Protein AF-A0A1B0DKC7-F1 (afdb_monomer_lite)

Sequence (665 aa):
MATVCAEKTTKRFVGGQFVSFGDREVINTMRDRNITERPITKAEFEELTRKFRSSMVRLKQRNKKLDAVFLIDSSSSVGRRNFMSEVKFVKKLLSDFPVSLNYTRVSVVQFSSQGRIHRHIDQISMPKRDNDKCMLINHEILKLRFIGGGTFTYGALREAHGSSFESFLTLHEPQLRQSAVPPHFWPSLCNKLHNQIFDAGDSLSLLLLDYGEEGRQDDDPVWTVVVSKEGGIEENDGDAIFLVDHAWTFRMDSAKKQLEQMPRLLTRMCVIMGVDQENETQEECVKKVMRKVWRYNSMYSVNATGISIENQMPIWYIMDELGSGIQHSDSPNFRIVPFLHLPDQVTYSVLFPVADCEEDEIVTRDFVEQYSADDEKRRNALLLPWKSTSFLEEEYIQVEPAKDYFLGGRVREESLPDGEIEGPEIDANRPLKVYADYSFVQKYLTDEAFEIVDSPEEADVLWLSSHFKDYKEFSKQNPNKFINQFPYENVLTVKDLLSIVCRRMASQHSNEDTLETYPKWLPTTYNLNTELIQFVSYFQRRQAKSLDNHWICKPWNLARGLDMHITSDIGHIMRLPATGPKIAQKYIENPVLFHRTDLEGAHVKFDVRYVILLKSTNPLCAYIYLVVEIRIVFTCPLAIWHPVDFQQFWLDFIPIPAEDNISCI

pLDDT: mean 82.61, std 18.57, range [23.12, 98.56]

Secondary structure (DSSP, 8-state):
--EEEEE--SSS----EEE-SS-HHHHHHHTTS----PPPPHHHHHHHHHHHHHHHHHHHHH-SSEEEEEEEE--TTTHHHHHHHHHHHHHHHHTTS-BSTTSEEEEEEEESSTT-EEEEEETTTS--TT--HHHIIIIIGGG---------HHHHHHHHH---HHHHHHHHHHHHHHTT--GGGHHHHHHHHHHT---GGGTEEEEEPP-GGG---TTS-SEEEEE-STT-B-TT-TT--EEEEEEEEE-HHHHHHHHHH-HHHHHHHHHHHT---TT--HHHHHHHHHHHGGGT-EEE----TT--TTTTSPEEEEE-HHHHHPEE-SS-SEEEEEEEETTTTEEEEEEEESS-B-TTPBPEE-TTTTS-TT-HHHHHHHTTTTS----TTS-----PPPHHHHHT-SSTT--PPPTTSPPPPP-TTSPEEEEESSHHHHHH---TTEEE-S-TTT-SEEE-SSPP--HHHHHHH-TT-EES--TTTHHHHSHHHHHHHHHTT-SS-B-TTT--BSSTTSPPEEETTTSHHHHHHHHHHHHHTT----EEEEESS--TTTT-EEES-HHHHHHGGGGS-EEEEE--SS--EEEETTTTTEEEEEEEE--EEEEEETTEEEEE-SPPEEEE--S--TT---TT-GGGG--------TTS-----

Foldseek 3Di:
DKWKWKDAPDPDDDDTDTDDPDDPVNVVVVVPDDDDDDDDDPVNVVVSVVVVVVVLVVVQVPGQAMEIEIEQELAVVCPQVNSVVSLVVVLVSLVVFFWALRHYFYWYWYDYDPPGIDGQGGCPVDPDRPRGNCCVNVPSSVPDDRDYHHHDVPVNVVVRVDPDLVVVCVPFVVVCVVQVPDPLQSVLVSVCVSVVDACCVVFKDKDADDPPPVDDDLLHAGIFMFTAHAFFDAQNPNNQKGWWAFLDKDDLQCQLVCLVVPVVSLVQLCVLSVPDDPPDDSNVSSVSSVQLLLLFKDWDFDDDPPDDPLNRAIMITGIHSNSSNAAADPDFQKEWDWGAPVVVRGITIMMGGPHTTGGRHTHHYHPPVVDDPVPVLLSVLLCCSNDDDALLVPALDDDQDDPVVLVCDPPVQADAADPVFDAADDDQPAAFEEEAPDVCCVVPVPDRSHDYDPDPVPGQEYHYPDDDGPNHVCCVVPVNHHYQDHGSCLCCQWDQSVLSVQQVVDPFQADPVVRDGPPNVFFDKDKCVPNVSSVSNSLVVCVVVVHDQWKWKDAGNDDQCRLIAIDSDSSVVSSSCVSPIIMIGHDDPDADWDFDVPVVRATWDKDKDWDKRFPDVVVTDIDTDPDIDIQTLDDDGPPDDDNSNSSRPDRGDDDDPPDDDDDDD

InterPro domains:
  IPR002035 von Willebrand factor, type A [PF00092] (67-166)
  IPR002035 von Willebrand factor, type A [PS50234] (67-160)
  IPR004344 Tubulin-tyrosine ligase/Tubulin polyglutamylase [PF03133] (477-627)
  IPR004344 Tubulin-tyrosine ligase/Tubulin polyglutamylase [PS51221] (427-665)
  IPR027749 Tubulin--tyrosine ligase-like protein 12 [PTHR46088] (162-632)
  IPR036465 von Willebrand factor A-like domain superfamily [G3DSA:3.40.50.410] (54-180)
  IPR036465 von Willebrand factor A-like domain superfamily [SSF53300] (63-166)
  IPR057954 Tubulin--tyrosine ligase-like protein 12, SET-like domain [PF25556] (220-388)

Structure (mmCIF, N/CA/C/O backbone):
data_AF-A0A1B0DKC7-F1
#
_entry.id   AF-A0A1B0DKC7-F1
#
loop_
_atom_site.group_PDB
_atom_site.id
_atom_site.type_symbol
_atom_site.label_atom_id
_atom_site.label_alt_id
_atom_site.label_comp_id
_atom_site.label_asym_id
_atom_site.label_entity_id
_atom_site.label_seq_id
_atom_site.pdbx_PDB_ins_code
_atom_site.Cartn_x
_atom_site.Cartn_y
_atom_site.Cartn_z
_atom_site.occupancy
_atom_site.B_iso_or_equiv
_atom_site.auth_seq_id
_atom_site.auth_comp_id
_atom_site.auth_asym_id
_atom_site.auth_atom_id
_atom_site.pdbx_PDB_model_num
ATOM 1 N N . MET A 1 1 ? -30.277 38.323 3.029 1.00 27.53 1 MET A N 1
ATOM 2 C CA . MET A 1 1 ? -30.291 37.809 1.637 1.00 27.53 1 MET A CA 1
ATOM 3 C C . MET A 1 1 ? -31.043 36.486 1.703 1.00 27.53 1 MET A C 1
ATOM 5 O O . MET A 1 1 ? -30.557 35.597 2.382 1.00 27.53 1 MET A O 1
ATOM 9 N N . ALA A 1 2 ? -32.242 36.357 1.127 1.00 28.84 2 ALA A N 1
ATOM 10 C CA . ALA A 1 2 ? -32.996 35.099 1.196 1.00 28.84 2 ALA A CA 1
ATOM 11 C C . ALA A 1 2 ? -32.693 34.244 -0.044 1.00 28.84 2 ALA A C 1
ATOM 13 O O . ALA A 1 2 ? -32.991 34.663 -1.163 1.00 28.84 2 ALA A O 1
ATOM 14 N N . THR A 1 3 ? -32.106 33.064 0.157 1.00 35.16 3 THR A N 1
ATOM 15 C CA . THR A 1 3 ? -31.825 32.092 -0.911 1.00 35.16 3 THR A CA 1
ATOM 16 C C . THR A 1 3 ? -32.965 31.078 -0.977 1.00 35.16 3 THR A C 1
ATOM 18 O O . THR A 1 3 ? -33.353 30.525 0.052 1.00 35.16 3 THR A O 1
ATOM 21 N N . VAL A 1 4 ? -33.511 30.849 -2.176 1.00 35.84 4 VAL A N 1
ATOM 22 C CA . VAL A 1 4 ? -34.563 29.852 -2.435 1.00 35.84 4 VAL A CA 1
ATOM 23 C C . VAL A 1 4 ? -33.947 28.703 -3.225 1.00 35.84 4 VAL A C 1
ATOM 25 O O . VAL A 1 4 ? -33.508 28.914 -4.356 1.00 35.84 4 VAL A O 1
ATOM 28 N N . CYS A 1 5 ? -33.924 27.503 -2.646 1.00 37.97 5 CYS A N 1
ATOM 29 C CA . CYS A 1 5 ? -33.556 26.278 -3.361 1.00 37.97 5 CYS A CA 1
ATOM 30 C C . CYS A 1 5 ? -34.838 25.537 -3.770 1.00 37.97 5 CYS A C 1
ATOM 32 O O . CYS A 1 5 ? -35.716 25.341 -2.928 1.00 37.97 5 CYS A O 1
ATOM 34 N N . ALA A 1 6 ? -34.967 25.174 -5.051 1.00 35.56 6 ALA A N 1
ATOM 35 C CA . ALA A 1 6 ? -36.133 24.482 -5.602 1.00 35.56 6 ALA A CA 1
ATOM 36 C C . ALA A 1 6 ? -35.728 23.126 -6.199 1.00 35.56 6 ALA A C 1
ATOM 38 O O . ALA A 1 6 ? -34.910 23.090 -7.120 1.00 35.56 6 ALA A O 1
ATOM 39 N N . GLU A 1 7 ? -36.326 22.031 -5.720 1.00 35.97 7 GLU A N 1
ATOM 40 C CA . GLU A 1 7 ? -36.013 20.662 -6.162 1.00 35.97 7 GLU A CA 1
ATOM 41 C C . GLU A 1 7 ? -37.205 19.994 -6.875 1.00 35.97 7 GLU A C 1
ATOM 43 O O . GLU A 1 7 ? -38.373 20.289 -6.595 1.00 35.97 7 GLU A O 1
ATOM 48 N N . LYS A 1 8 ? -36.920 19.130 -7.863 1.00 33.53 8 LYS A N 1
ATOM 49 C CA . LYS A 1 8 ? -37.915 18.517 -8.758 1.00 33.53 8 LYS A CA 1
ATOM 50 C C . LYS A 1 8 ? -38.100 17.034 -8.430 1.00 33.53 8 LYS A C 1
ATOM 52 O O . LYS A 1 8 ? -37.195 16.234 -8.627 1.00 33.53 8 LYS A O 1
ATOM 57 N N . THR A 1 9 ? -39.310 16.635 -8.049 1.00 35.56 9 THR A N 1
ATOM 58 C CA . THR A 1 9 ? -39.676 15.226 -7.827 1.00 35.56 9 THR A CA 1
ATOM 59 C C . THR A 1 9 ? -40.099 14.540 -9.134 1.00 35.56 9 THR A C 1
ATOM 61 O O . THR A 1 9 ? -41.282 14.335 -9.383 1.00 35.56 9 THR A O 1
ATOM 64 N N . THR A 1 10 ? -39.137 14.164 -9.986 1.00 27.58 10 THR A N 1
ATOM 65 C CA . THR A 1 10 ? -39.322 13.111 -11.012 1.00 27.58 10 THR A CA 1
ATOM 66 C C . THR A 1 10 ? -37.989 12.439 -11.347 1.00 27.58 10 THR A C 1
ATOM 68 O O . THR A 1 10 ? -37.042 13.132 -11.703 1.00 27.58 10 THR A O 1
ATOM 71 N N . LYS A 1 11 ? -37.960 11.097 -11.267 1.00 32.03 11 LYS A N 1
ATOM 72 C CA . LYS A 1 11 ? -36.858 10.178 -11.618 1.00 32.03 11 LYS A CA 1
ATOM 73 C C . LYS A 1 11 ? -36.043 10.657 -12.840 1.00 32.03 11 LYS A C 1
ATOM 75 O O . LYS A 1 11 ? -36.632 10.914 -13.887 1.00 32.03 11 LYS A O 1
ATOM 80 N N . ARG A 1 12 ? -34.707 10.662 -12.699 1.00 24.12 12 ARG A N 1
ATOM 81 C CA . ARG A 1 12 ? -33.630 11.248 -13.544 1.00 24.12 12 ARG A CA 1
ATOM 82 C C . ARG A 1 12 ? -33.240 12.686 -13.176 1.00 24.12 12 ARG A C 1
ATOM 84 O O . ARG A 1 12 ? -33.912 13.651 -13.528 1.00 24.12 12 ARG A O 1
ATOM 91 N N . PHE A 1 13 ? -32.086 12.794 -12.517 1.00 29.06 13 PHE A N 1
ATOM 92 C CA . PHE A 1 13 ? -31.408 14.042 -12.182 1.00 29.06 13 PHE A CA 1
ATOM 93 C C . PHE A 1 13 ? -30.876 14.723 -13.454 1.00 29.06 13 PHE A C 1
ATOM 95 O O . PHE A 1 13 ? -30.003 14.189 -14.133 1.00 29.06 13 PHE A O 1
ATOM 102 N N . VAL A 1 14 ? -31.393 15.913 -13.769 1.00 23.12 14 VAL A N 1
ATOM 103 C CA . VAL A 1 14 ? -30.740 16.886 -14.657 1.00 23.12 14 VAL A CA 1
ATOM 104 C C . VAL A 1 14 ? -30.905 18.265 -14.015 1.00 23.12 14 VAL A C 1
ATOM 106 O O . VAL A 1 14 ? -31.961 18.877 -14.141 1.00 23.12 14 VAL A O 1
ATOM 109 N N . GLY A 1 15 ? -29.863 18.718 -13.310 1.00 26.62 15 GLY A N 1
ATOM 110 C CA . GLY A 1 15 ? -29.615 20.116 -12.928 1.00 26.62 15 GLY A CA 1
ATOM 111 C C . GLY A 1 15 ? -30.608 20.780 -11.962 1.00 26.62 15 GLY A C 1
ATOM 112 O O . GLY A 1 15 ? -31.659 21.267 -12.373 1.00 26.62 15 GLY A O 1
ATOM 113 N N . GLY A 1 16 ? -30.219 20.922 -10.689 1.00 29.52 16 GLY A N 1
ATOM 114 C CA . GLY A 1 16 ? -30.858 21.864 -9.762 1.00 29.52 16 GLY A CA 1
ATOM 115 C C . GLY A 1 16 ? -30.599 23.318 -10.182 1.00 29.52 16 GLY A C 1
ATOM 116 O O . GLY A 1 16 ? -29.475 23.685 -10.526 1.00 29.52 16 GLY A O 1
ATOM 117 N N . GLN A 1 17 ? -31.635 24.162 -10.183 1.00 33.16 17 GLN A N 1
ATOM 118 C CA . GLN A 1 17 ? -31.502 25.592 -10.479 1.00 33.16 17 GLN A CA 1
ATOM 119 C C . GLN A 1 17 ? -31.243 26.367 -9.180 1.00 33.16 17 GLN A C 1
ATOM 121 O O . GLN A 1 17 ? -32.169 26.654 -8.424 1.00 33.16 17 GLN A O 1
ATOM 126 N N . PHE A 1 18 ? -29.986 26.745 -8.939 1.00 30.02 18 PHE A N 1
ATOM 127 C CA . PHE A 1 18 ? -29.640 27.742 -7.925 1.00 30.02 18 PHE A CA 1
ATOM 128 C C . PHE A 1 18 ? -30.012 29.136 -8.436 1.00 30.02 18 PHE A C 1
ATOM 130 O O . PHE A 1 18 ? -29.430 29.625 -9.406 1.00 30.02 18 PHE A O 1
ATOM 137 N N . VAL A 1 19 ? -30.962 29.802 -7.780 1.00 31.91 19 VAL A N 1
ATOM 138 C CA . VAL A 1 19 ? -31.236 31.225 -8.019 1.00 31.91 19 VAL A CA 1
ATOM 139 C C . VAL A 1 19 ? -30.534 32.029 -6.926 1.00 31.91 19 VAL A C 1
ATOM 141 O O . VAL A 1 19 ? -31.104 32.315 -5.876 1.00 31.91 19 VAL A O 1
ATOM 144 N N . SER A 1 20 ? -29.264 32.362 -7.170 1.00 31.34 20 SER A N 1
ATOM 145 C CA . SER A 1 20 ? -28.525 33.369 -6.400 1.00 31.34 20 SER A CA 1
ATOM 146 C C . SER A 1 20 ? -28.774 34.746 -7.017 1.00 31.34 20 SER A C 1
ATOM 148 O O . SER A 1 20 ? -28.642 34.911 -8.231 1.00 31.34 20 SER A O 1
ATOM 150 N N . PHE A 1 21 ? -29.135 35.744 -6.207 1.00 32.91 21 PHE A N 1
ATOM 151 C CA . PHE A 1 21 ? -29.281 37.127 -6.671 1.00 32.91 21 PHE A CA 1
ATOM 152 C C . PHE A 1 21 ? -27.922 37.826 -6.726 1.00 32.91 21 PHE A C 1
ATOM 154 O O . PHE A 1 21 ? -27.576 38.636 -5.872 1.00 32.91 21 PHE A O 1
ATOM 161 N N . GLY A 1 22 ? -27.187 37.484 -7.781 1.00 27.88 22 GLY A N 1
ATOM 162 C CA . GLY A 1 22 ? -26.074 38.216 -8.372 1.00 27.88 22 GLY A CA 1
ATOM 163 C C . GLY A 1 22 ? -26.022 37.823 -9.850 1.00 27.88 22 GLY A C 1
ATOM 164 O O . GLY A 1 22 ? -25.616 36.709 -10.172 1.00 27.88 22 GLY A O 1
ATOM 165 N N . ASP A 1 23 ? -26.526 38.684 -10.742 1.00 29.16 23 ASP A N 1
ATOM 166 C CA . ASP A 1 23 ? -26.582 38.430 -12.191 1.00 29.16 23 ASP A CA 1
ATOM 167 C C . ASP A 1 23 ? -25.172 38.077 -12.725 1.00 29.16 23 ASP A C 1
ATOM 169 O O . ASP A 1 23 ? -24.207 38.802 -12.479 1.00 29.16 23 ASP A O 1
ATOM 173 N N . ARG A 1 24 ? -25.035 36.986 -13.498 1.00 32.72 24 ARG A N 1
ATOM 174 C CA . ARG A 1 24 ? -23.750 36.561 -14.105 1.00 32.72 24 ARG A CA 1
ATOM 175 C C . ARG A 1 24 ? -23.144 37.606 -15.058 1.00 32.72 24 ARG A C 1
ATOM 177 O O . ARG A 1 24 ? -21.931 37.617 -15.231 1.00 32.72 24 ARG A O 1
ATOM 184 N N . GLU A 1 25 ? -23.946 38.507 -15.626 1.00 31.64 25 GLU A N 1
ATOM 185 C CA . GLU A 1 25 ? -23.443 39.645 -16.420 1.00 31.64 25 GLU A CA 1
ATOM 186 C C . GLU A 1 25 ? -22.905 40.798 -15.556 1.00 31.64 25 GLU A C 1
ATOM 188 O O . GLU A 1 25 ? -22.006 41.522 -15.983 1.00 31.64 25 GLU A O 1
ATOM 193 N N . VAL A 1 26 ? -23.383 40.932 -14.316 1.00 32.31 26 VAL A N 1
ATOM 194 C CA . VAL A 1 26 ? -22.913 41.953 -13.366 1.00 32.31 26 VAL A CA 1
ATOM 195 C C . VAL A 1 26 ? -21.595 41.522 -12.704 1.00 32.31 26 VAL A C 1
ATOM 197 O O . VAL A 1 26 ? -20.720 42.347 -12.463 1.00 32.31 26 VAL A O 1
ATOM 200 N N . ILE A 1 27 ? -21.384 40.216 -12.494 1.00 33.03 27 ILE A N 1
ATOM 201 C CA . ILE A 1 27 ? -20.131 39.679 -11.925 1.00 33.03 27 ILE A CA 1
ATOM 202 C C . ILE A 1 27 ? -18.926 39.945 -12.844 1.00 33.03 27 ILE A C 1
ATOM 204 O O . ILE A 1 27 ? -17.847 40.281 -12.356 1.00 33.03 27 ILE A O 1
ATOM 208 N N . ASN A 1 28 ? -19.102 39.869 -14.167 1.00 32.62 28 ASN A N 1
ATOM 209 C CA . ASN A 1 28 ? -18.016 40.163 -15.109 1.00 32.62 28 ASN A CA 1
ATOM 210 C C . ASN A 1 28 ? -17.694 41.661 -15.213 1.00 32.62 28 ASN A C 1
ATOM 212 O O . ASN A 1 28 ? -16.560 42.006 -15.521 1.00 32.62 28 ASN A O 1
ATOM 216 N N . THR A 1 29 ? -18.635 42.555 -14.898 1.00 29.84 29 THR A N 1
ATOM 217 C CA . THR A 1 29 ? -18.371 44.006 -14.836 1.00 29.84 29 THR A CA 1
ATOM 218 C C . THR A 1 29 ? -17.825 44.466 -13.477 1.00 29.84 29 THR A C 1
ATOM 220 O O . THR A 1 29 ? -17.270 45.560 -13.384 1.00 29.84 29 THR A O 1
ATOM 223 N N . MET A 1 30 ? -17.920 43.635 -12.432 1.00 29.14 30 MET A N 1
ATOM 224 C CA . MET A 1 30 ? -17.424 43.924 -11.076 1.00 29.14 30 MET A CA 1
ATOM 225 C C . MET A 1 30 ? -16.009 43.399 -10.785 1.00 29.14 30 MET A C 1
ATOM 227 O O . MET A 1 30 ? -15.453 43.730 -9.741 1.00 29.14 30 MET A O 1
ATOM 231 N N . ARG A 1 31 ? -15.391 42.628 -11.692 1.00 35.44 31 ARG A N 1
ATOM 232 C CA . ARG A 1 31 ? -13.983 42.204 -11.552 1.00 35.44 31 ARG A CA 1
ATOM 233 C C . ARG A 1 31 ? -12.963 43.324 -11.786 1.00 35.44 31 ARG A C 1
ATOM 235 O O . ARG A 1 31 ? -11.826 43.166 -11.365 1.00 35.44 31 ARG A O 1
ATOM 242 N N . ASP A 1 32 ? -13.381 44.452 -12.360 1.00 34.06 32 ASP A N 1
ATOM 243 C CA . ASP A 1 32 ? -12.475 45.541 -12.758 1.00 34.06 32 ASP A CA 1
ATOM 244 C C . ASP A 1 32 ? -12.616 46.845 -11.958 1.00 34.06 32 ASP A C 1
ATOM 246 O O . ASP A 1 32 ? -12.031 47.865 -12.327 1.00 34.06 32 ASP A O 1
ATOM 250 N N . ARG A 1 33 ? -13.377 46.881 -10.855 1.00 36.09 33 ARG A N 1
ATOM 251 C CA . ARG A 1 33 ? -13.488 48.108 -10.043 1.00 36.09 33 ARG A CA 1
ATOM 252 C C . ARG A 1 33 ? -13.500 47.806 -8.551 1.00 36.09 33 ARG A C 1
ATOM 254 O O . ARG A 1 33 ? -14.425 47.177 -8.050 1.00 36.09 33 ARG A O 1
ATOM 261 N N . ASN A 1 34 ? -12.478 48.314 -7.858 1.00 32.22 34 ASN A N 1
ATOM 262 C CA . ASN A 1 34 ? -12.364 48.363 -6.400 1.00 32.22 34 ASN A CA 1
ATOM 263 C C . ASN A 1 34 ? -13.705 48.747 -5.756 1.00 32.22 34 ASN A C 1
ATOM 265 O O . ASN A 1 34 ? -14.228 49.838 -5.988 1.00 32.22 34 ASN A O 1
ATOM 269 N N . ILE A 1 35 ? -14.256 47.829 -4.963 1.00 37.28 35 ILE A N 1
ATOM 270 C CA . ILE A 1 35 ? -15.564 47.962 -4.325 1.00 37.28 35 ILE A CA 1
ATOM 271 C C . ILE A 1 35 ? -15.450 48.961 -3.170 1.00 37.28 35 ILE A C 1
ATOM 273 O O . ILE A 1 35 ? -14.978 48.635 -2.085 1.00 37.28 35 ILE A O 1
ATOM 277 N N . THR A 1 36 ? -15.921 50.180 -3.410 1.00 32.19 36 THR A N 1
ATOM 278 C CA . THR A 1 36 ? -16.531 51.023 -2.379 1.00 32.19 36 THR A CA 1
ATOM 279 C C . THR A 1 36 ? -18.051 50.883 -2.488 1.00 32.19 36 THR A C 1
ATOM 281 O O . THR A 1 36 ? -18.612 50.856 -3.585 1.00 32.19 36 THR A O 1
ATOM 284 N N . GLU A 1 37 ? -18.718 50.722 -1.344 1.00 41.66 37 GLU A N 1
ATOM 285 C CA . GLU A 1 37 ? -20.167 50.539 -1.208 1.00 41.66 37 GLU A CA 1
ATOM 286 C C . GLU A 1 37 ? -20.951 51.659 -1.918 1.00 41.66 37 GLU A C 1
ATOM 288 O O . GLU A 1 37 ? -21.063 52.775 -1.407 1.00 41.66 37 GLU A O 1
ATOM 293 N N . ARG A 1 38 ? -21.534 51.373 -3.092 1.00 44.25 38 ARG A N 1
ATOM 294 C CA . ARG A 1 38 ? -22.515 52.265 -3.724 1.00 44.25 38 ARG A CA 1
ATOM 295 C C . ARG A 1 38 ? -23.931 51.707 -3.533 1.00 44.25 38 ARG A C 1
ATOM 297 O O . ARG A 1 38 ? -24.165 50.544 -3.860 1.00 44.25 38 ARG A O 1
ATOM 304 N N . PRO A 1 39 ? -24.891 52.506 -3.035 1.00 48.41 39 PRO A N 1
ATOM 305 C CA . PRO A 1 39 ? -26.275 52.067 -2.884 1.00 48.41 39 PRO A CA 1
ATOM 306 C C . PRO A 1 39 ? -26.937 51.804 -4.246 1.00 48.41 39 PRO A C 1
ATOM 308 O O . PRO A 1 39 ? -26.788 52.592 -5.181 1.00 48.41 39 PRO A O 1
ATOM 311 N N . ILE A 1 40 ? -27.691 50.701 -4.324 1.00 56.06 40 ILE A N 1
ATOM 312 C CA . ILE A 1 40 ? -28.488 50.286 -5.491 1.00 56.06 40 ILE A CA 1
ATOM 313 C C . ILE A 1 40 ? -29.534 51.361 -5.809 1.00 56.06 40 ILE A C 1
ATOM 315 O O . ILE A 1 40 ? -30.226 51.859 -4.916 1.00 56.06 40 ILE A O 1
ATOM 319 N N . THR A 1 41 ? -29.678 51.715 -7.084 1.00 70.00 41 THR A N 1
ATOM 320 C CA . THR A 1 41 ? -30.671 52.701 -7.522 1.00 70.00 41 THR A CA 1
ATOM 321 C C . THR A 1 41 ? -32.085 52.109 -7.552 1.00 70.00 41 THR A C 1
ATOM 323 O O . THR A 1 41 ? -32.291 50.906 -7.717 1.00 70.00 41 THR A O 1
ATOM 326 N N . LYS A 1 42 ? -33.109 52.965 -7.429 1.00 59.84 42 LYS A N 1
ATOM 327 C CA . LYS A 1 42 ? -34.522 52.541 -7.451 1.00 59.84 42 LYS A CA 1
ATOM 328 C C . LYS A 1 42 ? -34.893 51.779 -8.735 1.00 59.84 42 LYS A C 1
ATOM 330 O O . LYS A 1 42 ? -35.632 50.803 -8.663 1.00 59.84 42 LYS A O 1
ATOM 335 N N . ALA A 1 43 ? -34.346 52.189 -9.881 1.00 63.84 43 ALA A N 1
ATOM 336 C CA . ALA A 1 43 ? -34.585 51.541 -11.169 1.00 63.84 43 ALA A CA 1
ATOM 337 C C . ALA A 1 43 ? -33.970 50.129 -11.236 1.00 63.84 43 ALA A C 1
ATOM 339 O O . ALA A 1 43 ? -34.624 49.196 -11.697 1.00 63.84 43 ALA A O 1
ATOM 340 N N . GLU A 1 44 ? -32.754 49.944 -10.711 1.00 60.69 44 GLU A N 1
ATOM 341 C CA . GLU A 1 44 ? -32.111 48.623 -10.617 1.00 60.69 44 GLU A CA 1
ATOM 342 C C . GLU A 1 44 ? -32.890 47.684 -9.685 1.00 60.69 44 GLU A C 1
ATOM 344 O O . GLU A 1 44 ? -33.082 46.509 -9.997 1.00 60.69 44 GLU A O 1
ATOM 349 N N . PHE A 1 45 ? -33.403 48.205 -8.565 1.00 62.09 45 PHE A N 1
ATOM 350 C CA . PHE A 1 45 ? -34.248 47.440 -7.646 1.00 62.09 45 PHE A CA 1
ATOM 351 C C . PHE A 1 45 ? -35.585 47.017 -8.281 1.00 62.09 45 PHE A C 1
ATOM 353 O O . PHE A 1 45 ? -36.034 45.880 -8.097 1.00 62.09 45 PHE A O 1
ATOM 360 N N . GLU A 1 46 ? -36.228 47.908 -9.040 1.00 63.25 46 GLU A N 1
ATOM 361 C CA . GLU A 1 46 ? -37.468 47.610 -9.766 1.00 63.25 46 GLU A CA 1
ATOM 362 C C . GLU A 1 46 ? -37.243 46.547 -10.852 1.00 63.25 46 GLU A C 1
ATOM 364 O O . GLU A 1 46 ? -38.037 45.608 -10.969 1.00 63.25 46 GLU A O 1
ATOM 369 N N . GLU A 1 47 ? -36.121 46.617 -11.570 1.00 67.56 47 GLU A N 1
ATOM 370 C CA . GLU A 1 47 ? -35.743 45.637 -12.590 1.00 67.56 47 GLU A CA 1
ATOM 371 C C . GLU A 1 47 ? -35.422 44.257 -11.988 1.00 67.56 47 GLU A C 1
ATOM 373 O O . GLU A 1 47 ? -35.945 43.238 -12.454 1.00 67.56 47 GLU A O 1
ATOM 378 N N . LEU A 1 48 ? -34.658 44.204 -10.891 1.00 62.69 48 LEU A N 1
ATOM 379 C CA . LEU A 1 48 ? -34.407 42.971 -10.131 1.00 62.69 48 LEU A CA 1
ATOM 380 C C . LEU A 1 48 ? -35.713 42.347 -9.625 1.00 62.69 48 LEU A C 1
ATOM 382 O O . LEU A 1 48 ? -35.930 41.140 -9.761 1.00 62.69 48 LEU A O 1
ATOM 386 N N . THR A 1 49 ? -36.627 43.170 -9.108 1.00 62.78 49 THR A N 1
ATOM 387 C CA . THR A 1 49 ? -37.945 42.720 -8.638 1.00 62.78 49 THR A CA 1
ATOM 388 C C . THR A 1 49 ? -38.794 42.164 -9.787 1.00 62.78 49 THR A C 1
ATOM 390 O O . THR A 1 49 ? -39.506 41.168 -9.617 1.00 62.78 49 THR A O 1
ATOM 393 N N . ARG A 1 50 ? -38.719 42.768 -10.978 1.00 71.12 50 ARG A N 1
ATOM 394 C CA . ARG A 1 50 ? -39.434 42.314 -12.179 1.00 71.12 50 ARG A CA 1
ATOM 395 C C . ARG A 1 50 ? -38.884 40.984 -12.703 1.00 71.12 50 ARG A C 1
ATOM 397 O O . ARG A 1 50 ? -39.672 40.074 -12.994 1.00 71.12 50 ARG A O 1
ATOM 404 N N . LYS A 1 51 ? -37.555 40.839 -12.779 1.00 69.12 51 LYS A N 1
ATOM 405 C CA . LYS A 1 51 ? -36.887 39.575 -13.141 1.00 69.12 51 LYS A CA 1
ATOM 406 C C . LYS A 1 51 ? -37.233 38.468 -12.143 1.00 69.12 51 LYS A C 1
ATOM 408 O O . LYS A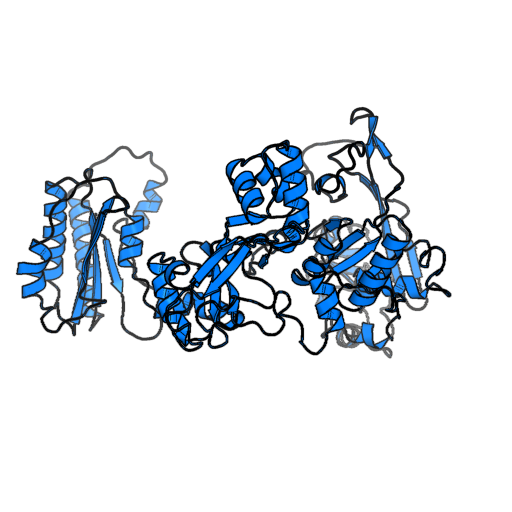 1 51 ? -37.657 37.392 -12.563 1.00 69.12 51 LYS A O 1
ATOM 413 N N . PHE A 1 52 ? -37.169 38.763 -10.841 1.00 68.75 52 PHE A N 1
ATOM 414 C CA . PHE A 1 52 ? -37.568 37.848 -9.767 1.00 68.75 52 PHE A CA 1
ATOM 415 C C . PHE A 1 52 ? -38.987 37.314 -9.982 1.00 68.75 52 PHE A C 1
ATOM 417 O O . PHE A 1 52 ? -39.188 36.106 -10.101 1.00 68.75 52 PHE A O 1
ATOM 424 N N . ARG A 1 53 ? -39.979 38.206 -10.115 1.00 69.00 53 ARG A N 1
ATOM 425 C CA . ARG A 1 53 ? -41.383 37.806 -10.311 1.00 69.00 53 ARG A CA 1
ATOM 426 C C . ARG A 1 53 ? -41.575 36.948 -11.560 1.00 69.00 53 ARG A C 1
ATOM 428 O O . ARG A 1 53 ? -42.318 35.972 -11.516 1.00 69.00 53 ARG A O 1
ATOM 435 N N . SER A 1 54 ? -40.879 37.270 -12.648 1.00 69.56 54 SER A N 1
ATOM 436 C CA . SER A 1 54 ? -40.958 36.508 -13.901 1.00 69.56 54 SER A CA 1
ATOM 437 C C . SER A 1 54 ? -40.429 35.077 -13.738 1.00 69.56 54 SER A C 1
ATOM 439 O O . SER A 1 54 ? -41.063 34.128 -14.203 1.00 69.56 54 SER A O 1
ATOM 441 N N . SER A 1 55 ? -39.310 34.899 -13.029 1.00 71.25 55 SER A N 1
ATOM 442 C CA . SER A 1 55 ? -38.754 33.576 -12.710 1.00 71.25 55 SER A CA 1
ATOM 443 C C . SER A 1 55 ? -39.679 32.768 -11.797 1.00 71.25 55 SER A C 1
ATOM 445 O O . SER A 1 55 ? -39.918 31.587 -12.050 1.00 71.25 55 SER A O 1
ATOM 447 N N . MET A 1 56 ? -40.278 33.415 -10.795 1.00 67.31 56 MET A N 1
ATOM 448 C CA . MET A 1 56 ? -41.228 32.781 -9.873 1.00 67.31 56 MET A CA 1
ATOM 449 C C . MET A 1 56 ? -42.500 32.293 -10.583 1.00 67.31 56 MET A C 1
ATOM 451 O O . MET A 1 56 ? -42.963 31.179 -10.337 1.00 67.31 56 MET A O 1
ATOM 455 N N . VAL A 1 57 ? -43.042 33.083 -11.517 1.00 71.38 57 VAL A N 1
ATOM 456 C CA . VAL A 1 57 ? -44.201 32.679 -12.333 1.00 71.38 57 VAL A CA 1
ATOM 457 C C . VAL A 1 57 ? -43.866 31.465 -13.206 1.00 71.38 57 VAL A C 1
ATOM 459 O O . VAL A 1 57 ? -44.658 30.525 -13.273 1.00 71.38 57 VAL A O 1
ATOM 462 N N . ARG A 1 58 ? -42.673 31.430 -13.817 1.00 73.25 58 ARG A N 1
ATOM 463 C CA . ARG A 1 58 ? -42.212 30.273 -14.607 1.00 73.25 58 ARG A CA 1
ATOM 464 C C . ARG A 1 58 ? -42.054 29.012 -13.753 1.00 73.25 58 ARG A C 1
ATOM 466 O O . ARG A 1 58 ? -42.475 27.941 -14.188 1.00 73.25 58 ARG A O 1
ATOM 473 N N . LEU A 1 59 ? -41.488 29.135 -12.549 1.00 67.25 59 LEU A N 1
ATOM 474 C CA . LEU A 1 59 ? -41.340 28.025 -11.597 1.00 67.25 59 LEU A CA 1
ATOM 475 C C . LEU A 1 59 ? -42.696 27.443 -11.181 1.00 67.25 59 LEU A C 1
ATOM 477 O O . LEU A 1 59 ? -42.844 26.223 -11.130 1.00 67.25 59 LEU A O 1
ATOM 481 N N . LYS A 1 60 ? -43.692 28.308 -10.951 1.00 67.12 60 LYS A N 1
ATOM 482 C CA . LYS A 1 60 ? -45.063 27.913 -10.601 1.00 67.12 60 LYS A CA 1
ATOM 483 C C . LYS A 1 60 ? -45.794 27.212 -11.749 1.00 67.12 60 LYS A C 1
ATOM 485 O O . LYS A 1 60 ? -46.524 26.260 -11.511 1.00 67.12 60 LYS A O 1
ATOM 490 N N . GLN A 1 61 ? -45.621 27.675 -12.987 1.00 70.12 61 GLN A N 1
ATOM 491 C CA . GLN A 1 61 ? -46.338 27.126 -14.147 1.00 70.12 61 GLN A CA 1
ATOM 492 C C . GLN A 1 61 ? -45.761 25.797 -14.650 1.00 70.12 61 GLN A C 1
ATOM 494 O O . GLN A 1 61 ? -46.496 24.987 -15.211 1.00 70.12 61 GLN A O 1
ATOM 499 N N . ARG A 1 62 ? -44.457 25.556 -14.467 1.00 67.06 62 ARG A N 1
ATOM 500 C CA . ARG A 1 62 ? -43.785 24.350 -14.980 1.00 67.06 62 ARG A CA 1
ATOM 501 C C . ARG A 1 62 ? -43.900 23.120 -14.079 1.00 67.06 62 ARG A C 1
ATOM 503 O O . ARG A 1 62 ? -43.677 22.016 -14.567 1.00 67.06 62 ARG A O 1
ATOM 510 N N . ASN A 1 63 ? -44.232 23.283 -12.798 1.00 61.09 63 ASN A N 1
ATOM 511 C CA . ASN A 1 63 ? -44.135 22.206 -11.813 1.00 61.09 63 ASN A CA 1
ATOM 512 C C . ASN A 1 63 ? -45.479 21.947 -11.119 1.00 61.09 63 ASN A C 1
ATOM 514 O O . ASN A 1 63 ? -46.023 22.830 -10.462 1.00 61.09 63 ASN A O 1
ATOM 518 N N . LYS A 1 64 ? -45.998 20.713 -11.230 1.00 67.56 64 LYS A N 1
ATOM 519 C CA . LYS A 1 64 ? -47.202 20.272 -10.494 1.00 67.56 64 LYS A CA 1
ATOM 520 C C . LYS A 1 64 ? -46.936 20.076 -8.992 1.00 67.56 64 LYS A C 1
ATOM 522 O O . LYS A 1 64 ? -47.849 20.263 -8.197 1.00 67.56 64 LYS A 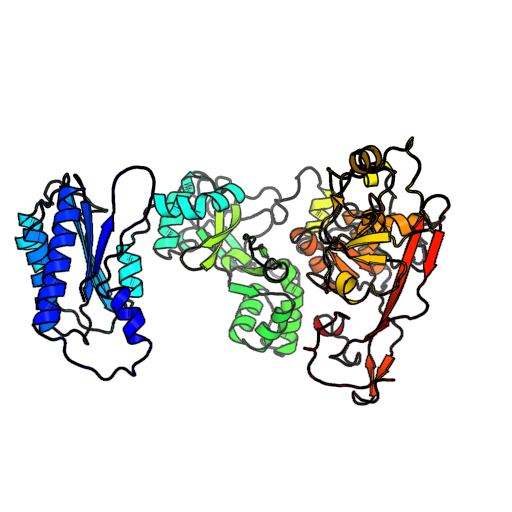O 1
ATOM 527 N N . LYS A 1 65 ? -45.699 19.717 -8.624 1.00 78.62 65 LYS A N 1
ATOM 528 C CA . LYS A 1 65 ? -45.186 19.591 -7.249 1.00 78.62 65 LYS A CA 1
ATOM 529 C C . LYS A 1 65 ? -43.854 20.325 -7.130 1.00 78.62 65 LYS A C 1
ATOM 531 O O . LYS A 1 65 ? -43.081 20.307 -8.087 1.00 78.62 65 LYS A O 1
ATOM 536 N N . LEU A 1 66 ? -43.611 20.980 -5.999 1.00 81.69 66 LEU A N 1
ATOM 537 C CA . LEU A 1 66 ? -42.423 21.807 -5.776 1.00 81.69 66 LEU A CA 1
ATOM 538 C C . LEU A 1 66 ? -41.969 21.703 -4.322 1.00 81.69 66 LEU A C 1
ATOM 540 O O . LEU A 1 66 ? -42.765 21.968 -3.428 1.00 81.69 66 LEU A O 1
ATOM 544 N N . ASP A 1 67 ? -40.689 21.437 -4.101 1.00 81.56 67 ASP A N 1
ATOM 545 C CA . ASP A 1 67 ? -40.083 21.562 -2.779 1.00 81.56 67 ASP A CA 1
ATOM 546 C C . ASP A 1 67 ? -39.279 22.858 -2.717 1.00 81.56 67 ASP A C 1
ATOM 548 O O . ASP A 1 67 ? -38.478 23.131 -3.612 1.00 81.56 67 ASP A O 1
ATOM 552 N N . ALA A 1 68 ? -39.540 23.684 -1.703 1.00 83.44 68 ALA A N 1
ATOM 553 C CA . ALA A 1 68 ? -38.891 24.978 -1.522 1.00 83.44 68 ALA A CA 1
ATOM 554 C C . ALA A 1 68 ? -38.234 25.062 -0.141 1.00 83.44 68 ALA A C 1
ATOM 556 O O . ALA A 1 68 ? -38.924 25.025 0.881 1.00 83.44 68 ALA A O 1
ATOM 557 N N . VAL A 1 69 ? -36.909 25.221 -0.116 1.00 84.81 69 VAL A N 1
ATOM 558 C CA . VAL A 1 69 ? -36.140 25.411 1.122 1.00 84.81 69 VAL A CA 1
ATOM 559 C C . VAL A 1 69 ? -35.723 26.874 1.257 1.00 84.81 69 VAL A C 1
ATOM 561 O O . VAL A 1 69 ? -35.149 27.447 0.327 1.00 84.81 69 VAL A O 1
ATOM 564 N N . PHE A 1 70 ? -36.007 27.474 2.415 1.00 87.50 70 PHE A N 1
ATOM 565 C CA . PHE A 1 70 ? -35.627 28.844 2.761 1.00 87.50 70 PHE A CA 1
ATOM 566 C C . PHE A 1 70 ? -34.571 28.851 3.859 1.00 87.50 70 PHE A C 1
ATOM 568 O O . PHE A 1 70 ? -34.809 28.346 4.955 1.00 87.50 70 PHE A O 1
ATOM 575 N N . LEU A 1 71 ? -33.441 29.495 3.580 1.00 87.19 71 LEU A N 1
ATOM 576 C CA . LEU A 1 71 ? -32.427 29.812 4.582 1.00 87.19 71 LEU A CA 1
ATOM 577 C C . LEU A 1 71 ? -32.684 31.218 5.130 1.00 87.19 71 LEU A C 1
ATOM 579 O O . LEU A 1 71 ? -32.683 32.178 4.358 1.00 87.19 71 LEU A O 1
ATOM 583 N N . ILE A 1 72 ? -32.913 31.340 6.438 1.00 88.88 72 ILE A N 1
ATOM 584 C CA . ILE A 1 72 ? -33.167 32.623 7.108 1.00 88.88 72 ILE A CA 1
ATOM 585 C C . ILE A 1 72 ? -32.012 32.939 8.056 1.00 88.88 72 ILE A C 1
ATOM 587 O O . ILE A 1 72 ? -31.780 32.220 9.032 1.00 88.88 72 ILE A O 1
ATOM 591 N N . ASP A 1 73 ? -31.316 34.040 7.777 1.00 84.19 73 ASP A N 1
ATOM 592 C CA . ASP A 1 73 ? -30.183 34.494 8.575 1.00 84.19 73 ASP A CA 1
ATOM 593 C C . ASP A 1 73 ? -30.684 35.293 9.787 1.00 84.19 73 ASP A C 1
ATOM 595 O O . ASP A 1 73 ? -31.348 36.325 9.672 1.00 84.19 73 ASP A O 1
ATOM 599 N N . SER A 1 74 ? -30.370 34.798 10.981 1.00 88.44 74 SER A N 1
ATOM 600 C CA . SER A 1 74 ? -30.706 35.427 12.258 1.00 88.44 74 SER A CA 1
ATOM 601 C C . SER A 1 74 ? -29.478 35.911 13.032 1.00 88.44 74 SER A C 1
ATOM 603 O O . SER A 1 74 ? -29.559 36.121 14.244 1.00 88.44 74 SER A O 1
ATOM 605 N N . SER A 1 75 ? -28.351 36.096 12.341 1.00 85.81 75 SER A N 1
ATOM 606 C CA . SER A 1 75 ? -27.100 36.635 12.878 1.00 85.81 75 SER A CA 1
ATOM 607 C C . SER A 1 75 ? -27.231 38.064 13.415 1.00 85.81 75 SER A C 1
ATOM 609 O O . SER A 1 75 ? -28.116 38.844 13.042 1.00 85.81 75 SER A O 1
ATOM 611 N N . SER A 1 76 ? -26.306 38.438 14.302 1.00 83.38 76 SER A N 1
ATOM 612 C CA . SER A 1 76 ? -26.251 39.789 14.870 1.00 83.38 76 SER A CA 1
ATOM 613 C C . SER A 1 76 ? -25.992 40.864 13.808 1.00 83.38 76 SER A C 1
ATOM 615 O O . SER A 1 76 ? -26.513 41.969 13.945 1.00 83.38 76 SER A O 1
ATOM 617 N N . SER A 1 77 ? -25.256 40.541 12.737 1.00 80.25 77 SER A N 1
ATOM 618 C CA . SER A 1 77 ? -24.982 41.443 11.607 1.00 80.25 77 SER A CA 1
ATOM 619 C C . SER A 1 77 ? -26.225 41.780 10.783 1.00 80.25 77 SER A C 1
ATOM 621 O O . SER A 1 77 ? -26.328 42.886 10.260 1.00 80.25 77 SER A O 1
ATOM 623 N N . VAL A 1 78 ? -27.200 40.869 10.693 1.00 83.62 78 VAL A N 1
ATOM 624 C CA . VAL A 1 78 ? -28.493 41.151 10.048 1.00 83.62 78 VAL A CA 1
ATOM 625 C C . VAL A 1 78 ? -29.332 42.072 10.933 1.00 83.62 78 VAL A C 1
ATOM 627 O O . VAL A 1 78 ? -29.892 43.066 10.463 1.00 83.62 78 VAL A O 1
ATOM 630 N N . GLY A 1 79 ? -29.400 41.766 12.230 1.00 74.19 79 GLY A N 1
ATOM 631 C CA . GLY A 1 79 ? -30.167 42.525 13.213 1.00 74.19 79 GLY A CA 1
ATOM 632 C C . GLY A 1 79 ? -31.684 42.291 13.141 1.00 74.19 79 GLY A C 1
ATOM 633 O O . GLY A 1 79 ? -32.265 41.941 12.111 1.00 74.19 79 GLY A O 1
ATOM 634 N N . ARG A 1 80 ? -32.374 42.529 14.266 1.00 83.44 80 ARG A N 1
ATOM 635 C CA . ARG A 1 80 ? -33.792 42.157 14.459 1.00 83.44 80 ARG A CA 1
ATOM 636 C C . ARG A 1 80 ? -34.747 42.744 13.413 1.00 83.44 80 ARG A C 1
ATOM 638 O O . ARG A 1 80 ? -35.710 42.083 13.035 1.00 83.44 80 ARG A O 1
ATOM 645 N N . ARG A 1 81 ? -34.514 43.978 12.949 1.00 78.75 81 ARG A N 1
ATOM 646 C CA . ARG A 1 81 ? -35.391 44.621 11.950 1.00 78.75 81 ARG A CA 1
ATOM 647 C C . ARG A 1 81 ? -35.305 43.927 10.592 1.00 78.75 81 ARG A C 1
ATOM 649 O O . ARG A 1 81 ? -36.347 43.653 10.005 1.00 78.75 81 ARG A O 1
ATOM 656 N N . ASN A 1 82 ? -34.096 43.620 10.122 1.00 77.38 82 ASN A N 1
ATOM 657 C CA . ASN A 1 82 ? -33.903 42.973 8.825 1.00 77.38 82 ASN A CA 1
ATOM 658 C C . ASN A 1 82 ? -34.346 41.512 8.866 1.00 77.38 82 ASN A C 1
ATOM 660 O O . ASN A 1 82 ? -35.033 41.086 7.948 1.00 77.38 82 ASN A O 1
ATOM 664 N N . PHE A 1 83 ? -34.104 40.798 9.969 1.00 84.75 83 PHE A N 1
ATOM 665 C CA . PHE A 1 83 ? -34.663 39.459 10.181 1.00 84.75 83 PHE A CA 1
ATOM 666 C C . PHE A 1 83 ? -36.195 39.448 10.039 1.00 84.75 83 PHE A C 1
ATOM 668 O O . PHE A 1 83 ? -36.760 38.642 9.304 1.00 84.75 83 PHE A O 1
ATOM 675 N N . MET A 1 84 ? -36.891 40.403 10.670 1.00 83.81 84 MET A N 1
ATOM 676 C CA . MET A 1 84 ? -38.347 40.522 10.519 1.00 83.81 84 MET A CA 1
ATOM 677 C C . MET A 1 84 ? -38.766 40.858 9.081 1.00 83.81 84 MET A C 1
ATOM 679 O O . MET A 1 84 ? -39.852 40.459 8.656 1.00 83.81 84 MET A O 1
ATOM 683 N N . SER A 1 85 ? -37.940 41.586 8.326 1.00 80.69 85 SER A N 1
ATOM 684 C CA . SER A 1 85 ? -38.166 41.834 6.899 1.00 80.69 85 SER A CA 1
ATOM 685 C C . SER A 1 85 ? -37.976 40.568 6.058 1.00 80.69 85 SER A C 1
ATOM 687 O O . SER A 1 85 ? -38.789 40.328 5.168 1.00 80.69 85 SER A O 1
ATOM 689 N N . GLU A 1 86 ? -36.985 39.727 6.365 1.00 82.31 86 GLU A N 1
ATOM 690 C CA . GLU A 1 86 ? -36.772 38.432 5.701 1.00 82.31 86 GLU A CA 1
ATOM 691 C C . GLU A 1 86 ? -37.936 37.469 5.957 1.00 82.31 86 GLU A C 1
ATOM 693 O O . GLU A 1 86 ? -38.506 36.924 5.013 1.00 82.31 86 GLU A O 1
ATOM 698 N N . VAL A 1 87 ? -38.391 37.349 7.207 1.00 84.06 87 VAL A N 1
ATOM 699 C CA . VAL A 1 87 ? -39.569 36.535 7.557 1.00 84.06 87 VAL A CA 1
ATOM 700 C C . VAL A 1 87 ? -40.827 37.041 6.839 1.00 84.06 87 VAL A C 1
ATOM 702 O O . VAL A 1 87 ? -41.601 36.252 6.292 1.00 84.06 87 VAL A O 1
ATOM 705 N N . LYS A 1 88 ? -41.032 38.366 6.773 1.00 84.12 88 LYS A N 1
ATOM 706 C CA . LYS A 1 88 ? -42.143 38.966 6.011 1.00 84.12 88 LYS A CA 1
ATOM 707 C C . LYS A 1 88 ? -42.033 38.689 4.513 1.00 84.12 88 LYS A C 1
ATOM 709 O O . LYS A 1 88 ? -43.058 38.452 3.876 1.00 84.12 88 LYS A O 1
ATOM 714 N N . PHE A 1 89 ? -40.824 38.722 3.956 1.00 83.38 89 PHE A N 1
ATOM 715 C CA . PHE A 1 89 ? -40.578 38.401 2.555 1.00 83.38 89 PHE A CA 1
ATOM 716 C C . PHE A 1 89 ? -40.941 36.946 2.252 1.00 83.38 89 PHE A C 1
ATOM 718 O O . PHE A 1 89 ? -41.738 36.712 1.347 1.00 83.38 89 PHE A O 1
ATOM 725 N N . VAL A 1 90 ? -40.453 35.989 3.049 1.00 84.94 90 VAL A N 1
ATOM 726 C CA . VAL A 1 90 ? -40.781 34.560 2.899 1.00 84.94 90 VAL A CA 1
ATOM 727 C C . VAL A 1 90 ? -42.291 34.339 3.005 1.00 84.94 90 VAL A C 1
ATOM 729 O O . VAL A 1 90 ? -42.887 33.706 2.135 1.00 84.94 90 VAL A O 1
ATOM 732 N N . LYS A 1 91 ? -42.949 34.955 3.998 1.00 85.12 91 LYS A N 1
ATOM 733 C CA . LYS A 1 91 ? -44.409 34.889 4.167 1.00 85.12 91 LYS A CA 1
ATOM 734 C C . LYS A 1 91 ? -45.168 35.415 2.942 1.00 85.12 91 LYS A C 1
ATOM 736 O O . LYS A 1 91 ? -46.123 34.783 2.495 1.00 85.12 91 LYS A O 1
ATOM 741 N N . LYS A 1 92 ? -44.744 36.559 2.395 1.00 83.06 92 LYS A N 1
ATOM 742 C CA . LYS A 1 92 ? -45.345 37.173 1.199 1.00 83.06 92 LYS A CA 1
ATOM 743 C C . LYS A 1 92 ? -45.067 36.369 -0.070 1.00 83.06 92 LYS A C 1
ATOM 745 O O . LYS A 1 92 ? -45.889 36.350 -0.972 1.00 83.06 92 LYS A O 1
ATOM 750 N N . LEU A 1 93 ? -43.924 35.700 -0.154 1.00 83.69 93 LEU A N 1
ATOM 751 C CA . LEU A 1 93 ? -43.624 34.843 -1.291 1.00 83.69 93 LEU A CA 1
ATOM 752 C C . LEU A 1 93 ? -44.506 33.592 -1.270 1.00 83.69 93 LEU A C 1
ATOM 754 O O . LEU A 1 93 ? -45.139 33.248 -2.264 1.00 83.69 93 LEU A O 1
ATOM 758 N N . LEU A 1 94 ? -44.600 32.945 -0.109 1.00 85.06 94 LEU A N 1
ATOM 759 C CA . LEU A 1 94 ? -45.397 31.738 0.093 1.00 85.06 94 LEU A CA 1
ATOM 760 C C . LEU A 1 94 ? -46.906 31.989 -0.018 1.00 85.06 94 LEU A C 1
ATOM 762 O O . LEU A 1 94 ? -47.650 31.074 -0.379 1.00 85.06 94 LEU A O 1
ATOM 766 N N . SER A 1 95 ? -47.378 33.225 0.195 1.00 83.62 95 SER A N 1
ATOM 767 C CA . SER A 1 95 ? -48.776 33.579 -0.080 1.00 83.62 95 SER A CA 1
ATOM 768 C C . SER A 1 95 ? -49.158 33.445 -1.554 1.00 83.62 95 SER A C 1
ATOM 770 O O . SER A 1 95 ? -50.344 33.308 -1.845 1.00 83.62 95 SER A O 1
ATOM 772 N N . ASP A 1 96 ? -48.194 33.369 -2.471 1.00 82.19 96 ASP A N 1
ATOM 773 C CA . ASP A 1 96 ? -48.458 33.199 -3.903 1.00 82.19 96 ASP A CA 1
ATOM 774 C C . ASP A 1 96 ? -48.390 31.724 -4.358 1.00 82.19 96 ASP A C 1
ATOM 776 O O . ASP A 1 96 ? -48.769 31.404 -5.494 1.00 82.19 96 ASP A O 1
ATOM 780 N N . PHE A 1 97 ? -47.988 30.802 -3.469 1.00 83.25 97 PHE A N 1
ATOM 781 C CA . PHE A 1 97 ? -47.885 29.361 -3.737 1.00 83.25 97 PHE A CA 1
ATOM 782 C C . PHE A 1 97 ? -49.083 28.552 -3.212 1.00 83.25 97 PHE A C 1
ATOM 784 O O . PHE A 1 97 ? -49.646 28.887 -2.164 1.00 83.25 97 PHE A O 1
ATOM 791 N N . PRO A 1 98 ? -49.495 27.476 -3.909 1.00 84.31 98 PRO A N 1
ATOM 792 C CA . PRO A 1 98 ? -50.416 26.479 -3.371 1.00 84.31 98 PRO A CA 1
ATOM 793 C C . PRO A 1 98 ? -49.653 25.519 -2.442 1.00 84.31 98 PRO A C 1
ATOM 795 O O . PRO A 1 98 ? -49.174 24.471 -2.869 1.00 84.31 98 PRO A O 1
ATOM 798 N N . VAL A 1 99 ? -49.501 25.892 -1.171 1.00 86.38 99 VAL A N 1
ATOM 799 C CA . VAL A 1 99 ? -48.801 25.061 -0.178 1.00 86.38 99 VAL A CA 1
ATOM 800 C C . VAL A 1 99 ? -49.713 23.936 0.303 1.00 86.38 99 VAL A C 1
ATOM 802 O O . VAL A 1 99 ? -50.785 24.199 0.849 1.00 86.38 99 VAL A O 1
ATOM 805 N N . SER A 1 100 ? -49.290 22.696 0.068 1.00 82.94 100 SER A N 1
ATOM 806 C CA . SER A 1 100 ? -49.903 21.483 0.614 1.00 82.94 100 SER A CA 1
ATOM 807 C C . SER A 1 100 ? -49.006 20.274 0.342 1.00 82.94 100 SER A C 1
ATOM 809 O O . SER A 1 100 ? -48.182 20.307 -0.576 1.00 82.94 100 SER A O 1
ATOM 811 N N . LEU A 1 101 ? -49.294 19.160 1.014 1.00 80.00 101 LEU A N 1
ATOM 812 C CA . LEU A 1 101 ? -48.694 17.842 0.774 1.00 80.00 101 LEU A CA 1
ATOM 813 C C . LEU A 1 101 ? -48.566 17.451 -0.716 1.00 80.00 101 LEU A C 1
ATOM 815 O O . LEU A 1 101 ? -47.589 16.826 -1.122 1.00 80.00 101 LEU A O 1
ATOM 819 N N . ASN A 1 102 ? -49.567 17.797 -1.534 1.00 81.00 102 ASN A N 1
ATOM 820 C CA . ASN A 1 102 ? -49.670 17.365 -2.931 1.00 81.00 102 ASN A CA 1
ATOM 821 C C . ASN A 1 102 ? -49.231 18.422 -3.953 1.00 81.00 102 ASN A C 1
ATOM 823 O O . ASN A 1 102 ? -49.281 18.136 -5.149 1.00 81.00 102 ASN A O 1
ATOM 827 N N . TYR A 1 103 ? -48.803 19.603 -3.503 1.00 84.50 103 TYR A N 1
ATOM 828 C CA . TYR A 1 103 ? -48.398 20.716 -4.360 1.00 84.50 103 TYR A CA 1
ATOM 829 C C . TYR A 1 103 ? -47.023 21.236 -3.927 1.00 84.50 103 TYR A C 1
ATOM 831 O O . TYR A 1 103 ? -46.015 20.587 -4.205 1.00 84.50 103 TYR A O 1
ATOM 839 N N . THR A 1 104 ? -46.960 22.398 -3.272 1.00 86.19 104 THR A N 1
ATOM 840 C CA . THR A 1 104 ? -45.708 22.959 -2.764 1.00 86.19 104 THR A CA 1
ATOM 841 C C . THR A 1 104 ? -45.476 22.542 -1.314 1.00 86.19 104 THR A C 1
ATOM 843 O O . THR A 1 104 ? -46.314 22.852 -0.466 1.00 86.19 104 THR A O 1
ATOM 846 N N . ARG A 1 105 ? -44.342 21.894 -1.026 1.00 87.25 105 ARG A N 1
ATOM 847 C CA . ARG A 1 105 ? -43.873 21.597 0.336 1.00 87.25 105 ARG A CA 1
ATOM 848 C C . ARG A 1 105 ? -42.730 22.540 0.690 1.00 87.25 105 ARG A C 1
ATOM 850 O O . ARG A 1 105 ? -41.909 22.876 -0.164 1.00 87.25 105 ARG A O 1
ATOM 857 N N . VAL A 1 106 ? -42.696 23.002 1.934 1.00 88.00 106 VAL A N 1
ATOM 858 C CA . VAL A 1 106 ? -41.765 24.047 2.369 1.00 88.00 106 VAL A CA 1
ATOM 859 C C . VAL A 1 106 ? -40.905 23.563 3.529 1.00 88.00 106 VAL A C 1
ATOM 861 O O . VAL A 1 106 ? -41.414 22.972 4.480 1.00 88.00 106 VAL A O 1
ATOM 864 N N . SER A 1 107 ? -39.609 23.863 3.470 1.00 87.31 107 SER A N 1
ATOM 865 C CA . SER A 1 107 ? -38.699 23.763 4.611 1.00 87.31 107 SER A CA 1
ATOM 866 C C . SER A 1 107 ? -38.091 25.130 4.916 1.00 87.31 107 SER A C 1
ATOM 868 O O . SER A 1 107 ? -37.797 25.909 4.006 1.00 87.31 107 SER A O 1
ATOM 870 N N . VAL A 1 108 ? -37.940 25.457 6.198 1.00 89.75 108 VAL A N 1
ATOM 871 C CA . VAL A 1 108 ? -37.331 26.712 6.653 1.00 89.75 108 VAL A CA 1
ATOM 872 C C . VAL A 1 108 ? -36.234 26.397 7.657 1.00 89.75 108 VAL A C 1
ATOM 874 O O . VAL A 1 108 ? -36.507 25.917 8.758 1.00 89.75 108 VAL A O 1
ATOM 877 N N . VAL A 1 109 ? -34.998 26.713 7.280 1.00 88.94 109 VAL A N 1
ATOM 878 C CA . VAL A 1 109 ? -33.799 26.564 8.106 1.00 88.94 109 VAL A CA 1
ATOM 879 C C . VAL A 1 109 ? -33.378 27.947 8.587 1.00 88.94 109 VAL A C 1
ATOM 881 O O . VAL A 1 109 ? -32.987 28.808 7.798 1.00 88.94 109 VAL A O 1
ATOM 884 N N . GLN A 1 110 ? -33.473 28.177 9.892 1.00 90.31 110 GLN A N 1
ATOM 885 C CA . GLN A 1 110 ? -32.963 29.386 10.527 1.00 90.31 110 GLN A CA 1
ATOM 886 C C . GLN A 1 110 ? -31.542 29.132 11.024 1.00 90.31 110 GLN A C 1
ATOM 888 O O . GLN A 1 110 ? -31.284 28.101 11.643 1.00 90.31 110 GLN A O 1
ATOM 893 N N . PHE A 1 111 ? -30.630 30.077 10.801 1.00 88.75 111 PHE A N 1
ATOM 894 C CA . PHE A 1 111 ? -29.246 29.948 11.254 1.00 88.75 111 PHE A CA 1
ATOM 895 C C . PHE A 1 111 ? -28.709 31.226 11.907 1.00 88.75 111 PHE A C 1
ATOM 897 O O . PHE A 1 111 ? -29.188 32.330 11.639 1.00 88.75 111 PHE A O 1
ATOM 904 N N . SER A 1 112 ? -27.717 31.081 12.786 1.00 87.69 112 SER A N 1
ATOM 905 C CA . SER A 1 112 ? -26.828 32.175 13.195 1.00 87.69 112 SER A CA 1
ATOM 906 C C . SER A 1 112 ? -25.383 31.688 13.328 1.00 87.69 112 SER A C 1
ATOM 908 O O . SER A 1 112 ? -24.585 31.935 12.437 1.00 87.69 112 SER A O 1
ATOM 910 N N . SER A 1 113 ? -25.038 30.917 14.359 1.00 85.06 113 SER A N 1
ATOM 911 C CA . SER A 1 113 ? -23.674 30.393 14.592 1.00 85.06 113 SER A CA 1
ATOM 912 C C . SER A 1 113 ? -23.546 28.883 14.317 1.00 85.06 113 SER A C 1
ATOM 914 O O . SER A 1 113 ? -24.549 28.204 14.117 1.00 85.06 113 SER A O 1
ATOM 916 N N . GLN A 1 114 ? -22.322 28.336 14.394 1.00 73.69 114 GLN A N 1
ATOM 917 C CA . GLN A 1 114 ? -21.997 26.915 14.157 1.00 73.69 114 GLN A CA 1
ATOM 918 C C . GLN A 1 114 ? -22.838 25.904 14.961 1.00 73.69 114 GLN A C 1
ATOM 920 O O . GLN A 1 114 ? -23.118 24.826 14.456 1.00 73.69 114 GLN A O 1
ATOM 925 N N . GLY A 1 115 ? -23.312 26.273 16.157 1.00 74.75 115 GLY A N 1
ATOM 926 C CA . GLY A 1 115 ? -24.220 25.457 16.980 1.00 74.75 115 GLY A CA 1
ATOM 927 C C . GLY A 1 115 ? -25.676 25.941 17.024 1.00 74.75 115 GLY A C 1
ATOM 928 O O . GLY A 1 115 ? -26.410 25.569 17.931 1.00 74.75 115 GLY A O 1
ATOM 929 N N . ARG A 1 116 ? -26.090 26.844 16.126 1.00 81.50 116 ARG A N 1
ATOM 930 C CA . ARG A 1 116 ? -27.446 27.427 16.096 1.00 81.50 116 ARG A CA 1
ATOM 931 C C . ARG A 1 116 ? -27.998 27.418 14.675 1.00 81.50 116 ARG A C 1
ATOM 933 O O . ARG A 1 116 ? -28.212 28.473 14.076 1.00 81.50 116 ARG A O 1
ATOM 940 N N . ILE A 1 117 ? -28.185 26.215 14.145 1.00 83.75 117 ILE A N 1
ATOM 941 C CA . ILE A 1 117 ? -28.868 25.953 12.879 1.00 83.75 117 ILE A CA 1
ATOM 942 C C . ILE A 1 117 ? -30.057 25.060 13.202 1.00 83.75 117 ILE A C 1
ATOM 944 O O . ILE A 1 117 ? -29.888 23.996 13.789 1.00 83.75 117 ILE A O 1
ATOM 948 N N . HIS A 1 118 ? -31.257 25.506 12.849 1.00 82.44 118 HIS A N 1
ATOM 949 C CA . HIS A 1 118 ? -32.484 24.788 13.163 1.00 82.44 118 HIS A CA 1
ATOM 950 C C . HIS A 1 118 ? -33.433 24.794 11.974 1.00 82.44 118 HIS A C 1
ATOM 952 O O . HIS A 1 118 ? -33.847 25.849 11.483 1.00 82.44 118 HIS A O 1
ATOM 958 N N . ARG A 1 119 ? -33.839 23.599 11.551 1.00 84.31 119 ARG A N 1
ATOM 959 C CA . ARG A 1 119 ? -34.923 23.402 10.595 1.00 84.31 119 ARG A CA 1
ATOM 960 C C . ARG A 1 119 ? -36.272 23.550 11.307 1.00 84.31 119 ARG A C 1
ATOM 962 O O . ARG A 1 119 ? -36.847 22.593 11.809 1.00 84.31 119 ARG A O 1
ATOM 969 N N . HIS A 1 120 ? -36.759 24.786 11.398 1.00 83.25 120 HIS A N 1
ATOM 970 C CA . HIS A 1 120 ? -37.981 25.131 12.136 1.00 83.25 120 HIS A CA 1
ATOM 971 C C . HIS A 1 120 ? -39.264 24.606 11.497 1.00 83.25 120 HIS A C 1
ATOM 973 O O . HIS A 1 120 ? -40.273 24.451 12.182 1.00 83.25 120 HIS A O 1
ATOM 979 N N . ILE A 1 121 ? -39.242 24.412 10.182 1.00 86.06 121 ILE A N 1
ATOM 980 C CA . ILE A 1 121 ? -40.370 23.923 9.398 1.00 86.06 121 ILE A CA 1
ATOM 981 C C . ILE A 1 121 ? -39.790 22.873 8.464 1.00 86.06 121 ILE A C 1
ATOM 983 O O . ILE A 1 121 ? -38.863 23.194 7.726 1.00 86.06 121 ILE A O 1
ATOM 987 N N . ASP A 1 122 ? -40.316 21.649 8.491 1.00 85.25 122 ASP A N 1
ATOM 988 C CA . ASP A 1 122 ? -39.904 20.587 7.572 1.00 85.25 122 ASP A CA 1
ATOM 989 C C . ASP A 1 122 ? -41.102 19.823 7.007 1.00 85.25 122 ASP A C 1
ATOM 991 O O . ASP A 1 122 ? -41.467 18.742 7.464 1.00 85.25 122 ASP A O 1
ATOM 995 N N . GLN A 1 123 ? -41.722 20.389 5.976 1.00 83.94 123 GLN A N 1
ATOM 996 C CA . GLN A 1 123 ? -42.797 19.709 5.256 1.00 83.94 123 GLN A CA 1
ATOM 997 C C . GLN A 1 123 ? -42.260 18.777 4.154 1.00 83.94 123 GLN A C 1
ATOM 999 O O . GLN A 1 123 ? -43.062 18.117 3.489 1.00 83.94 123 GLN A O 1
ATOM 1004 N N . ILE A 1 124 ? -40.938 18.745 3.928 1.00 76.44 124 ILE A N 1
ATOM 1005 C CA . ILE A 1 124 ? -40.289 17.985 2.851 1.00 76.44 124 ILE A CA 1
ATOM 1006 C C . ILE A 1 124 ? -39.929 16.588 3.359 1.00 76.44 124 ILE A C 1
ATOM 1008 O O . ILE A 1 124 ? -40.427 15.607 2.803 1.00 76.44 124 ILE A O 1
ATOM 1012 N N . SER A 1 125 ? -39.134 16.506 4.430 1.00 70.88 125 SER A N 1
ATOM 1013 C CA . SER A 1 125 ? -38.693 15.242 5.038 1.00 70.88 125 SER A CA 1
ATOM 1014 C C . SER A 1 125 ? -39.763 14.642 5.956 1.00 70.88 125 SER A C 1
ATOM 1016 O O . SER A 1 125 ? -39.861 13.424 6.063 1.00 70.88 125 SER A O 1
ATOM 1018 N N . MET A 1 126 ? -40.611 15.476 6.578 1.00 73.38 126 MET A N 1
ATOM 1019 C CA . MET A 1 126 ? -41.692 15.045 7.485 1.00 73.38 126 MET A CA 1
ATOM 1020 C C . MET A 1 126 ? -43.081 15.535 7.023 1.00 73.38 126 MET A C 1
ATOM 1022 O O . MET A 1 126 ? -43.711 16.388 7.657 1.00 73.38 126 MET A O 1
ATOM 1026 N N . PRO A 1 127 ? -43.601 15.019 5.899 1.00 76.50 127 PRO A N 1
ATOM 1027 C CA . PRO A 1 127 ? -44.857 15.486 5.323 1.00 76.50 127 PRO A CA 1
ATOM 1028 C C . PRO A 1 127 ? -46.086 15.038 6.149 1.00 76.50 127 PRO A C 1
ATOM 1030 O O . PRO A 1 127 ? -46.319 13.845 6.329 1.00 76.50 127 PRO A O 1
ATOM 1033 N N . LYS A 1 128 ? -46.919 15.983 6.615 1.00 76.12 128 LYS A N 1
ATOM 1034 C CA . LYS A 1 128 ? -48.167 15.722 7.363 1.00 76.12 128 LYS A CA 1
ATOM 1035 C C . LYS A 1 128 ? -49.406 16.229 6.620 1.00 76.12 128 LYS A C 1
ATOM 1037 O O . LYS A 1 128 ? -49.324 17.149 5.807 1.00 76.12 128 LYS A O 1
ATOM 1042 N N . ARG A 1 129 ? -50.576 15.628 6.882 1.00 74.50 129 ARG A N 1
ATOM 1043 C CA . ARG A 1 129 ? -51.842 15.964 6.187 1.00 74.50 129 ARG A CA 1
ATOM 1044 C C . ARG A 1 129 ? -52.363 17.370 6.509 1.00 74.50 129 ARG A C 1
ATOM 1046 O O . ARG A 1 129 ? -53.061 17.945 5.684 1.00 74.50 129 ARG A O 1
ATOM 1053 N N . ASP A 1 130 ? -52.004 17.901 7.669 1.00 79.75 130 ASP A N 1
ATOM 1054 C CA . ASP A 1 130 ? -52.308 19.240 8.181 1.00 79.75 130 ASP A CA 1
ATOM 1055 C C . ASP A 1 130 ? -51.268 20.304 7.777 1.00 79.75 130 ASP A C 1
ATOM 1057 O O . ASP A 1 130 ? -51.416 21.471 8.137 1.00 79.75 130 ASP A O 1
ATOM 1061 N N . ASN A 1 131 ? -50.247 19.944 6.981 1.00 78.44 131 ASN A N 1
ATOM 1062 C CA . ASN A 1 131 ? -49.287 20.889 6.395 1.00 78.44 131 ASN A CA 1
ATOM 1063 C C . ASN A 1 131 ? -49.941 21.694 5.258 1.00 78.44 131 ASN A C 1
ATOM 1065 O O . ASN A 1 131 ? -49.602 21.545 4.080 1.00 78.44 131 ASN A O 1
ATOM 1069 N N . ASP A 1 132 ? -50.920 22.523 5.605 1.00 83.94 132 ASP A N 1
ATOM 1070 C CA . ASP A 1 132 ? -51.587 23.435 4.690 1.00 83.94 132 ASP A CA 1
ATOM 1071 C C . ASP A 1 132 ? -51.041 24.865 4.797 1.00 83.94 132 ASP A C 1
ATOM 1073 O O . ASP A 1 132 ? -50.308 25.261 5.711 1.00 83.94 132 ASP A O 1
ATOM 1077 N N . LYS A 1 133 ? -51.403 25.675 3.805 1.00 87.12 133 LYS A N 1
ATOM 1078 C CA . LYS A 1 133 ? -50.967 27.064 3.699 1.00 87.12 133 LYS A CA 1
ATOM 1079 C C . LYS A 1 133 ? -51.373 27.928 4.895 1.00 87.12 133 LYS A C 1
ATOM 1081 O O . LYS A 1 133 ? -50.625 28.838 5.256 1.00 87.12 133 LYS A O 1
ATOM 1086 N N . CYS A 1 134 ? -52.547 27.693 5.477 1.00 85.44 134 CYS A N 1
ATOM 1087 C CA . CYS A 1 134 ? -53.031 28.455 6.622 1.00 85.44 134 CYS A CA 1
ATOM 1088 C C . CYS A 1 134 ? -52.172 28.158 7.853 1.00 85.44 134 CYS A C 1
ATOM 1090 O O . CYS A 1 134 ? -51.735 29.107 8.507 1.00 85.44 134 CYS A O 1
ATOM 1092 N N . MET A 1 135 ? -51.853 26.887 8.105 1.00 85.31 135 MET A N 1
ATOM 1093 C CA . MET A 1 135 ? -50.944 26.476 9.178 1.00 85.31 135 MET A CA 1
ATOM 1094 C C . MET A 1 135 ? -49.547 27.081 9.003 1.00 85.31 135 MET A C 1
ATOM 1096 O O . MET A 1 135 ? -49.032 27.725 9.923 1.00 85.31 135 MET A O 1
ATOM 1100 N N . LEU A 1 136 ? -48.984 26.998 7.795 1.00 86.06 136 LEU A N 1
ATOM 1101 C CA . LEU A 1 136 ? -47.655 27.537 7.506 1.00 86.06 136 LEU A CA 1
ATOM 1102 C C . LEU A 1 136 ? -47.571 29.060 7.734 1.00 86.06 136 LEU A C 1
ATOM 1104 O O . LEU A 1 136 ? -46.688 29.558 8.434 1.00 86.06 136 LEU A O 1
ATOM 1108 N N . ILE A 1 137 ? -48.504 29.821 7.150 1.00 86.69 137 ILE A N 1
ATOM 1109 C CA . ILE A 1 137 ? -48.456 31.294 7.099 1.00 86.69 137 ILE A CA 1
ATOM 1110 C C . ILE A 1 137 ? -48.935 31.945 8.404 1.00 86.69 137 ILE A C 1
ATOM 1112 O O . ILE A 1 137 ? -48.399 32.990 8.804 1.00 86.69 137 ILE A O 1
ATOM 1116 N N . ASN A 1 138 ? -49.953 31.373 9.051 1.00 84.06 138 ASN A N 1
ATOM 1117 C CA . ASN A 1 138 ? -50.586 31.970 10.229 1.00 84.06 138 ASN A CA 1
ATOM 1118 C C . ASN A 1 138 ? -50.104 31.372 11.551 1.00 84.06 138 ASN A C 1
ATOM 1120 O O . ASN A 1 138 ? -50.400 31.955 12.591 1.00 84.06 138 ASN A O 1
ATOM 1124 N N . HIS A 1 139 ? -49.349 30.270 11.534 1.00 83.62 139 HIS A N 1
ATOM 1125 C CA . HIS A 1 139 ? -48.859 29.653 12.761 1.00 83.62 139 HIS A CA 1
ATOM 1126 C C . HIS A 1 139 ? -47.356 29.358 12.736 1.00 83.62 139 HIS A C 1
ATOM 1128 O O . HIS A 1 139 ? -46.625 29.922 13.548 1.00 83.62 139 HIS A O 1
ATOM 1134 N N . GLU A 1 140 ? -46.870 28.528 11.811 1.00 86.19 140 GLU A N 1
ATOM 1135 C CA . GLU A 1 140 ? -45.489 28.018 11.847 1.00 86.19 140 GLU A CA 1
ATOM 1136 C C . GLU A 1 140 ? -44.441 29.117 11.627 1.00 86.19 140 GLU A C 1
ATOM 1138 O O . GLU A 1 140 ? -43.552 29.299 12.458 1.00 86.19 140 GLU A O 1
ATOM 1143 N N . ILE A 1 141 ? -44.591 29.932 10.576 1.00 86.31 141 ILE A N 1
ATOM 1144 C CA . ILE A 1 141 ? -43.651 31.026 10.267 1.00 86.31 141 ILE A CA 1
ATOM 1145 C C . ILE A 1 141 ? -43.610 32.079 11.387 1.00 86.31 141 ILE A C 1
ATOM 1147 O O . ILE A 1 141 ? -42.578 32.709 11.612 1.00 86.31 141 ILE A O 1
ATOM 1151 N N . LEU A 1 142 ? -44.710 32.270 12.123 1.00 84.19 142 LEU A N 1
ATOM 1152 C CA . LEU A 1 142 ? -44.768 33.241 13.222 1.00 84.19 142 LEU A CA 1
ATOM 1153 C C . LEU A 1 142 ? -43.988 32.793 14.468 1.00 84.19 142 LEU A C 1
ATOM 1155 O O . LEU A 1 142 ? -43.731 33.621 15.343 1.00 84.19 142 LEU A O 1
ATOM 1159 N N . LYS A 1 143 ? -43.596 31.514 14.558 1.00 86.25 143 LYS A N 1
ATOM 1160 C CA . LYS A 1 143 ? -42.772 30.997 15.662 1.00 86.25 143 LYS A CA 1
ATOM 1161 C C . LYS A 1 143 ? -41.294 31.367 15.525 1.00 86.25 143 LYS A C 1
ATOM 1163 O O . LYS A 1 143 ? -40.574 31.293 16.519 1.00 86.25 143 LYS A O 1
ATOM 1168 N N . LEU A 1 144 ? -40.849 31.792 14.340 1.00 87.25 144 LEU A N 1
ATOM 1169 C CA . LEU A 1 144 ? -39.469 32.214 14.099 1.00 87.25 144 LEU A CA 1
ATOM 1170 C C . LEU A 1 144 ? -39.142 33.463 14.931 1.00 87.25 144 LEU A C 1
ATOM 1172 O O . LEU A 1 144 ? -39.799 34.501 14.821 1.00 87.25 144 LEU A O 1
ATOM 1176 N N . ARG A 1 145 ? -38.111 33.371 15.775 1.00 87.69 145 ARG A N 1
ATOM 1177 C CA . ARG A 1 145 ? -37.647 34.467 16.642 1.00 87.69 145 ARG A CA 1
ATOM 1178 C C . ARG A 1 145 ? -36.232 34.860 16.260 1.00 87.69 145 ARG A C 1
ATOM 1180 O O . ARG A 1 145 ? -35.439 34.011 15.887 1.00 87.69 145 ARG A O 1
ATOM 1187 N N . PHE A 1 146 ? -35.898 36.139 16.394 1.00 87.50 146 PHE A N 1
ATOM 1188 C CA . PHE A 1 146 ? -34.521 36.593 16.209 1.00 87.50 146 PHE A CA 1
ATOM 1189 C C . PHE A 1 146 ? -33.638 36.052 17.344 1.00 87.50 146 PHE A C 1
ATOM 1191 O O . PHE A 1 146 ? -33.953 36.295 18.509 1.00 87.50 146 PHE A O 1
ATOM 1198 N N . ILE A 1 147 ? -32.561 35.337 17.003 1.00 85.19 147 ILE A N 1
ATOM 1199 C CA . ILE A 1 147 ? -31.680 34.663 17.976 1.00 85.19 147 ILE A CA 1
ATOM 1200 C C . ILE A 1 147 ? -30.357 35.424 18.165 1.00 85.19 147 ILE A C 1
ATOM 1202 O O . ILE A 1 147 ? -29.828 35.462 19.274 1.00 85.19 147 ILE A O 1
ATOM 1206 N N . GLY A 1 148 ? -29.824 36.064 17.119 1.00 75.25 148 GLY A N 1
ATOM 1207 C CA . GLY A 1 148 ? -28.501 36.690 17.155 1.00 75.25 148 GLY A CA 1
ATOM 1208 C C . GLY A 1 148 ? -27.355 35.669 17.188 1.00 75.25 148 GLY A C 1
ATOM 1209 O O . GLY A 1 148 ? -27.555 34.454 17.323 1.00 75.25 148 GLY A O 1
ATOM 1210 N N . GLY A 1 149 ? -26.124 36.163 17.062 1.00 84.75 149 GLY A N 1
ATOM 1211 C CA . GLY A 1 149 ? -24.902 35.352 17.010 1.00 84.75 149 GLY A CA 1
ATOM 1212 C C . GLY A 1 149 ? -23.981 35.745 15.855 1.00 84.75 149 GLY A C 1
ATOM 1213 O O . GLY A 1 149 ? -24.118 36.833 15.295 1.00 84.75 149 GLY A O 1
ATOM 1214 N N . GLY A 1 150 ? -23.051 34.853 15.514 1.00 81.38 150 GLY A N 1
ATOM 1215 C CA . GLY A 1 150 ? -22.250 34.948 14.292 1.00 81.38 150 GLY A CA 1
ATOM 1216 C C . GLY A 1 150 ? -23.081 34.602 13.054 1.00 81.38 150 GLY A C 1
ATOM 1217 O O . GLY A 1 150 ? -24.310 34.627 13.121 1.00 81.38 150 GLY A O 1
ATOM 1218 N N . THR A 1 151 ? -22.411 34.256 11.953 1.00 80.00 151 THR A N 1
ATOM 1219 C CA . THR A 1 151 ? -23.039 33.838 10.687 1.00 80.00 151 THR A CA 1
ATOM 1220 C C . THR A 1 151 ? -22.391 32.542 10.201 1.00 80.00 151 THR A C 1
ATOM 1222 O O . THR A 1 151 ? -21.183 32.510 9.978 1.00 80.00 151 THR A O 1
ATOM 1225 N N . PHE A 1 152 ? -23.173 31.474 10.021 1.00 79.19 152 PHE A N 1
ATOM 1226 C CA . PHE A 1 152 ? -22.677 30.168 9.573 1.00 79.19 152 PHE A CA 1
ATOM 1227 C C . PHE A 1 152 ? -23.482 29.607 8.393 1.00 79.19 152 PHE A C 1
ATOM 1229 O O . PHE A 1 152 ? -24.168 28.588 8.481 1.00 79.19 152 PHE A O 1
ATOM 1236 N N . THR A 1 153 ? -23.377 30.295 7.255 1.00 76.06 153 THR A N 1
ATOM 1237 C CA . THR A 1 153 ? -24.088 29.968 6.009 1.00 76.06 153 THR A CA 1
ATOM 1238 C C . THR A 1 153 ? -23.753 28.573 5.475 1.00 76.06 153 THR A C 1
ATOM 1240 O O . THR A 1 153 ? -24.624 27.916 4.915 1.00 76.06 153 THR A O 1
ATOM 1243 N N . TYR A 1 154 ? -22.517 28.097 5.674 1.00 69.81 154 TYR A N 1
ATOM 1244 C CA . TYR A 1 154 ? -22.097 26.756 5.251 1.00 69.81 154 TYR A CA 1
ATOM 1245 C C . TYR A 1 154 ? -22.940 25.659 5.911 1.00 69.81 154 TYR A C 1
ATOM 1247 O O . TYR A 1 154 ? -23.540 24.840 5.219 1.00 69.81 154 TYR A O 1
ATOM 1255 N N . GLY A 1 155 ? -23.062 25.681 7.243 1.00 65.19 155 GLY A N 1
ATOM 1256 C CA . GLY A 1 155 ? -23.878 24.695 7.947 1.00 65.19 155 GLY A CA 1
ATOM 1257 C C . GLY A 1 155 ? -25.367 24.817 7.616 1.00 65.19 155 GLY A C 1
ATOM 1258 O O . GLY A 1 155 ? -26.046 23.801 7.541 1.00 65.19 155 GLY A O 1
ATOM 1259 N N . ALA A 1 156 ? -25.866 26.027 7.337 1.00 75.69 156 ALA A N 1
ATOM 1260 C CA . ALA A 1 156 ? -27.241 26.224 6.879 1.00 75.69 156 ALA A CA 1
ATOM 1261 C C . ALA A 1 156 ? -27.491 25.588 5.502 1.00 75.69 156 ALA A C 1
ATOM 1263 O O . ALA A 1 156 ? -28.527 24.963 5.297 1.00 75.69 156 ALA A O 1
ATOM 1264 N N . LEU A 1 157 ? -26.537 25.708 4.570 1.00 70.62 157 LEU A N 1
ATOM 1265 C CA . LEU A 1 157 ? -26.598 25.048 3.263 1.00 70.62 157 LEU A CA 1
ATOM 1266 C C . LEU A 1 157 ? -26.531 23.525 3.393 1.00 70.62 157 LEU A C 1
ATOM 1268 O O . LEU A 1 157 ? -27.304 22.844 2.728 1.00 70.62 157 LEU A O 1
ATOM 1272 N N . ARG A 1 158 ? -25.666 22.999 4.268 1.00 66.81 158 ARG A N 1
ATOM 1273 C CA . ARG A 1 158 ? -25.579 21.559 4.556 1.00 66.81 158 ARG A CA 1
ATOM 1274 C C . ARG A 1 158 ? -26.884 21.024 5.147 1.00 66.81 158 ARG A C 1
ATOM 1276 O O . ARG A 1 158 ? -27.406 20.024 4.669 1.00 66.81 158 ARG A O 1
ATOM 1283 N N . GLU A 1 159 ? -27.440 21.737 6.124 1.00 73.12 159 GLU A N 1
ATOM 1284 C CA . GLU A 1 159 ? -28.734 21.415 6.722 1.00 73.12 159 GLU A CA 1
ATOM 1285 C C . GLU A 1 159 ? -29.843 21.447 5.669 1.00 73.12 159 GLU A C 1
ATOM 1287 O O . GLU A 1 159 ? -30.612 20.502 5.577 1.00 73.12 159 GLU A O 1
ATOM 1292 N N . ALA A 1 160 ? -29.915 22.485 4.828 1.00 69.06 160 ALA A N 1
ATOM 1293 C CA . ALA A 1 160 ? -30.914 22.583 3.762 1.00 69.06 160 ALA A CA 1
ATOM 1294 C C . ALA A 1 160 ? -30.767 21.517 2.678 1.00 69.06 160 ALA A C 1
ATOM 1296 O O . ALA A 1 160 ? -31.781 21.112 2.113 1.00 69.06 160 ALA A O 1
ATOM 1297 N N . HIS A 1 161 ? -29.538 21.083 2.393 1.00 62.69 161 HIS A N 1
ATOM 1298 C CA . HIS A 1 161 ? -29.280 20.048 1.404 1.00 62.69 161 HIS A CA 1
ATOM 1299 C C . HIS A 1 161 ? -29.955 18.734 1.801 1.00 62.69 161 HIS A C 1
ATOM 1301 O O . HIS A 1 161 ? -30.480 18.072 0.919 1.00 62.69 161 HIS A O 1
ATOM 1307 N N . GLY A 1 162 ? -29.995 18.397 3.100 1.00 57.59 162 GLY A N 1
ATOM 1308 C CA . GLY A 1 162 ? -30.567 17.149 3.611 1.00 57.59 162 GLY A CA 1
ATOM 1309 C C . GLY A 1 162 ? -29.869 15.921 3.018 1.00 57.59 162 GLY A C 1
ATOM 1310 O O . GLY A 1 162 ? -29.993 15.625 1.833 1.00 57.59 162 GLY A O 1
ATOM 1311 N N . SER A 1 163 ? -29.124 15.160 3.814 1.00 56.31 163 SER A N 1
ATOM 1312 C CA . SER A 1 163 ? -28.559 13.895 3.331 1.00 56.31 163 SER A CA 1
ATOM 1313 C C . SER A 1 163 ? -29.679 12.861 3.239 1.00 56.31 163 SER A C 1
ATOM 1315 O O . SER A 1 163 ? -29.883 12.078 4.160 1.00 56.31 163 SER A O 1
ATOM 1317 N N . SER A 1 164 ? -30.467 12.875 2.163 1.00 67.31 164 SER A N 1
ATOM 1318 C CA . SER A 1 164 ? -31.388 11.767 1.923 1.00 67.31 164 SER A CA 1
ATOM 1319 C C . SER A 1 164 ? -30.571 10.478 1.791 1.00 67.31 164 SER A C 1
ATOM 1321 O O . SER A 1 164 ? -29.469 10.490 1.231 1.00 67.31 164 SER A O 1
ATOM 1323 N N . PHE A 1 165 ? -31.106 9.361 2.280 1.00 77.38 165 PHE A N 1
ATOM 1324 C CA . PHE A 1 165 ? -30.467 8.053 2.118 1.00 77.38 165 PHE A CA 1
ATOM 1325 C C . PHE A 1 165 ? -30.171 7.744 0.634 1.00 77.38 165 PHE A C 1
ATOM 1327 O O . PHE A 1 165 ? -29.143 7.162 0.310 1.00 77.38 165 PHE A O 1
ATOM 1334 N N . GLU A 1 166 ? -31.000 8.237 -0.294 1.00 77.75 166 GLU A N 1
ATOM 1335 C CA . GLU A 1 166 ? -30.764 8.129 -1.742 1.00 77.75 166 GLU A CA 1
ATOM 1336 C C . GLU A 1 166 ? -29.497 8.878 -2.202 1.00 77.75 166 GLU A C 1
ATOM 1338 O O . GLU A 1 166 ? -28.739 8.377 -3.037 1.00 77.75 166 GLU A O 1
ATOM 1343 N N . SER A 1 167 ? -29.234 10.068 -1.649 1.00 79.19 167 SER A N 1
ATOM 1344 C CA . SER A 1 167 ? -28.010 10.831 -1.924 1.00 79.19 167 SER A CA 1
ATOM 1345 C C . SER A 1 167 ? -26.775 10.126 -1.368 1.00 79.19 167 SER A C 1
ATOM 1347 O O . SER A 1 167 ? -25.750 10.074 -2.046 1.00 79.19 167 SER A O 1
ATOM 1349 N N . PHE A 1 168 ? -26.886 9.547 -0.167 1.00 86.38 168 PHE A N 1
ATOM 1350 C CA . PHE A 1 168 ? -25.829 8.728 0.423 1.00 86.38 168 PHE A CA 1
ATOM 1351 C C . PHE A 1 168 ? -25.491 7.536 -0.478 1.00 86.38 168 PHE A C 1
ATOM 1353 O O . PHE A 1 168 ? -24.333 7.364 -0.847 1.00 86.38 168 PHE A O 1
ATOM 1360 N N . LEU A 1 169 ? -26.491 6.768 -0.921 1.00 88.81 169 LEU A N 1
ATOM 1361 C CA . LEU A 1 169 ? -26.262 5.629 -1.814 1.00 88.81 169 LEU A CA 1
ATOM 1362 C C . LEU A 1 169 ? -25.636 6.054 -3.144 1.00 88.81 169 LEU A C 1
ATOM 1364 O O . LEU A 1 169 ? -24.665 5.448 -3.581 1.00 88.81 169 LEU A O 1
ATOM 1368 N N . THR A 1 170 ? -26.105 7.152 -3.743 1.00 86.81 170 THR A N 1
ATOM 1369 C CA . THR A 1 170 ? -25.533 7.668 -5.001 1.00 86.81 170 THR A CA 1
ATOM 1370 C C . THR A 1 170 ? -24.024 7.927 -4.896 1.00 86.81 170 THR A C 1
ATOM 1372 O O . THR A 1 170 ? -23.295 7.724 -5.865 1.00 86.81 170 THR A O 1
ATOM 1375 N N . LEU A 1 171 ? -23.552 8.376 -3.730 1.00 88.69 171 LEU A N 1
ATOM 1376 C CA . LEU A 1 171 ? -22.147 8.700 -3.485 1.00 88.69 171 LEU A CA 1
ATOM 1377 C C . LEU A 1 171 ? -21.330 7.497 -2.987 1.00 88.69 171 LEU A C 1
ATOM 1379 O O . LEU A 1 171 ? -20.172 7.341 -3.370 1.00 88.69 171 LEU A O 1
ATOM 1383 N N . HIS A 1 172 ? -21.909 6.658 -2.127 1.00 92.31 172 HIS A N 1
ATOM 1384 C CA . HIS A 1 172 ? -21.165 5.674 -1.336 1.00 92.31 172 HIS A CA 1
ATOM 1385 C C . HIS A 1 172 ? -21.435 4.216 -1.716 1.00 92.31 172 HIS A C 1
ATOM 1387 O O . HIS A 1 172 ? -20.656 3.346 -1.331 1.00 92.31 172 HIS A O 1
ATOM 1393 N N . GLU A 1 173 ? -22.467 3.916 -2.506 1.00 93.44 173 GLU A N 1
ATOM 1394 C CA . GLU A 1 173 ? -22.759 2.541 -2.931 1.00 93.44 173 GLU A CA 1
ATOM 1395 C C . GLU A 1 173 ? -21.560 1.845 -3.610 1.00 93.44 173 GLU A C 1
ATOM 1397 O O . GLU A 1 173 ? -21.300 0.691 -3.263 1.00 93.44 173 GLU A O 1
ATOM 1402 N N . PRO A 1 174 ? -20.768 2.492 -4.497 1.00 93.31 174 PRO A N 1
ATOM 1403 C CA . PRO A 1 174 ? -19.615 1.836 -5.114 1.00 93.31 174 PRO A CA 1
ATOM 1404 C C . PRO A 1 174 ? -18.582 1.330 -4.099 1.00 93.31 174 PRO A C 1
ATOM 1406 O O . PRO A 1 174 ? -18.160 0.180 -4.191 1.00 93.31 174 PRO A O 1
ATOM 1409 N N . GLN A 1 175 ? -18.216 2.152 -3.106 1.00 93.56 175 GLN A N 1
ATOM 1410 C CA . GLN A 1 175 ? -17.245 1.759 -2.076 1.00 93.56 175 GLN A CA 1
ATOM 1411 C C . GLN A 1 175 ? -17.828 0.736 -1.093 1.00 93.56 175 GLN A C 1
ATOM 1413 O O . GLN A 1 175 ? -17.135 -0.204 -0.723 1.00 93.56 175 GLN A O 1
ATOM 1418 N N . LEU A 1 176 ? -19.111 0.850 -0.726 1.00 95.88 176 LEU A N 1
ATOM 1419 C CA . LEU A 1 176 ? -19.777 -0.120 0.154 1.00 95.88 176 LEU A CA 1
ATOM 1420 C C . LEU A 1 176 ? -19.812 -1.510 -0.480 1.00 95.88 176 LEU A C 1
ATOM 1422 O O . LEU A 1 176 ? -19.514 -2.502 0.180 1.00 95.88 176 LEU A O 1
ATOM 1426 N N . ARG A 1 177 ? -20.126 -1.582 -1.778 1.00 96.06 177 ARG A N 1
ATOM 1427 C CA . ARG A 1 177 ? -20.115 -2.841 -2.531 1.00 96.06 177 ARG A CA 1
ATOM 1428 C C . ARG A 1 177 ? -18.707 -3.379 -2.735 1.00 96.06 177 ARG A C 1
ATOM 1430 O O . ARG A 1 177 ? -18.507 -4.576 -2.572 1.00 96.06 177 ARG A O 1
ATOM 1437 N N . GLN A 1 178 ? -17.746 -2.520 -3.075 1.00 92.50 178 GLN A N 1
ATOM 1438 C CA . GLN A 1 178 ? -16.351 -2.924 -3.258 1.00 92.50 178 GLN A CA 1
ATOM 1439 C C . GLN A 1 178 ? -15.760 -3.509 -1.972 1.00 92.50 178 GLN A C 1
ATOM 1441 O O . GLN A 1 178 ? -15.084 -4.531 -2.021 1.00 92.50 178 GLN A O 1
ATOM 1446 N N . SER A 1 179 ? -16.060 -2.893 -0.831 1.00 93.94 179 SER A N 1
ATOM 1447 C CA . SER A 1 179 ? -15.657 -3.381 0.486 1.00 93.94 179 SER A CA 1
ATOM 1448 C C . SER A 1 179 ? -16.585 -4.469 1.031 1.00 93.94 179 SER A C 1
ATOM 1450 O O . SER A 1 179 ? -16.380 -4.909 2.154 1.00 93.94 179 SER A O 1
ATOM 1452 N N . ALA A 1 180 ? -17.591 -4.917 0.271 1.00 95.69 180 ALA A N 1
ATOM 1453 C CA . ALA A 1 180 ? -18.581 -5.920 0.667 1.00 95.69 180 ALA A CA 1
ATOM 1454 C C . ALA A 1 180 ? -19.225 -5.662 2.047 1.00 95.69 180 ALA A C 1
ATOM 1456 O O . ALA A 1 180 ? -19.395 -6.584 2.839 1.00 95.69 180 ALA A O 1
ATOM 1457 N N . VAL A 1 181 ? -19.583 -4.405 2.334 1.00 97.56 181 VAL A N 1
ATOM 1458 C CA . VAL A 1 181 ? -20.380 -4.038 3.516 1.00 97.56 181 VAL A CA 1
ATOM 1459 C C . VAL A 1 181 ? -21.838 -4.448 3.268 1.00 97.56 181 VAL A C 1
ATOM 1461 O O . VAL A 1 181 ? -22.430 -3.957 2.296 1.00 97.56 181 VAL A O 1
ATOM 1464 N N . PRO A 1 182 ? -22.446 -5.304 4.109 1.00 97.31 182 PRO A N 1
ATOM 1465 C CA . PRO A 1 182 ? -23.815 -5.773 3.903 1.00 97.31 182 PRO A CA 1
ATOM 1466 C C . PRO A 1 182 ? -24.868 -4.644 3.844 1.00 97.31 182 PRO A C 1
ATOM 1468 O O . PRO A 1 182 ? -24.788 -3.687 4.620 1.00 97.31 182 PRO A O 1
ATOM 1471 N N . PRO A 1 183 ? -25.880 -4.729 2.951 1.00 96.50 183 PRO A N 1
ATOM 1472 C CA . PRO A 1 183 ? -26.864 -3.660 2.765 1.00 96.50 183 PRO A CA 1
ATOM 1473 C C . PRO A 1 183 ? -27.723 -3.304 3.980 1.00 96.50 183 PRO A C 1
ATOM 1475 O O . PRO A 1 183 ? -28.203 -2.171 4.052 1.00 96.50 183 PRO A O 1
ATOM 1478 N N . HIS A 1 184 ? -27.937 -4.233 4.920 1.00 95.50 184 HIS A N 1
ATOM 1479 C CA . HIS A 1 184 ? -28.750 -3.972 6.113 1.00 95.50 184 HIS A CA 1
ATOM 1480 C C . HIS A 1 184 ? -28.110 -2.948 7.053 1.00 95.50 184 HIS A C 1
ATOM 1482 O O . HIS A 1 184 ? -28.839 -2.228 7.726 1.00 95.50 184 HIS A O 1
ATOM 1488 N N . PHE A 1 185 ? -26.784 -2.793 7.013 1.00 98.00 185 PHE A N 1
ATOM 1489 C CA . PHE A 1 185 ? -26.071 -1.790 7.804 1.00 98.00 185 PHE A CA 1
ATOM 1490 C C . PHE A 1 185 ? -26.085 -0.376 7.197 1.00 98.00 185 PHE A C 1
ATOM 1492 O O . PHE A 1 185 ? -25.818 0.613 7.884 1.00 98.00 185 PHE A O 1
ATOM 1499 N N . TRP A 1 186 ? -26.366 -0.230 5.896 1.00 95.94 186 TRP A N 1
ATOM 1500 C CA . TRP A 1 186 ? -26.212 1.053 5.193 1.00 95.94 186 TRP A CA 1
ATOM 1501 C C . TRP A 1 186 ? -27.080 2.193 5.755 1.00 95.94 186 TRP A C 1
ATOM 1503 O O . TRP A 1 186 ? -26.577 3.320 5.819 1.00 95.94 186 TRP A O 1
ATOM 1513 N N . PRO A 1 187 ? -28.350 1.973 6.161 1.00 91.44 187 PRO A N 1
ATOM 1514 C CA . PRO A 1 187 ? -29.164 3.029 6.762 1.00 91.44 187 PRO A CA 1
ATOM 1515 C C . PRO A 1 187 ? -28.571 3.554 8.072 1.00 91.44 187 PRO A C 1
ATOM 1517 O O . PRO A 1 187 ? -28.506 4.772 8.258 1.00 91.44 187 PRO A O 1
ATOM 1520 N N . SER A 1 188 ? -28.093 2.657 8.943 1.00 94.44 188 SER A N 1
ATOM 1521 C CA . SER A 1 188 ? -27.488 3.041 10.220 1.00 94.44 188 SER A CA 1
ATOM 1522 C C . SER A 1 188 ? -26.167 3.769 9.993 1.00 94.44 188 SER A C 1
ATOM 1524 O O . SER A 1 188 ? -25.978 4.871 10.500 1.00 94.44 188 SER A O 1
ATOM 1526 N N . LEU A 1 189 ? -25.311 3.263 9.098 1.00 95.62 189 LEU A N 1
ATOM 1527 C CA . LEU A 1 189 ? -24.074 3.946 8.708 1.00 95.62 189 LEU A CA 1
ATOM 1528 C C . LEU A 1 189 ? -24.329 5.361 8.162 1.00 95.62 189 LEU A C 1
ATOM 1530 O O . LEU A 1 189 ? -23.644 6.305 8.550 1.00 95.62 189 LEU A O 1
ATOM 1534 N N . CYS A 1 190 ? -25.334 5.533 7.297 1.00 92.44 190 CYS A N 1
ATOM 1535 C CA . CYS A 1 190 ? -25.735 6.846 6.788 1.00 92.44 190 CYS A CA 1
ATOM 1536 C C . CYS A 1 190 ? -26.140 7.792 7.929 1.00 92.44 190 CYS A C 1
ATOM 1538 O O . CYS A 1 190 ? -25.738 8.957 7.939 1.00 92.44 190 CYS A O 1
ATOM 1540 N N . ASN A 1 191 ? -26.927 7.298 8.890 1.00 87.25 191 ASN A N 1
ATOM 1541 C CA . ASN A 1 191 ? -27.344 8.063 10.061 1.00 87.25 191 ASN A CA 1
ATOM 1542 C C . ASN A 1 191 ? -26.147 8.450 10.944 1.00 87.25 191 ASN A C 1
ATOM 1544 O O . ASN A 1 191 ? -26.026 9.614 11.332 1.00 87.25 191 ASN A O 1
ATOM 1548 N N . LYS A 1 192 ? -25.242 7.502 11.217 1.00 92.12 192 LYS A N 1
ATOM 1549 C CA . LYS A 1 192 ? -24.055 7.714 12.053 1.00 92.12 192 LYS A CA 1
ATOM 1550 C C . LYS A 1 192 ? -23.084 8.705 11.418 1.00 92.12 192 LYS A C 1
ATOM 1552 O O . LYS A 1 192 ? -22.646 9.627 12.095 1.00 92.12 192 LYS A O 1
ATOM 1557 N N . LEU A 1 193 ? -22.836 8.618 10.111 1.00 89.12 193 LEU A N 1
ATOM 1558 C CA . LEU A 1 193 ? -22.001 9.586 9.385 1.00 89.12 193 LEU A CA 1
ATOM 1559 C C . LEU A 1 193 ? -22.626 10.987 9.348 1.00 89.12 193 LEU A C 1
ATOM 1561 O O . LEU A 1 193 ? -21.941 11.977 9.611 1.00 89.12 193 LEU A O 1
ATOM 1565 N N . HIS A 1 194 ? -23.928 11.082 9.054 1.00 82.19 194 HIS A N 1
ATOM 1566 C CA . HIS A 1 194 ? -24.633 12.365 8.986 1.00 82.19 194 HIS A CA 1
ATOM 1567 C C . HIS A 1 194 ? -24.624 13.100 10.333 1.00 82.19 194 HIS A C 1
ATOM 1569 O O . HIS A 1 194 ? -24.415 14.314 10.377 1.00 82.19 194 HIS A O 1
ATOM 1575 N N . ASN A 1 195 ? -24.825 12.356 11.422 1.00 81.62 195 ASN A N 1
ATOM 1576 C CA . ASN A 1 195 ? -24.924 12.899 12.774 1.00 81.62 195 ASN A CA 1
ATOM 1577 C C . ASN A 1 195 ? -23.613 12.827 13.572 1.00 81.62 195 ASN A C 1
ATOM 1579 O O . ASN A 1 195 ? -23.596 13.281 14.713 1.00 81.62 195 ASN A O 1
ATOM 1583 N N . GLN A 1 196 ? -22.533 12.298 12.983 1.00 83.31 196 GLN A N 1
ATOM 1584 C CA . GLN A 1 196 ? -21.238 12.078 13.641 1.00 83.31 196 GLN A CA 1
ATOM 1585 C C . GLN A 1 196 ? -21.383 11.278 14.950 1.00 83.31 196 GLN A C 1
ATOM 1587 O O . GLN A 1 196 ? -20.893 11.681 16.004 1.00 83.31 196 GLN A O 1
ATOM 1592 N N . ILE A 1 197 ? -22.121 10.167 14.887 1.00 88.50 197 ILE A N 1
ATOM 1593 C CA . ILE A 1 197 ? -22.383 9.284 16.029 1.00 88.50 197 ILE A CA 1
ATOM 1594 C C . ILE A 1 197 ? -21.261 8.249 16.122 1.00 88.50 197 ILE A C 1
ATOM 1596 O O . ILE A 1 197 ? -21.062 7.467 15.193 1.00 88.50 197 ILE A O 1
ATOM 1600 N N . PHE A 1 198 ? -20.572 8.238 17.262 1.00 91.88 198 PHE A N 1
ATOM 1601 C CA . PHE A 1 198 ? -19.550 7.257 17.628 1.00 91.88 198 PHE A CA 1
ATOM 1602 C C . PHE A 1 198 ? -20.054 6.456 18.827 1.00 91.88 198 PHE A C 1
ATOM 1604 O O . PHE A 1 198 ? -19.864 6.855 19.973 1.00 91.88 198 PHE A O 1
ATOM 1611 N N . ASP A 1 199 ? -20.746 5.357 18.545 1.00 94.25 199 ASP A N 1
ATOM 1612 C CA . ASP A 1 199 ? -21.465 4.529 19.52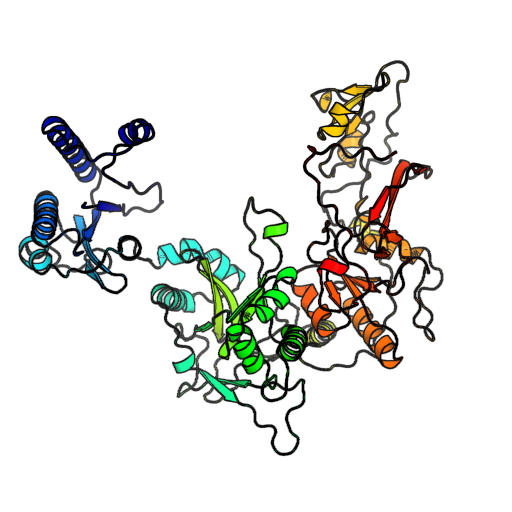1 1.00 94.25 199 ASP A CA 1
ATOM 1613 C C . ASP A 1 199 ? -20.815 3.155 19.740 1.00 94.25 199 ASP A C 1
ATOM 1615 O O . ASP A 1 199 ? -21.398 2.278 20.368 1.00 94.25 199 ASP A O 1
ATOM 1619 N N . ALA A 1 200 ? -19.579 2.959 19.266 1.00 94.44 200 ALA A N 1
ATOM 1620 C CA . ALA A 1 200 ? -18.836 1.721 19.501 1.00 94.44 200 ALA A CA 1
ATOM 1621 C C . ALA A 1 200 ? -18.741 1.387 20.999 1.00 94.44 200 ALA A C 1
ATOM 1623 O O . ALA A 1 200 ? -18.912 0.235 21.375 1.00 94.44 200 ALA A O 1
ATOM 1624 N N . GLY A 1 201 ? -18.549 2.401 21.851 1.00 91.56 201 GLY A N 1
ATOM 1625 C CA . GLY A 1 201 ? -18.466 2.242 23.307 1.00 91.56 201 GLY A CA 1
ATOM 1626 C C . GLY A 1 201 ? -19.762 1.794 23.992 1.00 91.56 201 GLY A C 1
ATOM 1627 O O . GLY A 1 201 ? -19.710 1.383 25.146 1.00 91.56 201 GLY A O 1
ATOM 1628 N N . ASP A 1 202 ? -20.906 1.848 23.300 1.00 93.62 202 ASP A N 1
ATOM 1629 C CA . ASP A 1 202 ? -22.182 1.352 23.829 1.00 93.62 202 ASP A CA 1
ATOM 1630 C C . ASP A 1 202 ? -22.304 -0.173 23.685 1.00 93.62 202 ASP A C 1
ATOM 1632 O O . ASP A 1 202 ? -23.185 -0.783 24.287 1.00 93.62 202 ASP A O 1
ATOM 1636 N N . SER A 1 203 ? -21.469 -0.792 22.843 1.00 96.25 203 SER A N 1
ATOM 1637 C CA . SER A 1 203 ? -21.527 -2.231 22.545 1.00 96.25 203 SER A CA 1
ATOM 1638 C C . SER A 1 203 ? -20.194 -2.959 22.683 1.00 96.25 203 SER A C 1
ATOM 1640 O O . SER A 1 203 ? -20.188 -4.183 22.789 1.00 96.25 203 SER A O 1
ATOM 1642 N N . LEU A 1 204 ? -19.079 -2.232 22.649 1.00 97.75 204 LEU A N 1
ATOM 1643 C CA . LEU A 1 204 ? -17.722 -2.757 22.675 1.00 97.75 204 LEU A CA 1
ATOM 1644 C C . LEU A 1 204 ? -16.910 -2.060 23.769 1.00 97.75 204 LEU A C 1
ATOM 1646 O O . LEU A 1 204 ? -17.001 -0.845 23.951 1.00 97.75 204 LEU A O 1
ATOM 1650 N N . SER A 1 205 ? -16.049 -2.816 24.443 1.00 96.12 205 SER A N 1
ATOM 1651 C CA . SER A 1 205 ? -15.158 -2.306 25.487 1.00 96.12 205 SER A CA 1
ATOM 1652 C C . SER A 1 205 ? -13.701 -2.617 25.171 1.00 96.12 205 SER A C 1
ATOM 1654 O O . SER A 1 205 ? -13.358 -3.734 24.790 1.00 96.12 205 SER A O 1
ATOM 1656 N N . LEU A 1 206 ? -12.831 -1.626 25.371 1.00 94.44 206 LEU A N 1
ATOM 1657 C CA . LEU A 1 206 ? -11.381 -1.791 25.300 1.00 94.44 206 LEU A CA 1
ATOM 1658 C C . LEU A 1 206 ? -10.856 -2.266 26.662 1.00 94.44 206 LEU A C 1
ATOM 1660 O O . LEU A 1 206 ? -11.075 -1.599 27.674 1.00 94.44 206 LEU A O 1
ATOM 1664 N N . LEU A 1 207 ? -10.142 -3.389 26.684 1.00 92.19 207 LEU A N 1
ATOM 1665 C CA . LEU A 1 207 ? -9.548 -3.970 27.886 1.00 92.19 207 LEU A CA 1
ATOM 1666 C C . LEU A 1 207 ? -8.024 -3.946 27.803 1.00 92.19 207 LEU A C 1
ATOM 1668 O O . LEU A 1 207 ? -7.444 -4.295 26.774 1.00 92.19 207 LEU A O 1
ATOM 1672 N N . LEU A 1 208 ? -7.378 -3.551 28.901 1.00 88.69 208 LEU A N 1
ATOM 1673 C CA . LEU A 1 208 ? -5.932 -3.686 29.069 1.00 88.69 208 LEU A CA 1
ATOM 1674 C C . LEU A 1 208 ? -5.612 -5.150 29.381 1.00 88.69 208 LEU A C 1
ATOM 1676 O O . LEU A 1 208 ? -6.198 -5.716 30.303 1.00 88.69 208 LEU A O 1
ATOM 1680 N N . LEU A 1 209 ? -4.690 -5.751 28.632 1.00 87.00 209 LEU A N 1
ATOM 1681 C CA . LEU A 1 209 ? -4.265 -7.126 28.878 1.00 87.00 209 LEU A CA 1
ATOM 1682 C C . LEU A 1 209 ? -3.278 -7.183 30.049 1.00 87.00 209 LEU A C 1
ATOM 1684 O O . LEU A 1 209 ? -2.265 -6.480 30.055 1.00 87.00 209 LEU A O 1
ATOM 1688 N N . ASP A 1 210 ? -3.580 -8.035 31.030 1.00 85.94 210 ASP A N 1
ATOM 1689 C CA . ASP A 1 210 ? -2.706 -8.334 32.165 1.00 85.94 210 ASP A CA 1
ATOM 1690 C C . ASP A 1 210 ? -1.979 -9.663 31.920 1.00 85.94 210 ASP A C 1
ATOM 1692 O O . ASP A 1 210 ? -2.605 -10.714 31.781 1.00 85.94 210 ASP A O 1
ATOM 1696 N N . TYR A 1 211 ? -0.649 -9.598 31.861 1.00 85.44 211 TYR A N 1
ATOM 1697 C CA . TYR A 1 211 ? 0.236 -10.744 31.628 1.00 85.44 211 TYR A CA 1
ATOM 1698 C C . TYR A 1 211 ? 0.740 -11.378 32.935 1.00 85.44 211 TYR A C 1
ATOM 1700 O O . TYR A 1 211 ? 1.546 -12.308 32.909 1.00 85.44 211 TYR A O 1
ATOM 1708 N N . GLY A 1 212 ? 0.283 -10.889 34.093 1.00 85.31 212 GLY A N 1
ATOM 1709 C CA . GLY A 1 212 ? 0.657 -11.422 35.396 1.00 85.31 212 GLY A CA 1
ATOM 1710 C C . GLY A 1 212 ? 2.166 -11.372 35.657 1.00 85.31 212 GLY A C 1
ATOM 1711 O O . GLY A 1 212 ? 2.862 -10.439 35.254 1.00 85.31 212 GLY A O 1
ATOM 1712 N N . GLU A 1 213 ? 2.680 -12.389 36.356 1.00 81.62 213 GLU A N 1
ATOM 1713 C CA . GLU A 1 213 ? 4.088 -12.457 36.776 1.00 81.62 213 GLU A CA 1
ATOM 1714 C C . GLU A 1 213 ? 5.078 -12.661 35.617 1.00 81.62 213 GLU A C 1
ATOM 1716 O O . GLU A 1 213 ? 6.249 -12.310 35.759 1.00 81.62 213 GLU A O 1
ATOM 1721 N N . GLU A 1 214 ? 4.632 -13.199 34.475 1.00 80.31 214 GLU A N 1
ATOM 1722 C CA . GLU A 1 214 ? 5.495 -13.415 33.301 1.00 80.31 214 GLU A CA 1
ATOM 1723 C C . GLU A 1 214 ? 5.875 -12.093 32.615 1.00 80.31 214 GLU A C 1
ATOM 1725 O O . GLU A 1 214 ? 6.936 -11.996 31.994 1.00 80.31 214 GLU A O 1
ATOM 1730 N N . GLY A 1 215 ? 5.055 -11.052 32.807 1.00 78.81 215 GLY A N 1
ATOM 1731 C CA . GLY A 1 215 ? 5.233 -9.741 32.198 1.00 78.81 215 GLY A CA 1
ATOM 1732 C C . GLY A 1 215 ? 4.917 -9.731 30.700 1.00 78.81 215 GLY A C 1
ATOM 1733 O O . GLY A 1 215 ? 4.958 -10.744 30.010 1.00 78.81 215 GLY A O 1
ATOM 1734 N N . ARG A 1 216 ? 4.592 -8.545 30.179 1.00 83.75 216 ARG A N 1
ATOM 1735 C CA . ARG A 1 216 ? 4.317 -8.335 28.753 1.00 83.75 216 ARG A CA 1
ATOM 1736 C C . ARG A 1 216 ? 5.620 -8.401 27.944 1.00 83.75 216 ARG A C 1
ATOM 1738 O O . ARG A 1 216 ? 6.552 -7.644 28.228 1.00 83.75 216 ARG A O 1
ATOM 1745 N N . GLN A 1 217 ? 5.673 -9.224 26.901 1.00 82.44 217 GLN A N 1
ATOM 1746 C CA . GLN A 1 217 ? 6.751 -9.201 25.908 1.00 82.44 217 GLN A CA 1
ATOM 1747 C C . GLN A 1 217 ? 6.581 -8.034 24.923 1.00 82.44 217 GLN A C 1
ATOM 1749 O O . GLN A 1 217 ? 5.501 -7.473 24.758 1.00 82.44 217 GLN A O 1
ATOM 1754 N N . ASP A 1 218 ? 7.647 -7.650 24.217 1.00 77.12 218 ASP A N 1
ATOM 1755 C CA . ASP A 1 218 ? 7.593 -6.488 23.312 1.00 77.12 218 ASP A CA 1
ATOM 1756 C C . ASP A 1 218 ? 6.555 -6.650 22.179 1.00 77.12 218 ASP A C 1
ATOM 1758 O O . ASP A 1 218 ? 5.957 -5.668 21.720 1.00 77.12 218 ASP A O 1
ATOM 1762 N N . ASP A 1 219 ? 6.318 -7.899 21.777 1.00 78.25 219 ASP A N 1
ATOM 1763 C CA . ASP A 1 219 ? 5.388 -8.305 20.725 1.00 78.25 219 ASP A CA 1
ATOM 1764 C C . ASP A 1 219 ? 3.983 -8.647 21.232 1.00 78.25 219 ASP A C 1
ATOM 1766 O O . ASP A 1 219 ? 3.098 -8.952 20.431 1.00 78.25 219 ASP A O 1
ATOM 1770 N N . ASP A 1 220 ? 3.746 -8.563 22.535 1.00 84.31 220 ASP A N 1
ATOM 1771 C CA . ASP A 1 220 ? 2.441 -8.855 23.103 1.00 84.31 220 ASP A CA 1
ATOM 1772 C C . ASP A 1 220 ? 1.482 -7.664 22.922 1.00 84.31 220 ASP A C 1
ATOM 1774 O O . ASP A 1 220 ? 1.887 -6.494 23.076 1.00 84.31 220 ASP A O 1
ATOM 1778 N N . PRO A 1 221 ? 0.200 -7.913 22.592 1.00 86.56 221 PRO A N 1
ATOM 1779 C CA . PRO A 1 221 ? -0.794 -6.855 22.472 1.00 86.56 221 PRO A CA 1
ATOM 1780 C C . PRO A 1 221 ? -0.986 -6.114 23.801 1.00 86.56 221 PRO A C 1
ATOM 1782 O O . PRO A 1 221 ? -0.961 -6.695 24.882 1.00 86.56 221 PRO A O 1
ATOM 1785 N N . VAL A 1 222 ? -1.176 -4.798 23.731 1.00 87.50 222 VAL A N 1
ATOM 1786 C CA . VAL A 1 222 ? -1.450 -3.978 24.926 1.00 87.50 222 VAL A CA 1
ATOM 1787 C C . VAL A 1 222 ? -2.926 -4.070 25.299 1.00 87.50 222 VAL A C 1
ATOM 1789 O O . VAL A 1 222 ? -3.281 -4.216 26.464 1.00 87.50 222 VAL A O 1
ATOM 1792 N N . TRP A 1 223 ? -3.778 -3.993 24.281 1.00 90.62 223 TRP A N 1
ATOM 1793 C CA . TRP A 1 223 ? -5.219 -3.891 24.419 1.00 90.62 223 TRP A CA 1
ATOM 1794 C C . TRP A 1 223 ? -5.902 -5.007 23.638 1.00 90.62 223 TRP A C 1
ATOM 1796 O O . TRP A 1 223 ? -5.411 -5.421 22.586 1.00 90.62 223 TRP A O 1
ATOM 1806 N N . THR A 1 224 ? -7.058 -5.436 24.127 1.00 94.50 224 THR A N 1
ATOM 1807 C CA . THR A 1 224 ? -8.020 -6.244 23.376 1.00 94.50 224 THR A CA 1
ATOM 1808 C C . THR A 1 224 ? -9.385 -5.564 23.392 1.00 94.50 224 THR A C 1
ATOM 1810 O O . THR A 1 224 ? -9.639 -4.698 24.231 1.00 94.50 224 THR A O 1
ATOM 1813 N N . VAL A 1 225 ? -10.265 -5.936 22.469 1.00 97.56 225 VAL A N 1
ATOM 1814 C CA . VAL A 1 225 ? -11.643 -5.437 22.416 1.00 97.56 225 VAL A CA 1
ATOM 1815 C C . VAL A 1 225 ? -12.586 -6.601 22.681 1.00 97.56 225 VAL A C 1
ATOM 1817 O O . VAL A 1 225 ? -12.395 -7.677 22.122 1.00 97.56 225 VAL A O 1
ATOM 1820 N N . VAL A 1 226 ? -13.592 -6.385 23.522 1.00 97.62 226 VAL A N 1
ATOM 1821 C CA . VAL A 1 226 ? -14.643 -7.369 23.819 1.00 97.62 226 VAL A CA 1
ATOM 1822 C C . VAL A 1 226 ? -16.023 -6.786 23.557 1.00 97.62 226 VAL A C 1
ATOM 1824 O O . VAL A 1 226 ? -16.203 -5.565 23.596 1.00 97.62 226 VAL A O 1
ATOM 1827 N N . VAL A 1 227 ? -16.999 -7.652 23.312 1.00 97.88 227 VAL A N 1
ATOM 1828 C CA . VAL A 1 227 ? -18.414 -7.281 23.260 1.00 97.88 227 VAL A CA 1
ATOM 1829 C C . VAL A 1 227 ? -18.912 -7.024 24.680 1.00 97.88 227 VAL A C 1
ATOM 1831 O O . VAL A 1 227 ? -18.882 -7.910 25.521 1.00 97.88 227 VAL A O 1
ATOM 1834 N N . SER A 1 228 ? -19.373 -5.808 24.958 1.00 96.56 228 SER A N 1
ATOM 1835 C CA . SER A 1 228 ? -19.910 -5.398 26.266 1.00 96.56 228 SER A CA 1
ATOM 1836 C C . SER A 1 228 ? -21.423 -5.161 26.261 1.00 96.56 228 SER A C 1
ATOM 1838 O O . SER A 1 228 ? -21.995 -4.778 27.281 1.00 96.56 228 SER A O 1
ATOM 1840 N N . LYS A 1 229 ? -22.083 -5.369 25.113 1.00 95.25 229 LYS A N 1
ATOM 1841 C CA . LYS A 1 229 ? -23.542 -5.290 24.977 1.00 95.25 229 LYS A CA 1
ATOM 1842 C C . LYS A 1 229 ? -24.199 -6.485 25.671 1.00 95.25 229 LYS A C 1
ATOM 1844 O O . LYS A 1 229 ? -23.938 -7.627 25.297 1.00 95.25 229 LYS A O 1
ATOM 1849 N N . GLU A 1 230 ? -25.097 -6.208 26.617 1.00 94.25 230 GLU A N 1
ATOM 1850 C CA . GLU A 1 230 ? -25.902 -7.240 27.283 1.00 94.25 230 GLU A CA 1
ATOM 1851 C C . GLU A 1 230 ? -26.683 -8.056 26.242 1.00 94.25 230 GLU A C 1
ATOM 1853 O O . GLU A 1 230 ? -27.411 -7.499 25.412 1.00 94.25 230 GLU A O 1
ATOM 1858 N N . GLY A 1 231 ? -26.525 -9.380 26.284 1.00 93.44 231 GLY A N 1
ATOM 1859 C CA . GLY A 1 231 ? -27.149 -10.296 25.323 1.00 93.44 231 GLY A CA 1
ATOM 1860 C C . GLY A 1 231 ? -26.427 -10.429 23.976 1.00 93.44 231 GLY A C 1
ATOM 1861 O O . GLY A 1 231 ? -26.939 -11.128 23.104 1.00 93.44 231 GLY A O 1
ATOM 1862 N N . GLY A 1 232 ? -25.252 -9.814 23.811 1.00 96.44 232 GLY A N 1
ATOM 1863 C CA . GLY A 1 232 ? -24.404 -9.978 22.630 1.00 96.44 232 GLY A CA 1
ATOM 1864 C C . GLY A 1 232 ? -24.782 -9.098 21.432 1.00 96.44 232 GLY A C 1
ATOM 1865 O O . GLY A 1 232 ? -25.529 -8.119 21.537 1.00 96.44 232 GLY A O 1
ATOM 1866 N N . ILE A 1 233 ? -24.218 -9.425 20.267 1.00 97.81 233 ILE A N 1
ATOM 1867 C CA . ILE A 1 233 ? -24.435 -8.728 18.991 1.00 97.81 233 ILE A CA 1
ATOM 1868 C C . ILE A 1 233 ? -24.795 -9.761 17.923 1.00 97.81 233 ILE A C 1
ATOM 1870 O O . ILE A 1 233 ? -23.991 -10.630 17.609 1.00 97.81 233 ILE A O 1
ATOM 1874 N N . GLU A 1 234 ? -25.976 -9.636 17.324 1.00 97.44 234 GLU A N 1
ATOM 1875 C CA . GLU A 1 234 ? -26.379 -10.470 16.187 1.00 97.44 234 GLU A CA 1
ATOM 1876 C C . GLU A 1 234 ? -25.763 -9.942 14.879 1.00 97.44 234 GLU A C 1
ATOM 1878 O O . GLU A 1 234 ? -25.759 -8.734 14.630 1.00 97.44 234 GLU A O 1
ATOM 1883 N N . GLU A 1 235 ? -25.324 -10.832 13.984 1.00 96.62 235 GLU A N 1
ATOM 1884 C CA . GLU A 1 235 ? -24.770 -10.482 12.660 1.00 96.62 235 GLU A CA 1
ATOM 1885 C C . GLU A 1 235 ? -25.757 -9.633 11.829 1.00 96.62 235 GLU A C 1
ATOM 1887 O O . GLU A 1 235 ? -25.387 -8.749 11.047 1.00 96.62 235 GLU A O 1
ATOM 1892 N N . ASN A 1 236 ? -27.052 -9.897 12.014 1.00 95.12 236 ASN A N 1
ATOM 1893 C CA . ASN A 1 236 ? -28.139 -9.259 11.277 1.00 95.12 236 ASN A CA 1
ATOM 1894 C C . ASN A 1 236 ? -28.685 -7.986 11.950 1.00 95.12 236 ASN A C 1
ATOM 1896 O O . ASN A 1 236 ? -29.605 -7.368 11.402 1.00 95.12 236 ASN A O 1
ATOM 1900 N N . ASP A 1 237 ? -28.135 -7.566 13.096 1.00 96.00 237 ASP A N 1
ATOM 1901 C CA . ASP A 1 237 ? -28.495 -6.300 13.743 1.00 96.00 237 ASP A CA 1
ATOM 1902 C C . ASP A 1 237 ? -28.033 -5.121 12.869 1.00 96.00 237 ASP A C 1
ATOM 1904 O O . ASP A 1 237 ? -26.859 -4.764 12.833 1.00 96.00 237 ASP A O 1
ATOM 1908 N N . GLY A 1 238 ? -28.965 -4.490 12.148 1.00 93.00 238 GLY A N 1
ATOM 1909 C CA . GLY A 1 238 ? -28.665 -3.390 11.222 1.00 93.00 238 GLY A CA 1
ATOM 1910 C C . GLY A 1 238 ? -28.034 -2.151 11.868 1.00 93.00 238 GLY A C 1
ATOM 1911 O O . GLY A 1 238 ? -27.477 -1.323 11.141 1.00 93.00 238 GLY A O 1
ATOM 1912 N N . ASP A 1 239 ? -28.089 -2.025 13.198 1.00 94.62 239 ASP A N 1
ATOM 1913 C CA . ASP A 1 239 ? -27.456 -0.939 13.947 1.00 94.62 239 ASP A CA 1
ATOM 1914 C C . ASP A 1 239 ? -26.045 -1.283 14.459 1.00 94.62 239 ASP A C 1
ATOM 1916 O O . ASP A 1 239 ? -25.299 -0.372 14.842 1.00 94.62 239 ASP A O 1
ATOM 1920 N N . ALA A 1 240 ? -25.625 -2.552 14.378 1.00 96.75 240 ALA A N 1
ATOM 1921 C CA . ALA A 1 240 ? -24.307 -3.045 14.787 1.00 96.75 240 ALA A CA 1
ATOM 1922 C C . ALA A 1 240 ? -23.190 -2.727 13.769 1.00 96.75 240 ALA A C 1
ATOM 1924 O O . ALA A 1 240 ? -22.387 -3.575 13.397 1.00 96.75 240 ALA A O 1
ATOM 1925 N N . ILE A 1 241 ? -23.124 -1.481 13.300 1.00 98.31 241 ILE A N 1
ATOM 1926 C CA . ILE A 1 241 ? -22.057 -0.971 12.430 1.00 98.31 241 ILE A CA 1
ATOM 1927 C C . ILE A 1 241 ? -21.417 0.264 13.051 1.00 98.31 241 ILE A C 1
ATOM 1929 O O . ILE A 1 241 ? -22.094 1.248 13.329 1.00 98.31 241 ILE A O 1
ATOM 1933 N N . PHE A 1 242 ? -20.108 0.248 13.257 1.00 98.25 242 PHE A N 1
ATOM 1934 C CA . PHE A 1 242 ? -19.412 1.240 14.070 1.00 98.25 242 PHE A CA 1
ATOM 1935 C C . PHE A 1 242 ? -18.401 2.039 13.246 1.00 98.25 242 PHE A C 1
ATOM 1937 O O . PHE A 1 242 ? -17.708 1.497 12.380 1.00 98.25 242 PHE A O 1
ATOM 1944 N N . LEU A 1 243 ? -18.319 3.342 13.526 1.00 97.38 243 LEU A N 1
ATOM 1945 C CA . LEU A 1 243 ? -17.284 4.218 12.983 1.00 97.38 243 LEU A CA 1
ATOM 1946 C C . LEU A 1 243 ? -16.039 4.138 13.868 1.00 97.38 243 LEU A C 1
ATOM 1948 O O . LEU A 1 243 ? -16.124 4.335 15.077 1.00 97.38 243 LEU A O 1
ATOM 1952 N N . VAL A 1 244 ? -14.898 3.870 13.244 1.00 97.44 244 VAL A N 1
ATOM 1953 C CA . VAL A 1 244 ? -13.576 3.820 13.870 1.00 97.44 244 VAL A CA 1
ATOM 1954 C C . VAL A 1 244 ? -12.717 4.915 13.248 1.00 97.44 244 VAL A C 1
ATOM 1956 O O . VAL A 1 244 ? -12.541 4.960 12.025 1.00 97.44 244 VAL A O 1
ATOM 1959 N N . ASP A 1 245 ? -12.181 5.801 14.080 1.00 95.00 245 ASP A N 1
ATOM 1960 C CA . ASP A 1 245 ? -11.422 6.958 13.615 1.00 95.00 245 ASP A CA 1
ATOM 1961 C C . ASP A 1 245 ? -10.001 6.580 13.187 1.00 95.00 245 ASP A C 1
ATOM 1963 O O . ASP A 1 245 ? -9.406 5.600 13.639 1.00 95.00 245 ASP A O 1
ATOM 1967 N N . HIS A 1 246 ? -9.416 7.396 12.308 1.00 95.06 246 HIS A N 1
ATOM 1968 C CA . HIS A 1 246 ? -8.004 7.299 11.932 1.00 95.06 246 HIS A CA 1
ATOM 1969 C C . HIS A 1 246 ? -7.186 8.251 12.809 1.00 95.06 246 HIS A C 1
ATOM 1971 O O . HIS A 1 246 ? -7.041 9.433 12.501 1.00 95.06 246 HIS A O 1
ATOM 1977 N N . ALA A 1 247 ? -6.641 7.741 13.917 1.00 95.38 247 ALA A N 1
ATOM 1978 C CA . ALA A 1 247 ? -5.840 8.520 14.864 1.00 95.38 247 ALA A CA 1
ATOM 1979 C C . ALA A 1 247 ? -4.586 9.146 14.242 1.00 95.38 247 ALA A C 1
ATOM 1981 O O . ALA A 1 247 ? -4.139 10.208 14.685 1.00 95.38 247 ALA A O 1
ATOM 1982 N N . TRP A 1 248 ? -4.016 8.492 13.230 1.00 97.12 248 TRP A N 1
ATOM 1983 C CA . TRP A 1 248 ? -2.861 8.990 12.498 1.00 97.12 248 TRP A CA 1
ATOM 1984 C C . TRP A 1 248 ? -2.939 8.565 11.037 1.00 97.12 248 TRP A C 1
ATOM 1986 O O . TRP A 1 248 ? -3.130 7.391 10.758 1.00 97.12 248 TRP A O 1
ATOM 1996 N N . THR A 1 249 ? -2.770 9.499 10.103 1.00 94.25 249 THR A N 1
ATOM 1997 C CA . THR A 1 249 ? -2.705 9.228 8.659 1.00 94.25 249 THR A CA 1
ATOM 1998 C C . THR A 1 249 ? -1.431 9.847 8.101 1.00 94.25 249 THR A C 1
ATOM 2000 O O . THR A 1 249 ? -1.145 11.014 8.372 1.00 94.25 249 THR A O 1
ATOM 2003 N N . PHE A 1 250 ? -0.655 9.089 7.329 1.00 92.62 250 PHE A N 1
ATOM 2004 C CA . PHE A 1 250 ? 0.662 9.524 6.880 1.00 92.62 250 PHE A CA 1
ATOM 2005 C C . PHE A 1 250 ? 1.119 8.874 5.571 1.00 92.62 250 PHE A C 1
ATOM 2007 O O . PHE A 1 250 ? 0.666 7.810 5.146 1.00 92.62 250 PHE A O 1
ATOM 2014 N N . ARG A 1 251 ? 2.093 9.537 4.945 1.00 88.69 251 ARG A N 1
ATOM 2015 C CA . ARG A 1 251 ? 2.977 8.957 3.930 1.00 88.69 251 ARG A CA 1
ATOM 2016 C C . ARG A 1 251 ? 4.346 8.705 4.552 1.00 88.69 251 ARG A C 1
ATOM 2018 O O . ARG A 1 251 ? 4.746 9.431 5.465 1.00 88.69 251 ARG A O 1
ATOM 2025 N N . MET A 1 252 ? 5.063 7.694 4.065 1.00 84.56 252 MET A N 1
ATOM 2026 C CA . MET A 1 252 ? 6.324 7.243 4.674 1.00 84.56 252 MET A CA 1
ATOM 2027 C C . MET A 1 252 ? 7.399 8.331 4.757 1.00 84.56 252 MET A C 1
ATOM 2029 O O . MET A 1 252 ? 8.100 8.424 5.758 1.00 84.56 252 MET A O 1
ATOM 2033 N N . ASP A 1 253 ? 7.484 9.186 3.742 1.00 80.69 253 ASP A N 1
ATOM 2034 C CA . ASP A 1 253 ? 8.408 10.323 3.666 1.00 80.69 253 ASP A CA 1
ATOM 2035 C C . ASP A 1 253 ? 8.135 11.419 4.712 1.00 80.69 253 ASP A C 1
ATOM 2037 O O . ASP A 1 253 ? 9.015 12.222 5.021 1.00 80.69 253 ASP A O 1
ATOM 2041 N N . SER A 1 254 ? 6.928 11.446 5.279 1.00 86.25 254 SER A N 1
ATOM 2042 C CA . SER A 1 254 ? 6.488 12.443 6.259 1.00 86.25 254 SER A CA 1
ATOM 2043 C C . SER A 1 254 ? 6.316 11.891 7.678 1.00 86.25 254 SER A C 1
ATOM 2045 O O . SER A 1 254 ? 6.282 12.677 8.623 1.00 86.25 254 SER A O 1
ATOM 2047 N N . ALA A 1 255 ? 6.242 10.567 7.848 1.00 90.69 255 ALA A N 1
ATOM 2048 C CA . ALA A 1 255 ? 5.836 9.918 9.097 1.00 90.69 255 ALA A CA 1
ATOM 2049 C C . ALA A 1 255 ? 6.711 10.313 10.300 1.00 90.69 255 ALA A C 1
ATOM 2051 O O . ALA A 1 255 ? 6.212 10.838 11.295 1.00 90.69 255 ALA A O 1
ATOM 2052 N N . LYS A 1 256 ? 8.033 10.133 10.177 1.00 90.88 256 LYS A N 1
ATOM 2053 C CA . LYS A 1 256 ? 9.007 10.471 11.228 1.00 90.88 256 LYS A CA 1
ATOM 2054 C C . LYS A 1 256 ? 8.914 11.950 11.616 1.00 90.88 256 LYS A C 1
ATOM 2056 O O . LYS A 1 256 ? 8.761 12.280 12.788 1.00 90.88 256 LYS A O 1
ATOM 2061 N N . LYS A 1 257 ? 8.902 12.830 10.610 1.00 92.25 257 LYS A N 1
ATOM 2062 C CA . LYS A 1 257 ? 8.805 14.282 10.796 1.00 92.25 257 LYS A CA 1
ATOM 2063 C C . LYS A 1 257 ? 7.511 14.687 11.507 1.00 92.25 257 LYS A C 1
ATOM 2065 O O . LYS A 1 257 ? 7.538 15.583 12.343 1.00 92.25 257 LYS A O 1
ATOM 2070 N N . GLN A 1 258 ? 6.384 14.039 11.209 1.00 94.88 258 GLN A N 1
ATOM 2071 C CA . GLN A 1 258 ? 5.123 14.299 11.910 1.00 94.88 258 GLN A CA 1
ATOM 2072 C C . GLN A 1 258 ? 5.226 13.953 13.401 1.00 94.88 258 GLN A C 1
ATOM 2074 O O . GLN A 1 258 ? 4.832 14.770 14.230 1.00 94.88 258 GLN A O 1
ATOM 2079 N N . LEU A 1 259 ? 5.803 12.800 13.756 1.00 95.38 259 LEU A N 1
ATOM 2080 C CA . LEU A 1 259 ? 5.998 12.408 15.158 1.00 95.38 259 LEU A CA 1
ATOM 2081 C C . LEU A 1 259 ? 6.954 13.352 15.907 1.00 95.38 259 LEU A C 1
ATOM 2083 O O . LEU A 1 259 ? 6.711 13.693 17.064 1.00 95.38 259 LEU A O 1
ATOM 2087 N N . GLU A 1 260 ? 8.014 13.817 15.245 1.00 93.81 260 GLU A N 1
ATOM 2088 C CA . GLU A 1 260 ? 8.963 14.789 15.806 1.00 93.81 260 GLU A CA 1
ATOM 2089 C C . GLU A 1 260 ? 8.323 16.168 16.035 1.00 93.81 260 GLU A C 1
ATOM 2091 O O . GLU A 1 260 ? 8.601 16.834 17.034 1.00 93.81 260 GLU A O 1
ATOM 2096 N N . GLN A 1 261 ? 7.450 16.604 15.123 1.00 95.56 261 GLN A N 1
ATOM 2097 C CA . GLN A 1 261 ? 6.842 17.939 15.152 1.00 95.56 261 GLN A CA 1
ATOM 2098 C C . GLN A 1 261 ? 5.537 18.011 15.954 1.00 95.56 261 GLN A C 1
ATOM 2100 O O . GLN A 1 261 ? 5.103 19.107 16.314 1.00 95.56 261 GLN A O 1
ATOM 2105 N N . MET A 1 262 ? 4.898 16.873 16.241 1.00 95.88 262 MET A N 1
ATOM 2106 C CA . MET A 1 262 ? 3.591 16.810 16.899 1.00 95.88 262 MET A CA 1
ATOM 2107 C C . MET A 1 262 ? 3.656 15.967 18.186 1.00 95.88 262 MET A C 1
ATOM 2109 O O . MET A 1 262 ? 3.245 14.807 18.181 1.00 95.88 262 MET A O 1
ATOM 2113 N N . PRO A 1 263 ? 4.072 16.541 19.334 1.00 94.06 263 PRO A N 1
ATOM 2114 C CA . PRO A 1 263 ? 4.232 15.789 20.584 1.00 94.06 263 PRO A CA 1
ATOM 2115 C C . PRO A 1 263 ? 2.968 15.051 21.042 1.00 94.06 263 PRO A C 1
ATOM 2117 O O . PRO A 1 263 ? 3.044 13.922 21.506 1.00 94.06 263 PRO A O 1
ATOM 2120 N N . ARG A 1 264 ? 1.781 15.649 20.851 1.00 95.38 264 ARG A N 1
ATOM 2121 C CA . ARG A 1 264 ? 0.502 15.005 21.208 1.00 95.38 264 ARG A CA 1
ATOM 2122 C C . ARG A 1 264 ? 0.226 13.742 20.395 1.00 95.38 264 ARG A C 1
ATOM 2124 O O . ARG A 1 264 ? -0.350 12.798 20.925 1.00 95.38 264 ARG A O 1
ATOM 2131 N N . LEU A 1 265 ? 0.621 13.741 19.122 1.00 96.50 265 LEU A N 1
ATOM 2132 C CA . LEU A 1 265 ? 0.505 12.569 18.265 1.00 96.50 265 LEU A CA 1
ATOM 2133 C C . LEU A 1 265 ? 1.454 11.474 18.755 1.00 96.50 265 LEU A C 1
ATOM 2135 O O . LEU A 1 265 ? 1.012 10.346 18.941 1.00 96.50 265 LEU A O 1
ATOM 2139 N N . LEU A 1 266 ? 2.719 11.819 19.024 1.00 96.75 266 LEU A N 1
ATOM 2140 C CA . LEU A 1 266 ? 3.700 10.873 19.555 1.00 96.75 266 LEU A CA 1
ATOM 2141 C C . LEU A 1 266 ? 3.223 10.243 20.869 1.00 96.75 266 LEU A C 1
ATOM 2143 O O . LEU A 1 266 ? 3.203 9.023 20.971 1.00 96.75 266 LEU A O 1
ATOM 2147 N N . THR A 1 267 ? 2.754 11.048 21.829 1.00 95.75 267 THR A N 1
ATOM 2148 C CA . THR A 1 267 ? 2.208 10.545 23.099 1.00 95.75 267 THR A CA 1
ATOM 2149 C C . THR A 1 267 ? 1.052 9.570 22.877 1.00 95.75 267 THR A C 1
ATOM 2151 O O . THR A 1 267 ? 1.029 8.514 23.504 1.00 95.75 267 THR A O 1
ATOM 2154 N N . ARG A 1 268 ? 0.115 9.876 21.963 1.00 96.00 268 ARG A N 1
ATOM 2155 C CA . ARG A 1 268 ? -1.000 8.969 21.638 1.00 96.00 268 ARG A CA 1
ATOM 2156 C C . ARG A 1 268 ? -0.507 7.664 21.005 1.00 96.00 268 ARG A C 1
ATOM 2158 O O . ARG A 1 268 ? -0.959 6.595 21.399 1.00 96.00 268 ARG A O 1
ATOM 2165 N N . MET A 1 269 ? 0.444 7.731 20.071 1.00 96.88 269 MET A N 1
ATOM 2166 C CA . MET A 1 269 ? 1.019 6.534 19.441 1.00 96.88 269 MET A CA 1
ATOM 2167 C C . MET A 1 269 ? 1.785 5.671 20.445 1.00 96.88 269 MET A C 1
ATOM 2169 O O . MET A 1 269 ? 1.658 4.451 20.410 1.00 96.88 269 MET A O 1
ATOM 2173 N N . CYS A 1 270 ? 2.513 6.278 21.383 1.00 95.00 270 CYS A N 1
ATOM 2174 C CA . CYS A 1 270 ? 3.166 5.540 22.458 1.00 95.00 270 CYS A CA 1
ATOM 2175 C C . CYS A 1 270 ? 2.152 4.788 23.337 1.00 95.00 270 CYS A C 1
ATOM 2177 O O . CYS A 1 270 ? 2.402 3.638 23.677 1.00 95.00 270 CYS A O 1
ATOM 2179 N N . VAL A 1 271 ? 0.991 5.378 23.650 1.00 92.75 271 VAL A N 1
ATOM 2180 C CA . VAL A 1 271 ? -0.077 4.694 24.411 1.00 92.75 271 VAL A CA 1
ATOM 2181 C C . VAL A 1 271 ? -0.669 3.519 23.628 1.00 92.75 271 VAL A C 1
ATOM 2183 O O . VAL A 1 271 ? -0.772 2.418 24.165 1.00 92.75 271 VAL A O 1
ATOM 2186 N N . ILE A 1 272 ? -1.019 3.725 22.354 1.00 93.44 272 ILE A N 1
ATOM 2187 C CA . ILE A 1 272 ? -1.590 2.665 21.502 1.00 93.44 272 ILE A CA 1
ATOM 2188 C C . ILE A 1 272 ? -0.609 1.492 21.347 1.00 93.44 272 ILE A C 1
ATOM 2190 O O . ILE A 1 272 ? -1.011 0.330 21.380 1.00 93.44 272 ILE A O 1
ATOM 2194 N N . MET A 1 273 ? 0.683 1.794 21.199 1.00 92.94 273 MET A N 1
ATOM 2195 C CA . MET A 1 273 ? 1.728 0.804 20.917 1.00 92.94 273 MET A CA 1
ATOM 2196 C C . MET A 1 273 ? 2.444 0.278 22.174 1.00 92.94 273 MET A C 1
ATOM 2198 O O . MET A 1 273 ? 3.338 -0.567 22.065 1.00 92.94 273 MET A O 1
ATOM 2202 N N . GLY A 1 274 ? 2.076 0.774 23.360 1.00 90.38 274 GLY A N 1
ATOM 2203 C CA . GLY A 1 274 ? 2.674 0.390 24.641 1.00 90.38 274 GLY A CA 1
ATOM 2204 C C . GLY A 1 274 ? 4.169 0.697 24.724 1.00 90.38 274 GLY A C 1
ATOM 2205 O O . GLY A 1 274 ? 4.943 -0.175 25.114 1.00 90.38 274 GLY A O 1
ATOM 2206 N N . VAL A 1 275 ? 4.568 1.897 24.294 1.00 91.12 275 VAL A N 1
ATOM 2207 C CA . VAL A 1 275 ? 5.931 2.434 24.417 1.00 91.12 275 VAL A CA 1
ATOM 2208 C C . VAL A 1 275 ? 6.011 3.276 25.691 1.00 91.12 275 VAL A C 1
ATOM 2210 O O . VAL A 1 275 ? 5.239 4.227 25.847 1.00 91.12 275 VAL A O 1
ATOM 2213 N N . ASP A 1 276 ? 6.940 2.930 26.584 1.00 85.94 276 ASP A N 1
ATOM 2214 C CA . ASP A 1 276 ? 7.194 3.681 27.816 1.00 85.94 276 ASP A CA 1
ATOM 2215 C C . ASP A 1 276 ? 7.772 5.069 27.489 1.00 85.94 276 ASP A C 1
ATOM 2217 O O . ASP A 1 276 ? 8.688 5.211 26.685 1.00 85.94 276 ASP A O 1
ATOM 2221 N N . GLN A 1 277 ? 7.202 6.105 28.100 1.00 88.94 277 GLN A N 1
ATOM 2222 C CA . GLN A 1 277 ? 7.620 7.496 27.919 1.00 88.94 277 GLN A CA 1
ATOM 2223 C C . GLN A 1 277 ? 8.381 8.042 29.130 1.00 88.94 277 GLN A C 1
ATOM 2225 O O . GLN A 1 277 ? 9.005 9.094 29.013 1.00 88.94 277 GLN A O 1
ATOM 2230 N N . GLU A 1 278 ? 8.328 7.387 30.294 1.00 84.81 278 GLU A N 1
ATOM 2231 C CA . GLU A 1 278 ? 8.834 7.970 31.542 1.00 84.81 278 GLU A CA 1
ATOM 2232 C C . GLU A 1 278 ? 10.363 8.084 31.552 1.00 84.81 278 GLU A C 1
ATOM 2234 O O . GLU A 1 278 ? 10.911 9.048 32.088 1.00 84.81 278 GLU A O 1
ATOM 2239 N N . ASN A 1 279 ? 11.050 7.134 30.910 1.00 84.44 279 ASN A N 1
ATOM 2240 C CA . ASN A 1 279 ? 12.512 7.035 30.912 1.00 84.44 279 ASN A CA 1
ATOM 2241 C C . ASN A 1 279 ? 13.146 7.222 29.523 1.00 84.44 279 ASN A C 1
ATOM 2243 O O . ASN A 1 279 ? 14.336 6.958 29.342 1.00 84.44 279 ASN A O 1
ATOM 2247 N N . GLU A 1 280 ? 12.369 7.670 28.535 1.00 88.75 280 GLU A N 1
ATOM 2248 C CA . GLU A 1 280 ? 12.788 7.713 27.135 1.00 88.75 280 GLU A CA 1
ATOM 2249 C C . GLU A 1 280 ? 12.844 9.136 26.584 1.00 88.75 280 GLU A C 1
ATOM 2251 O O . GLU A 1 280 ? 12.012 9.994 26.879 1.00 88.75 280 GLU A O 1
ATOM 2256 N N . THR A 1 281 ? 13.845 9.404 25.744 1.00 93.06 281 THR A N 1
ATOM 2257 C CA . THR A 1 281 ? 13.899 10.668 25.005 1.00 93.06 281 THR A CA 1
ATOM 2258 C C . THR A 1 281 ? 12.841 10.667 23.903 1.00 93.06 281 THR A C 1
ATOM 2260 O O . THR A 1 281 ? 12.443 9.615 23.402 1.00 93.06 281 THR A O 1
ATOM 2263 N N . GLN A 1 282 ? 12.419 11.853 23.454 1.00 92.44 282 GLN A N 1
ATOM 2264 C CA . GLN A 1 282 ? 11.494 11.969 22.321 1.00 92.44 282 GLN A CA 1
ATOM 2265 C C . GLN A 1 282 ? 12.006 11.211 21.084 1.00 92.44 282 GLN A C 1
ATOM 2267 O O . GLN A 1 282 ? 11.232 10.539 20.410 1.00 92.44 282 GLN A O 1
ATOM 2272 N N . GLU A 1 283 ? 13.305 11.304 20.797 1.00 91.69 283 GLU A N 1
ATOM 2273 C CA . GLU A 1 283 ? 13.928 10.620 19.664 1.00 91.69 283 GLU A CA 1
ATOM 2274 C C . GLU A 1 283 ? 13.808 9.092 19.779 1.00 91.69 283 GLU A C 1
ATOM 2276 O O . GLU A 1 283 ? 13.504 8.421 18.791 1.00 91.69 283 GLU A O 1
ATOM 2281 N N . GLU A 1 284 ? 13.998 8.542 20.979 1.00 92.75 284 GLU A N 1
ATOM 2282 C CA . GLU A 1 284 ? 13.888 7.102 21.211 1.00 92.75 284 GLU A CA 1
ATOM 2283 C C . GLU A 1 284 ? 12.433 6.624 21.103 1.00 92.75 284 GLU A C 1
ATOM 2285 O O . GLU A 1 284 ? 12.161 5.645 20.403 1.00 92.75 284 GLU A O 1
ATOM 2290 N N . CYS A 1 285 ? 11.482 7.389 21.648 1.00 94.44 285 CYS A N 1
ATOM 2291 C CA . CYS A 1 285 ? 10.051 7.153 21.457 1.00 94.44 285 CYS A CA 1
ATOM 2292 C C . CYS A 1 285 ? 9.673 7.126 19.967 1.00 94.44 285 CYS A C 1
ATOM 2294 O O . CYS A 1 285 ? 9.004 6.196 19.515 1.00 94.44 285 CYS A O 1
ATOM 2296 N N . VAL A 1 286 ? 10.133 8.106 19.175 1.00 94.00 286 VAL A N 1
ATOM 2297 C CA . VAL A 1 286 ? 9.899 8.144 17.719 1.00 94.00 286 VAL A CA 1
ATOM 2298 C C . VAL A 1 286 ? 10.457 6.885 17.054 1.00 94.00 286 VAL A C 1
ATOM 2300 O O . VAL A 1 286 ? 9.759 6.255 16.259 1.00 94.00 286 VAL A O 1
ATOM 2303 N N . LYS A 1 287 ? 11.686 6.474 17.392 1.00 91.06 287 LYS A N 1
ATOM 2304 C CA . LYS A 1 287 ? 12.304 5.255 16.840 1.00 91.06 287 LYS A CA 1
ATOM 2305 C C . LYS A 1 287 ? 11.499 4.002 17.179 1.00 91.06 287 LYS A C 1
ATOM 2307 O O . LYS A 1 287 ? 11.314 3.157 16.302 1.00 91.06 287 LYS A O 1
ATOM 2312 N N . LYS A 1 288 ? 11.015 3.863 18.415 1.00 91.81 288 LYS A N 1
ATOM 2313 C CA . LYS A 1 288 ? 10.214 2.704 18.841 1.00 91.81 288 LYS A CA 1
ATOM 2314 C C . LYS A 1 288 ? 8.837 2.678 18.190 1.00 91.81 288 LYS A C 1
ATOM 2316 O O . LYS A 1 288 ? 8.451 1.635 17.667 1.00 91.81 288 LYS A O 1
ATOM 2321 N N . VAL A 1 289 ? 8.148 3.818 18.123 1.00 94.19 289 VAL A N 1
ATOM 2322 C CA . VAL A 1 289 ? 6.867 3.952 17.409 1.00 94.19 289 VAL A CA 1
ATOM 2323 C C . VAL A 1 289 ? 7.030 3.592 15.931 1.00 94.19 289 VAL A C 1
ATOM 2325 O O . VAL A 1 289 ? 6.274 2.772 15.414 1.00 94.19 289 VAL A O 1
ATOM 2328 N N . MET A 1 290 ? 8.056 4.119 15.255 1.00 92.44 290 MET A N 1
ATOM 2329 C CA . MET A 1 290 ? 8.320 3.806 13.843 1.00 92.44 290 MET A CA 1
ATOM 2330 C C . MET A 1 290 ? 8.648 2.327 13.601 1.00 92.44 290 MET A C 1
ATOM 2332 O O . MET A 1 290 ? 8.386 1.827 12.510 1.00 92.44 290 MET A O 1
ATOM 2336 N N . ARG A 1 291 ? 9.194 1.620 14.597 1.00 89.75 291 ARG A N 1
ATOM 2337 C CA . ARG A 1 291 ? 9.433 0.171 14.529 1.00 89.75 291 ARG A CA 1
ATOM 2338 C C . ARG A 1 291 ? 8.131 -0.617 14.689 1.00 89.75 291 ARG A C 1
ATOM 2340 O O . ARG A 1 291 ? 7.866 -1.534 13.924 1.00 89.75 291 ARG A O 1
ATOM 2347 N N . LYS A 1 292 ? 7.288 -0.226 15.649 1.00 92.12 292 LYS A N 1
ATOM 2348 C CA . LYS A 1 292 ? 6.023 -0.915 15.953 1.00 92.12 292 LYS A CA 1
ATOM 2349 C C . LYS A 1 292 ? 4.899 -0.617 14.960 1.00 92.12 292 LYS A C 1
ATOM 2351 O O . LYS A 1 292 ? 3.962 -1.405 14.872 1.00 92.12 292 LYS A O 1
ATOM 2356 N N . VAL A 1 293 ? 4.986 0.466 14.181 1.00 93.56 293 VAL A N 1
ATOM 2357 C CA . VAL A 1 293 ? 3.920 0.925 13.268 1.00 93.56 293 VAL A CA 1
ATOM 2358 C C . VAL A 1 293 ? 3.389 -0.169 12.331 1.00 93.56 293 VAL A C 1
ATOM 2360 O O . VAL A 1 293 ? 2.199 -0.183 12.027 1.00 93.56 293 VAL A O 1
ATOM 2363 N N . TRP A 1 294 ? 4.228 -1.123 11.915 1.00 92.94 294 TRP A N 1
ATOM 2364 C CA . TRP A 1 294 ? 3.867 -2.205 10.986 1.00 92.94 294 TRP A CA 1
ATOM 2365 C C . TRP A 1 294 ? 2.896 -3.236 11.565 1.00 92.94 294 TRP A C 1
ATOM 2367 O O . TRP A 1 294 ? 2.255 -3.958 10.804 1.00 92.94 294 TRP A O 1
ATOM 2377 N N . ARG A 1 295 ? 2.738 -3.254 12.892 1.00 93.25 295 ARG A N 1
ATOM 2378 C CA . ARG A 1 295 ? 1.742 -4.064 13.605 1.00 93.25 295 ARG A CA 1
ATOM 2379 C C . ARG A 1 295 ? 0.368 -3.399 13.670 1.00 93.25 295 ARG A C 1
ATOM 2381 O O . ARG A 1 295 ? -0.625 -4.059 13.941 1.00 93.25 295 ARG A O 1
ATOM 2388 N N . TYR A 1 296 ? 0.295 -2.093 13.443 1.00 94.88 296 TYR A N 1
ATOM 2389 C CA . TYR A 1 296 ? -0.926 -1.314 13.674 1.00 94.88 296 TYR A CA 1
ATOM 2390 C C . TYR A 1 296 ? -1.451 -0.655 12.405 1.00 94.88 296 TYR A C 1
ATOM 2392 O O . TYR A 1 296 ? -2.640 -0.352 12.300 1.00 94.88 296 TYR A O 1
ATOM 2400 N N . ASN A 1 297 ? -0.571 -0.402 11.436 1.00 94.19 297 ASN A N 1
ATOM 2401 C CA . ASN A 1 297 ? -0.957 0.326 10.246 1.00 94.19 297 ASN A CA 1
ATOM 2402 C C . ASN A 1 297 ? -1.930 -0.468 9.385 1.00 94.19 297 ASN A C 1
ATOM 2404 O O . ASN A 1 297 ? -1.885 -1.688 9.298 1.00 94.19 297 ASN A O 1
ATOM 2408 N N . SER A 1 298 ? -2.813 0.248 8.717 1.00 94.56 298 SER A N 1
ATOM 2409 C CA . SER A 1 298 ? -3.586 -0.200 7.567 1.00 94.56 298 SER A CA 1
ATOM 2410 C C . SER A 1 298 ? -3.349 0.794 6.433 1.00 94.56 298 SER A C 1
ATOM 2412 O O . SER A 1 298 ? -2.618 1.775 6.605 1.00 94.56 298 SER A O 1
ATOM 2414 N N . MET A 1 299 ? -3.897 0.529 5.249 1.00 93.25 299 MET A N 1
ATOM 2415 C CA . MET A 1 299 ? -3.681 1.404 4.104 1.00 93.25 299 MET A CA 1
ATOM 2416 C C . MET A 1 299 ? -4.922 1.537 3.231 1.00 93.25 299 MET A C 1
ATOM 2418 O O . MET A 1 299 ? -5.799 0.674 3.231 1.00 93.25 299 MET A O 1
ATOM 2422 N N . TYR A 1 300 ? -4.977 2.631 2.480 1.00 90.81 300 TYR A N 1
ATOM 2423 C CA . TYR A 1 300 ? -5.872 2.796 1.341 1.00 90.81 300 TYR A CA 1
ATOM 2424 C C . TYR A 1 300 ? -5.172 3.592 0.232 1.00 90.81 300 TYR A C 1
ATOM 2426 O O . TYR A 1 300 ? -4.194 4.306 0.464 1.00 90.81 300 TYR A O 1
ATOM 2434 N N . SER A 1 301 ? -5.687 3.474 -0.989 1.00 87.12 301 SER A N 1
ATOM 2435 C CA . SER A 1 301 ? -5.270 4.282 -2.136 1.00 87.12 301 SER A CA 1
ATOM 2436 C C . SER A 1 301 ? -6.496 4.948 -2.739 1.00 87.12 301 SER A C 1
ATOM 2438 O O . SER A 1 301 ? -7.535 4.313 -2.917 1.00 87.12 301 SER A O 1
ATOM 2440 N N . VAL A 1 302 ? -6.380 6.234 -3.063 1.00 79.44 302 VAL A N 1
ATOM 2441 C CA . VAL A 1 302 ? -7.462 6.991 -3.697 1.00 79.44 302 VAL A CA 1
ATOM 2442 C C . VAL A 1 302 ? -7.212 7.025 -5.199 1.00 79.44 302 VAL A C 1
ATOM 2444 O O . VAL A 1 302 ? -6.395 7.798 -5.696 1.00 79.44 302 VAL A O 1
ATOM 2447 N N . ASN A 1 303 ? -7.934 6.174 -5.926 1.00 70.81 303 ASN A N 1
ATOM 2448 C CA . ASN A 1 303 ? -7.862 6.109 -7.380 1.00 70.81 303 ASN A CA 1
ATOM 2449 C C . ASN A 1 303 ? -9.017 6.917 -7.979 1.00 70.81 303 ASN A C 1
ATOM 2451 O O . ASN A 1 303 ? -10.169 6.493 -7.916 1.00 70.81 303 ASN A O 1
ATOM 2455 N N . ALA A 1 304 ? -8.715 8.068 -8.581 1.00 65.25 304 ALA A N 1
ATOM 2456 C CA . ALA A 1 304 ? -9.678 8.808 -9.393 1.00 65.25 304 ALA A CA 1
ATOM 2457 C C . ALA A 1 304 ? -9.067 9.212 -10.738 1.00 65.25 304 ALA A C 1
ATOM 2459 O O . ALA A 1 304 ? -7.860 9.442 -10.864 1.00 65.25 304 ALA A O 1
ATOM 2460 N N . THR A 1 305 ? -9.917 9.299 -11.760 1.00 62.44 305 THR A N 1
ATOM 2461 C CA . THR A 1 305 ? -9.525 9.711 -13.111 1.00 62.44 305 THR A CA 1
ATOM 2462 C C . THR A 1 305 ? -8.884 11.097 -13.090 1.00 62.44 305 THR A C 1
ATOM 2464 O O . THR A 1 305 ? -9.482 12.043 -12.582 1.00 62.44 305 THR A O 1
ATOM 2467 N N . GLY A 1 306 ? -7.686 11.222 -13.665 1.00 60.81 306 GLY A N 1
ATOM 2468 C CA . GLY A 1 306 ? -6.948 12.489 -13.747 1.00 60.81 306 GLY A CA 1
ATOM 2469 C C . GLY A 1 306 ? -6.035 12.794 -12.553 1.00 60.81 306 GLY A C 1
ATOM 2470 O O . GLY A 1 306 ? -5.358 13.819 -12.569 1.00 60.81 306 GLY A O 1
ATOM 2471 N N . ILE A 1 307 ? -5.970 11.923 -11.540 1.00 67.31 307 ILE A N 1
ATOM 2472 C CA . ILE A 1 307 ? -4.999 12.043 -10.444 1.00 67.31 307 ILE A CA 1
ATOM 2473 C C . ILE A 1 307 ? -3.634 11.503 -10.901 1.00 67.31 307 ILE A C 1
ATOM 2475 O O . ILE A 1 307 ? -3.561 10.413 -11.469 1.00 67.31 307 ILE A O 1
ATOM 2479 N N . SER A 1 308 ? -2.552 12.245 -10.637 1.00 72.19 308 SER A N 1
ATOM 2480 C CA . SER A 1 308 ? -1.177 11.806 -10.921 1.00 72.19 308 SER A CA 1
ATOM 2481 C C . SER A 1 308 ? -0.801 10.546 -10.129 1.00 72.19 308 SER A C 1
ATOM 2483 O O . SER A 1 308 ? -1.286 10.326 -9.021 1.00 72.19 308 SER A O 1
ATOM 2485 N N . ILE A 1 309 ? 0.121 9.735 -10.657 1.00 71.94 309 ILE A N 1
ATOM 2486 C CA . ILE A 1 309 ? 0.585 8.493 -10.002 1.00 71.94 309 ILE A CA 1
ATOM 2487 C C . ILE A 1 309 ? 1.125 8.765 -8.584 1.00 71.94 309 ILE A C 1
ATOM 2489 O O . ILE A 1 309 ? 0.885 7.990 -7.665 1.00 71.94 309 ILE A O 1
ATOM 2493 N N . GLU A 1 310 ? 1.794 9.900 -8.376 1.00 72.00 310 GLU A N 1
ATOM 2494 C CA . GLU A 1 310 ? 2.286 10.341 -7.059 1.00 72.00 310 GLU A CA 1
ATOM 2495 C C . GLU A 1 310 ? 1.161 10.545 -6.035 1.00 72.00 310 GLU A C 1
ATOM 2497 O O . GLU A 1 310 ? 1.315 10.262 -4.845 1.00 72.00 310 GLU A O 1
ATOM 2502 N N . ASN A 1 311 ? 0.003 11.016 -6.491 1.00 72.12 311 ASN A N 1
ATOM 2503 C CA . ASN A 1 311 ? -1.158 11.247 -5.641 1.00 72.12 311 ASN A CA 1
ATOM 2504 C C . ASN A 1 311 ? -1.981 9.968 -5.407 1.00 72.12 311 ASN A C 1
ATOM 2506 O O . ASN A 1 311 ? -2.726 9.916 -4.435 1.00 72.12 311 ASN A O 1
ATOM 2510 N N . GLN A 1 312 ? -1.779 8.923 -6.217 1.00 79.50 312 GLN A N 1
ATOM 2511 C CA . GLN A 1 312 ? -2.355 7.582 -6.023 1.00 79.50 312 GLN A CA 1
ATOM 2512 C C . GLN A 1 312 ? -1.536 6.701 -5.061 1.00 79.50 312 GLN A C 1
ATOM 2514 O O . GLN A 1 312 ? -1.934 5.573 -4.759 1.00 79.50 312 GLN A O 1
ATOM 2519 N N . MET A 1 313 ? -0.385 7.195 -4.588 1.00 83.94 313 MET A N 1
ATOM 2520 C CA . MET A 1 313 ? 0.475 6.451 -3.669 1.00 83.94 313 MET A CA 1
ATOM 2521 C C . MET A 1 313 ? -0.278 6.016 -2.404 1.00 83.94 313 MET A C 1
ATOM 2523 O O . MET A 1 313 ? -1.124 6.774 -1.917 1.00 83.94 313 MET A O 1
ATOM 2527 N N . PRO A 1 314 ? 0.042 4.825 -1.864 1.00 88.62 314 PRO A N 1
ATOM 2528 C CA . PRO A 1 314 ? -0.573 4.312 -0.648 1.00 88.62 314 PRO A CA 1
ATOM 2529 C C . PRO A 1 314 ? -0.501 5.321 0.494 1.00 88.62 314 PRO A C 1
ATOM 2531 O O . PRO A 1 314 ? 0.565 5.871 0.791 1.00 88.62 314 PRO A O 1
ATOM 2534 N N . ILE A 1 315 ? -1.637 5.537 1.146 1.00 91.06 315 ILE A N 1
ATOM 2535 C CA . ILE A 1 315 ? -1.723 6.290 2.389 1.00 91.06 315 ILE A CA 1
ATOM 2536 C C . ILE A 1 315 ? -1.839 5.273 3.516 1.00 91.06 315 ILE A C 1
ATOM 2538 O O . ILE A 1 315 ? -2.710 4.403 3.485 1.00 91.06 315 ILE A O 1
ATOM 2542 N N . TRP A 1 316 ? -0.941 5.379 4.492 1.00 95.19 316 TRP A N 1
ATOM 2543 C CA . TRP A 1 316 ? -0.948 4.542 5.682 1.00 95.19 316 TRP A CA 1
ATOM 2544 C C . TRP A 1 316 ? -1.700 5.249 6.795 1.00 95.19 316 TRP A C 1
ATOM 2546 O O . TRP A 1 316 ? -1.642 6.475 6.914 1.00 95.19 316 TRP A O 1
ATOM 2556 N N . TYR A 1 317 ? -2.391 4.480 7.624 1.00 96.88 317 TYR A N 1
ATOM 2557 C CA . TYR A 1 317 ? -3.091 5.022 8.774 1.00 96.88 317 TYR A CA 1
ATOM 2558 C C . TYR A 1 317 ? -3.060 4.067 9.964 1.00 96.88 317 TYR A C 1
ATOM 2560 O O . TYR A 1 317 ? -2.976 2.853 9.795 1.00 96.88 317 TYR A O 1
ATOM 2568 N N . ILE A 1 318 ? -3.137 4.633 11.164 1.00 97.44 318 ILE A N 1
ATOM 2569 C CA . ILE A 1 318 ? -3.356 3.945 12.435 1.00 97.44 318 ILE A CA 1
ATOM 2570 C C . ILE A 1 318 ? -4.752 4.332 12.901 1.00 97.44 318 ILE A C 1
ATOM 2572 O O . ILE A 1 318 ? -5.116 5.512 12.868 1.00 97.44 318 ILE A O 1
ATOM 2576 N N . MET A 1 319 ? -5.538 3.336 13.290 1.00 97.25 319 MET A N 1
ATOM 2577 C CA . MET A 1 319 ? -6.868 3.565 13.845 1.00 97.25 319 MET A CA 1
ATOM 2578 C C . MET A 1 319 ? -6.763 4.142 15.260 1.00 97.25 319 MET A C 1
ATOM 2580 O O . MET A 1 319 ? -5.683 4.202 15.845 1.00 97.25 319 MET A O 1
ATOM 2584 N N . ASP A 1 320 ? -7.876 4.593 15.815 1.00 95.19 320 ASP A N 1
ATOM 2585 C CA . ASP A 1 320 ? -7.967 4.901 17.239 1.00 95.19 320 ASP A CA 1
ATOM 2586 C C . ASP A 1 320 ? -7.662 3.685 18.137 1.00 95.19 320 ASP A C 1
ATOM 2588 O O . ASP A 1 320 ? -7.310 2.592 17.681 1.00 95.19 320 ASP A O 1
ATOM 2592 N N . GLU A 1 321 ? -7.730 3.911 19.445 1.00 94.25 321 GLU A N 1
ATOM 2593 C CA . GLU A 1 321 ? -7.445 2.928 20.482 1.00 94.25 321 GLU A CA 1
ATOM 2594 C C . GLU A 1 321 ? -8.324 1.675 20.333 1.00 94.25 321 GLU A C 1
ATOM 2596 O O . GLU A 1 321 ? -7.820 0.561 20.479 1.00 94.25 321 GLU A O 1
ATOM 2601 N N . LEU A 1 322 ? -9.605 1.848 19.977 1.00 94.69 322 LEU A N 1
ATOM 2602 C CA . LEU A 1 322 ? -10.542 0.744 19.776 1.00 94.69 322 LEU A CA 1
ATOM 2603 C C . LEU A 1 322 ? -10.160 -0.067 18.540 1.00 94.69 322 LEU A C 1
ATOM 2605 O O . LEU A 1 322 ? -9.928 -1.267 18.646 1.00 94.69 322 LEU A O 1
ATOM 2609 N N . GLY A 1 323 ? -10.017 0.576 17.379 1.00 96.19 323 GLY A N 1
ATOM 2610 C CA . GLY A 1 323 ? -9.665 -0.122 16.141 1.00 96.19 323 GLY A CA 1
ATOM 2611 C C . GLY A 1 323 ? -8.302 -0.811 16.203 1.00 96.19 323 GLY A C 1
ATOM 2612 O O . GLY A 1 323 ? -8.131 -1.896 15.647 1.00 96.19 323 GLY A O 1
ATOM 2613 N N . SER A 1 324 ? -7.339 -0.195 16.890 1.00 95.94 324 SER A N 1
ATOM 2614 C CA . SER A 1 324 ? -5.988 -0.735 17.087 1.00 95.94 324 SER A CA 1
ATOM 2615 C C . SER A 1 324 ? -5.930 -1.879 18.106 1.00 95.94 324 SER A C 1
ATOM 2617 O O . SER A 1 324 ? -4.962 -2.638 18.101 1.00 95.94 324 SER A O 1
ATOM 2619 N N . GLY A 1 325 ? -6.937 -2.001 18.978 1.00 95.19 325 GLY A N 1
ATOM 2620 C CA . GLY A 1 325 ? -7.055 -3.081 19.958 1.00 95.19 325 GLY A CA 1
ATOM 2621 C C . GLY A 1 325 ? -7.639 -4.381 19.396 1.00 95.19 325 GLY A C 1
ATOM 2622 O O . GLY A 1 325 ? -7.526 -5.419 20.045 1.00 95.19 325 GLY A O 1
ATOM 2623 N N . ILE A 1 326 ? -8.244 -4.357 18.203 1.00 96.94 326 ILE A N 1
ATOM 2624 C CA . ILE A 1 326 ? -8.851 -5.543 17.579 1.00 96.94 326 ILE A CA 1
ATOM 2625 C C . ILE A 1 326 ? -7.756 -6.499 17.091 1.00 96.94 326 ILE A C 1
ATOM 2627 O O . ILE A 1 326 ? -6.911 -6.126 16.272 1.00 96.94 326 ILE A O 1
ATOM 2631 N N . GLN A 1 327 ? -7.804 -7.747 17.556 1.00 94.62 327 GLN A N 1
ATOM 2632 C CA . GLN A 1 327 ? -6.777 -8.758 17.290 1.00 94.62 327 GLN A CA 1
ATOM 2633 C C . GLN A 1 327 ? -7.091 -9.636 16.069 1.00 94.62 327 GLN A C 1
ATOM 2635 O O . GLN A 1 327 ? -8.197 -9.619 15.523 1.00 94.62 327 GLN A O 1
ATOM 2640 N N . HIS A 1 328 ? -6.094 -10.411 15.637 1.00 95.62 328 HIS A N 1
ATOM 2641 C CA . HIS A 1 328 ? -6.238 -11.360 14.537 1.00 95.62 328 HIS A CA 1
ATOM 2642 C C . HIS A 1 328 ? -6.981 -12.639 14.949 1.00 95.62 328 HIS A C 1
ATOM 2644 O O . HIS A 1 328 ? -6.700 -13.199 16.005 1.00 95.62 328 HIS A O 1
ATOM 2650 N N . SER A 1 329 ? -7.834 -13.154 14.065 1.00 95.56 329 SER A N 1
ATOM 2651 C CA . SER A 1 329 ? -8.308 -14.541 14.064 1.00 95.56 329 SER A CA 1
ATOM 2652 C C . SER A 1 329 ? -8.434 -15.051 12.623 1.00 95.56 329 SER A C 1
ATOM 2654 O O . SER A 1 329 ? -8.830 -14.293 11.734 1.00 95.56 329 SER A O 1
ATOM 2656 N N . ASP A 1 330 ? -8.135 -16.335 12.397 1.00 93.25 330 ASP A N 1
ATOM 2657 C CA . ASP A 1 330 ? -8.452 -17.049 11.146 1.00 93.25 330 ASP A CA 1
ATOM 2658 C C . ASP A 1 330 ? -9.954 -17.389 11.036 1.00 93.25 330 ASP A C 1
ATOM 2660 O O . ASP A 1 330 ? -10.443 -17.787 9.981 1.00 93.25 330 ASP A O 1
ATOM 2664 N N . SER A 1 331 ? -10.705 -17.233 12.128 1.00 94.94 331 SER A N 1
ATOM 2665 C CA . SER A 1 331 ? -12.167 -17.329 12.190 1.00 94.94 331 SER A CA 1
ATOM 2666 C C . SER A 1 331 ? -12.704 -16.075 12.886 1.00 94.94 331 SER A C 1
ATOM 2668 O O . SER A 1 331 ? -13.027 -16.126 14.073 1.00 94.94 331 SER A O 1
ATOM 2670 N N . PRO A 1 332 ? -12.671 -14.915 12.209 1.00 97.31 332 PRO A N 1
ATOM 2671 C CA . PRO A 1 332 ? -13.038 -13.646 12.820 1.00 97.31 332 PRO A CA 1
ATOM 2672 C C . PRO A 1 332 ? -14.551 -13.515 13.005 1.00 97.31 332 PRO A C 1
ATOM 2674 O O . PRO A 1 332 ? -15.322 -13.988 12.173 1.00 97.31 332 PRO A O 1
ATOM 2677 N N . ASN A 1 333 ? -14.964 -12.806 14.054 1.00 98.25 333 ASN A N 1
ATOM 2678 C CA . ASN A 1 333 ? -16.366 -12.454 14.307 1.00 98.25 333 ASN A CA 1
ATOM 2679 C C . ASN A 1 333 ? -16.717 -11.029 13.844 1.00 98.25 333 ASN A C 1
ATOM 2681 O O . ASN A 1 333 ? -17.890 -10.702 13.678 1.00 98.25 333 ASN A O 1
ATOM 2685 N N . PHE A 1 334 ? -15.716 -10.200 13.533 1.00 98.50 334 PHE A N 1
ATOM 2686 C CA . PHE A 1 334 ? -15.889 -8.873 12.953 1.00 98.50 334 PHE A CA 1
ATOM 2687 C C . PHE A 1 334 ? -15.051 -8.672 11.692 1.00 98.50 334 PHE A C 1
ATOM 2689 O O . PHE A 1 334 ? -14.004 -9.284 11.469 1.00 98.50 334 PHE A O 1
ATOM 2696 N N . ARG A 1 335 ? -15.492 -7.717 10.876 1.00 97.81 335 ARG A N 1
ATOM 2697 C CA . ARG A 1 335 ? -14.748 -7.217 9.725 1.00 97.81 335 ARG A CA 1
ATOM 2698 C C . ARG A 1 335 ? -14.644 -5.702 9.781 1.00 97.81 335 ARG A C 1
ATOM 2700 O O . ARG A 1 335 ? -15.556 -5.017 10.237 1.00 97.81 335 ARG A O 1
ATOM 2707 N N . ILE A 1 336 ? -13.515 -5.172 9.316 1.00 97.69 336 ILE A N 1
ATOM 2708 C CA . ILE A 1 336 ? -13.240 -3.737 9.325 1.00 97.69 336 ILE A CA 1
ATOM 2709 C C . ILE A 1 336 ? -12.630 -3.293 8.002 1.00 97.69 336 ILE A C 1
ATOM 2711 O O . ILE A 1 336 ? -11.649 -3.865 7.531 1.00 97.69 336 ILE A O 1
ATOM 2715 N N . VAL A 1 337 ? -13.219 -2.265 7.395 1.00 96.50 337 VAL A N 1
ATOM 2716 C CA . VAL A 1 337 ? -12.850 -1.805 6.049 1.00 96.50 337 VAL A CA 1
ATOM 2717 C C . VAL A 1 337 ? -12.679 -0.287 6.008 1.00 96.50 337 VAL A C 1
ATOM 2719 O O . VAL A 1 337 ? -13.412 0.422 6.700 1.00 96.50 337 VAL A O 1
ATOM 2722 N N . PRO A 1 338 ? -11.740 0.252 5.208 1.00 95.00 338 PRO A N 1
ATOM 2723 C CA . PRO A 1 338 ? -11.617 1.694 5.035 1.00 95.00 338 PRO A CA 1
ATOM 2724 C C . PRO A 1 338 ? -12.849 2.258 4.313 1.00 95.00 338 PRO A C 1
ATOM 2726 O O . PRO A 1 338 ? -13.393 1.640 3.394 1.00 95.00 338 PRO A O 1
ATOM 2729 N N . PHE A 1 339 ? -13.262 3.458 4.708 1.00 94.94 339 PHE A N 1
ATOM 2730 C CA . PHE A 1 339 ? -14.407 4.169 4.152 1.00 94.94 339 PHE A CA 1
ATOM 2731 C C . PHE A 1 339 ? -14.092 5.660 4.017 1.00 94.94 339 PHE A C 1
ATOM 2733 O O . PHE A 1 339 ? -13.644 6.300 4.966 1.00 94.94 339 PHE A O 1
ATOM 2740 N N . LEU A 1 340 ? -14.350 6.235 2.842 1.00 91.44 340 LEU A N 1
ATOM 2741 C CA . LEU A 1 340 ? -14.161 7.663 2.588 1.00 91.44 340 LEU A CA 1
ATOM 2742 C C . LEU A 1 340 ? -15.521 8.361 2.556 1.00 91.44 340 LEU A C 1
ATOM 2744 O O . LEU A 1 340 ? -16.301 8.204 1.608 1.00 91.44 340 LEU A O 1
ATOM 2748 N N . HIS A 1 341 ? -15.781 9.203 3.554 1.00 89.12 341 HIS A N 1
ATOM 2749 C CA . HIS A 1 341 ? -16.948 10.071 3.560 1.00 89.12 341 HIS A CA 1
ATOM 2750 C C . HIS A 1 341 ? -16.731 11.256 2.606 1.00 89.12 341 HIS A C 1
ATOM 2752 O O . HIS A 1 341 ? -16.285 12.329 3.000 1.00 89.12 341 HIS A O 1
ATOM 2758 N N . LEU A 1 342 ? -17.037 11.043 1.323 1.00 82.50 342 LEU A N 1
ATOM 2759 C CA . LEU A 1 342 ? -16.900 11.995 0.215 1.00 82.50 342 LEU A CA 1
ATOM 2760 C C . LEU A 1 342 ? -17.367 13.436 0.511 1.00 82.50 342 LEU A C 1
ATOM 2762 O O . LEU A 1 342 ? -16.626 14.344 0.135 1.00 82.50 342 LEU A O 1
ATOM 2766 N N . PRO A 1 343 ? -18.528 13.698 1.156 1.00 78.88 343 PRO A N 1
ATOM 2767 C CA . PRO A 1 343 ? -18.958 15.071 1.429 1.00 78.88 343 PRO A CA 1
ATOM 2768 C C . PRO A 1 343 ? -18.005 15.847 2.344 1.00 78.88 343 PRO A C 1
ATOM 2770 O O . PRO A 1 343 ? -17.716 17.009 2.066 1.00 78.88 343 PRO A O 1
ATOM 2773 N N . ASP A 1 344 ? -17.504 15.205 3.403 1.00 78.25 344 ASP A N 1
ATOM 2774 C CA . ASP A 1 344 ? -16.593 15.842 4.365 1.00 78.25 344 ASP A CA 1
ATOM 2775 C C . ASP A 1 344 ? -15.112 15.586 4.037 1.00 78.25 344 ASP A C 1
ATOM 2777 O O . ASP A 1 344 ? -14.235 16.211 4.624 1.00 78.25 344 ASP A O 1
ATOM 2781 N N . GLN A 1 345 ? -14.831 14.688 3.087 1.00 80.88 345 GLN A N 1
ATOM 2782 C CA . GLN A 1 345 ? -13.492 14.214 2.719 1.00 80.88 345 GLN A CA 1
ATOM 2783 C C . GLN A 1 345 ? -12.708 13.630 3.906 1.00 80.88 345 GLN A C 1
ATOM 2785 O O . GLN A 1 345 ? -11.484 13.728 3.962 1.00 80.88 345 GLN A O 1
ATOM 2790 N N . VAL A 1 346 ? -13.421 13.004 4.845 1.00 85.81 346 VAL A N 1
ATOM 2791 C CA . VAL A 1 346 ? -12.843 12.338 6.020 1.00 85.81 346 VAL A CA 1
ATOM 2792 C C . VAL A 1 346 ? -12.816 10.831 5.794 1.00 85.81 346 VAL A C 1
ATOM 2794 O O . VAL A 1 346 ? -13.772 10.258 5.261 1.00 85.81 346 VAL A O 1
ATOM 2797 N N . THR A 1 347 ? -11.718 10.190 6.186 1.00 91.56 347 THR A N 1
ATOM 2798 C CA . THR A 1 347 ? -11.572 8.736 6.161 1.00 91.56 347 THR A CA 1
ATOM 2799 C C . THR A 1 347 ? -11.850 8.139 7.529 1.00 91.56 347 THR A C 1
ATOM 2801 O O . THR A 1 347 ? -11.350 8.614 8.544 1.00 91.56 347 THR A O 1
ATOM 2804 N N . TYR A 1 348 ? -12.633 7.070 7.517 1.00 94.69 348 TYR A N 1
ATOM 2805 C CA . TYR A 1 348 ? -12.945 6.241 8.667 1.00 94.69 348 TYR A CA 1
ATOM 2806 C C . TYR A 1 348 ? -12.589 4.796 8.343 1.00 94.69 348 TYR A C 1
ATOM 2808 O O . TYR A 1 348 ? -12.386 4.420 7.185 1.00 94.69 348 TYR A O 1
ATOM 2816 N N . SER A 1 349 ? -12.546 3.967 9.371 1.00 97.31 349 SER A N 1
ATOM 2817 C CA . SER A 1 349 ? -12.741 2.534 9.232 1.00 97.31 349 SER A CA 1
ATOM 2818 C C . SER A 1 349 ? -14.160 2.199 9.688 1.00 97.31 349 SER A C 1
ATOM 2820 O O . SER A 1 349 ? -14.665 2.772 10.649 1.00 97.31 349 SER A O 1
ATOM 2822 N N . VAL A 1 350 ? -14.823 1.293 8.982 1.00 97.94 350 VAL A N 1
ATOM 2823 C CA . VAL A 1 350 ? -16.176 0.834 9.300 1.00 97.94 350 VAL A CA 1
ATOM 2824 C C . VAL A 1 350 ? -16.074 -0.596 9.805 1.00 97.94 350 VAL A C 1
ATOM 2826 O O . VAL A 1 350 ? -15.606 -1.461 9.065 1.00 97.94 350 VAL A O 1
ATOM 2829 N N . LEU A 1 351 ? -16.477 -0.814 11.055 1.00 98.56 351 LEU A N 1
ATOM 2830 C CA . LEU A 1 351 ? -16.430 -2.089 11.774 1.00 98.56 351 LEU A CA 1
ATOM 2831 C C . LEU A 1 351 ? -17.841 -2.682 11.869 1.00 98.56 351 LEU A C 1
ATOM 2833 O O . LEU A 1 351 ? -18.764 -1.974 12.259 1.00 98.56 351 LEU A O 1
ATOM 2837 N N . PHE A 1 352 ? -18.022 -3.955 11.528 1.00 98.50 352 PHE A N 1
ATOM 2838 C CA . PHE A 1 352 ? -19.325 -4.633 11.587 1.00 98.50 352 PHE A CA 1
ATOM 2839 C C . PHE A 1 352 ? -19.158 -6.142 11.846 1.00 98.50 352 PHE A C 1
ATOM 2841 O O . PHE A 1 352 ? -18.121 -6.697 11.460 1.00 98.50 352 PHE A O 1
ATOM 2848 N N . PRO A 1 353 ? -20.128 -6.804 12.505 1.00 98.25 353 PRO A N 1
ATOM 2849 C CA . PRO A 1 353 ? -20.069 -8.231 12.785 1.00 98.25 353 PRO A CA 1
ATOM 2850 C C . PRO A 1 353 ? -20.236 -9.044 11.497 1.00 98.25 353 PRO A C 1
ATOM 2852 O O . PRO A 1 353 ? -20.914 -8.628 10.554 1.00 98.25 353 PRO A O 1
ATOM 2855 N N . VAL A 1 354 ? -19.594 -10.207 11.469 1.00 97.62 354 VAL A N 1
ATOM 2856 C CA . VAL A 1 354 ? -19.719 -11.238 10.421 1.00 97.62 354 VAL A CA 1
ATOM 2857 C C . VAL A 1 354 ? -20.133 -12.597 10.996 1.00 97.62 354 VAL A C 1
ATOM 2859 O O . VAL A 1 354 ? -20.183 -13.585 10.270 1.00 97.62 354 VAL A O 1
ATOM 2862 N N . ALA A 1 355 ? -20.401 -12.635 12.299 1.00 97.69 355 ALA A N 1
ATOM 2863 C CA . ALA A 1 355 ? -20.982 -13.743 13.036 1.00 97.69 355 ALA A CA 1
ATOM 2864 C C . ALA A 1 355 ? -21.741 -13.179 14.249 1.00 97.69 355 ALA A C 1
ATOM 2866 O O . ALA A 1 355 ? -21.475 -12.052 14.680 1.00 97.69 355 ALA A O 1
ATOM 2867 N N . ASP A 1 356 ? -22.665 -13.962 14.800 1.00 98.12 356 ASP A N 1
ATOM 2868 C CA . ASP A 1 356 ? -23.272 -13.653 16.094 1.00 98.12 356 ASP A CA 1
ATOM 2869 C C . ASP A 1 356 ? -22.193 -13.722 17.183 1.00 98.12 356 ASP A C 1
ATOM 2871 O O . ASP A 1 356 ? -21.401 -14.665 17.204 1.00 98.12 356 ASP A O 1
ATOM 2875 N N . CYS A 1 357 ? -22.161 -12.723 18.064 1.00 97.62 357 CYS A N 1
ATOM 2876 C CA . CYS A 1 357 ? -21.182 -12.613 19.142 1.00 97.62 357 CYS A CA 1
ATOM 2877 C C . CYS A 1 357 ? -21.876 -12.635 20.505 1.00 97.62 357 CYS A C 1
ATOM 2879 O O . CYS A 1 357 ? -22.875 -11.935 20.699 1.00 97.62 357 CYS A O 1
ATOM 2881 N N . GLU A 1 358 ? -21.321 -13.369 21.462 1.00 97.75 358 GLU A N 1
ATOM 2882 C CA . GLU A 1 358 ? -21.788 -13.374 22.851 1.00 97.75 358 GLU A CA 1
ATOM 2883 C C . GLU A 1 358 ? -21.227 -12.177 23.646 1.00 97.75 358 GLU A C 1
ATOM 2885 O O . GLU A 1 358 ? -20.262 -11.524 23.247 1.00 97.75 358 GLU A O 1
ATOM 2890 N N . GLU A 1 359 ? -21.849 -11.864 24.784 1.00 97.12 359 GLU A N 1
ATOM 2891 C CA . GLU A 1 359 ? -21.286 -10.918 25.756 1.00 97.12 359 GLU A CA 1
ATOM 2892 C C . GLU A 1 359 ? -19.931 -11.434 26.275 1.00 97.12 359 GLU A C 1
ATOM 2894 O O . GLU A 1 359 ? -19.737 -12.637 26.438 1.00 97.12 359 GLU A O 1
ATOM 2899 N N . ASP A 1 360 ? -18.986 -10.521 26.501 1.00 95.12 360 ASP A N 1
ATOM 2900 C CA . ASP A 1 360 ? -17.581 -10.771 26.851 1.00 95.12 360 ASP A CA 1
ATOM 2901 C C . ASP A 1 360 ? -16.744 -11.498 25.776 1.00 95.12 360 ASP A C 1
ATOM 2903 O O . ASP A 1 360 ? -15.548 -11.742 25.977 1.00 95.12 360 ASP A O 1
ATOM 2907 N N . GLU A 1 361 ? -17.311 -11.796 24.602 1.00 97.38 361 GLU A N 1
ATOM 2908 C CA . GLU A 1 361 ? -16.557 -12.392 23.500 1.00 97.38 361 GLU A CA 1
ATOM 2909 C C . GLU A 1 361 ? -15.517 -11.410 22.937 1.00 97.38 361 GLU A C 1
ATOM 2911 O O . GLU A 1 361 ? -15.776 -10.216 22.760 1.00 97.38 361 GLU A O 1
ATOM 2916 N N . ILE A 1 362 ? -14.317 -11.914 22.628 1.00 97.69 362 ILE A N 1
ATOM 2917 C CA . ILE A 1 362 ? -13.238 -11.111 22.045 1.00 97.69 362 ILE A CA 1
ATOM 2918 C C . ILE A 1 362 ? -13.582 -10.753 20.599 1.00 97.69 362 ILE A C 1
ATOM 2920 O O . ILE A 1 362 ? -13.790 -11.624 19.757 1.00 97.69 362 ILE A O 1
ATOM 2924 N N . VAL A 1 363 ? -13.539 -9.463 20.283 1.00 98.38 363 VAL A N 1
ATOM 2925 C CA . VAL A 1 363 ? -13.689 -8.944 18.924 1.00 98.38 363 VAL A CA 1
ATOM 2926 C C . VAL A 1 363 ? -12.399 -9.174 18.142 1.00 98.38 363 VAL A C 1
ATOM 2928 O O . VAL A 1 363 ? -11.325 -8.681 18.501 1.00 98.38 363 VAL A O 1
ATOM 2931 N N . THR A 1 364 ? -12.508 -9.899 17.033 1.00 98.25 364 THR A N 1
ATOM 2932 C CA . THR A 1 364 ? -11.376 -10.279 16.183 1.00 98.25 364 THR A CA 1
ATOM 2933 C C . THR A 1 364 ? -11.658 -10.030 14.706 1.00 98.25 364 THR A C 1
ATOM 2935 O O . THR A 1 364 ? -12.806 -9.978 14.267 1.00 98.25 364 THR A O 1
ATOM 2938 N N . ARG A 1 365 ? -10.589 -9.881 13.919 1.00 97.38 365 ARG A N 1
ATOM 2939 C CA . ARG A 1 365 ? -10.624 -9.696 12.460 1.00 97.38 365 ARG A CA 1
ATOM 2940 C C . ARG A 1 365 ? -9.564 -10.544 11.767 1.00 97.38 365 ARG A C 1
ATOM 2942 O O . ARG A 1 365 ? -8.556 -10.907 12.368 1.00 97.38 365 ARG A O 1
ATOM 2949 N N . ASP A 1 366 ? -9.704 -10.768 10.469 1.00 96.56 366 ASP A N 1
ATOM 2950 C CA . ASP A 1 366 ? -8.604 -11.315 9.673 1.00 96.56 366 ASP A CA 1
ATOM 2951 C C . ASP A 1 366 ? -7.687 -10.169 9.179 1.00 96.56 366 ASP A C 1
ATOM 2953 O O . ASP A 1 366 ? -8.130 -9.222 8.525 1.00 96.56 366 ASP A O 1
ATOM 2957 N N . PHE A 1 367 ? -6.393 -10.202 9.529 1.00 95.81 367 PHE A N 1
ATOM 2958 C CA . PHE A 1 367 ? -5.406 -9.204 9.082 1.00 95.81 367 PHE A CA 1
ATOM 2959 C C . PHE A 1 367 ? -4.947 -9.417 7.636 1.00 95.81 367 PHE A C 1
ATOM 2961 O O . PHE A 1 367 ? -4.369 -8.504 7.035 1.00 95.81 367 PHE A O 1
ATOM 2968 N N . VAL A 1 368 ? -5.202 -10.604 7.088 1.00 94.69 368 VAL A N 1
ATOM 2969 C CA . VAL A 1 368 ? -4.805 -11.045 5.751 1.00 94.69 368 VAL A CA 1
ATOM 2970 C C . VAL A 1 368 ? -6.011 -11.563 4.953 1.00 94.69 368 VAL A C 1
ATOM 2972 O O . VAL A 1 368 ? -5.850 -12.407 4.072 1.00 94.69 368 VAL A O 1
ATOM 2975 N N . GLU A 1 369 ? -7.206 -11.007 5.212 1.00 92.31 369 GLU A N 1
ATOM 2976 C CA . GLU A 1 369 ? -8.497 -11.407 4.612 1.00 92.31 369 GLU A CA 1
ATOM 2977 C C . GLU A 1 369 ? -8.511 -11.439 3.075 1.00 92.31 369 GLU A C 1
ATOM 2979 O O . GLU A 1 369 ? -9.298 -12.150 2.456 1.00 92.31 369 GLU A O 1
ATOM 2984 N N . GLN A 1 370 ? -7.631 -10.671 2.435 1.00 87.75 370 GLN A N 1
ATOM 2985 C CA . GLN A 1 370 ? -7.507 -10.589 0.983 1.00 87.75 370 GLN A CA 1
ATOM 2986 C C . GLN A 1 370 ? -6.811 -11.807 0.350 1.00 87.75 370 GLN A C 1
ATOM 2988 O O . GLN A 1 370 ? -6.740 -11.899 -0.877 1.00 87.75 370 GLN A O 1
ATOM 2993 N N . TYR A 1 371 ? -6.268 -12.721 1.159 1.00 88.12 371 TYR A N 1
ATOM 2994 C CA . TYR A 1 371 ? -5.597 -13.936 0.703 1.00 88.12 371 TYR A CA 1
ATOM 2995 C C . TYR A 1 371 ? -6.416 -15.179 1.056 1.00 88.12 371 TYR A C 1
ATOM 2997 O O . TYR A 1 371 ? -6.956 -15.286 2.156 1.00 88.12 371 TYR A O 1
ATOM 3005 N N . SER A 1 372 ? -6.470 -16.131 0.117 1.00 85.25 372 SER A N 1
ATOM 3006 C CA . SER A 1 372 ? -7.244 -17.369 0.276 1.00 85.25 372 SER A CA 1
ATOM 3007 C C . SER A 1 372 ? -6.853 -18.124 1.544 1.00 85.25 372 SER A C 1
ATOM 3009 O O . SER A 1 372 ? -5.663 -18.308 1.806 1.00 85.25 372 SER A O 1
ATOM 3011 N N . ALA A 1 373 ? -7.856 -18.616 2.275 1.00 82.94 373 ALA A N 1
ATOM 3012 C CA . ALA A 1 373 ? -7.671 -19.493 3.429 1.00 82.94 373 ALA A CA 1
ATOM 3013 C C . ALA A 1 373 ? -6.922 -20.792 3.067 1.00 82.94 373 ALA A C 1
ATOM 3015 O O . ALA A 1 373 ? -6.200 -21.327 3.901 1.00 82.94 373 ALA A O 1
ATOM 3016 N N . ASP A 1 374 ? -7.023 -21.247 1.812 1.00 83.44 374 ASP A N 1
ATOM 3017 C CA . ASP A 1 374 ? -6.353 -22.463 1.331 1.00 83.44 374 ASP A CA 1
ATOM 3018 C C . ASP A 1 374 ? -4.821 -22.313 1.194 1.00 83.44 374 ASP A C 1
ATOM 3020 O O . ASP A 1 374 ? -4.115 -23.309 1.042 1.00 83.44 374 ASP A O 1
ATOM 3024 N N . ASP A 1 375 ? -4.283 -21.086 1.233 1.00 90.25 375 ASP A N 1
ATOM 3025 C CA . ASP A 1 375 ? -2.839 -20.812 1.144 1.00 90.25 375 ASP A CA 1
ATOM 3026 C C . ASP A 1 375 ? -2.247 -20.498 2.530 1.00 90.25 375 ASP A C 1
ATOM 3028 O O . ASP A 1 375 ? -1.758 -19.398 2.811 1.00 90.25 375 ASP A O 1
ATOM 3032 N N . GLU A 1 376 ? -2.323 -21.487 3.426 1.00 92.75 376 GLU A N 1
ATOM 3033 C CA . GLU A 1 376 ? -1.923 -21.370 4.834 1.00 92.75 376 GLU A CA 1
ATOM 3034 C C . GLU A 1 376 ? -0.481 -20.861 4.995 1.00 92.75 376 GLU A C 1
ATOM 3036 O O . GLU A 1 376 ? -0.212 -19.954 5.785 1.00 92.75 376 GLU A O 1
ATOM 3041 N N . LYS A 1 377 ? 0.463 -21.385 4.200 1.00 94.00 377 LYS A N 1
ATOM 3042 C CA . LYS A 1 377 ? 1.875 -20.970 4.266 1.00 94.00 377 LYS A CA 1
ATOM 3043 C C . LYS A 1 377 ? 2.042 -19.491 3.936 1.00 94.00 377 LYS A C 1
ATOM 3045 O O . LYS A 1 377 ? 2.780 -18.785 4.626 1.00 94.00 377 LYS A O 1
ATOM 3050 N N . ARG A 1 378 ? 1.359 -19.002 2.895 1.00 95.19 378 ARG A N 1
ATOM 3051 C CA . ARG A 1 378 ? 1.400 -17.586 2.514 1.00 95.19 378 ARG A CA 1
ATOM 3052 C C . ARG A 1 378 ? 0.770 -16.708 3.582 1.00 95.19 378 ARG A C 1
ATOM 3054 O O . ARG A 1 378 ? 1.339 -15.666 3.901 1.00 95.19 378 ARG A O 1
ATOM 3061 N N . ARG A 1 379 ? -0.364 -17.126 4.149 1.00 95.88 379 ARG A N 1
ATOM 3062 C CA . ARG A 1 379 ? -1.013 -16.416 5.259 1.00 95.88 379 ARG A CA 1
ATOM 3063 C C . ARG A 1 379 ? -0.077 -16.312 6.462 1.00 95.88 379 ARG A C 1
ATOM 3065 O O . ARG A 1 379 ? 0.196 -15.203 6.908 1.00 95.88 379 ARG A O 1
ATOM 3072 N N . ASN A 1 380 ? 0.519 -17.423 6.891 1.00 96.25 380 ASN A N 1
ATOM 3073 C CA . ASN A 1 380 ? 1.493 -17.454 7.985 1.00 96.25 380 ASN A CA 1
ATOM 3074 C C . ASN A 1 380 ? 2.699 -16.533 7.729 1.00 96.25 380 ASN A C 1
ATOM 3076 O O . ASN A 1 380 ? 3.153 -15.847 8.642 1.00 96.25 380 ASN A O 1
ATOM 3080 N N . ALA A 1 381 ? 3.194 -16.462 6.487 1.00 97.38 381 ALA A N 1
ATOM 3081 C CA . ALA A 1 381 ? 4.286 -15.559 6.121 1.00 97.38 381 ALA A CA 1
ATOM 3082 C C . ALA A 1 381 ? 3.874 -14.083 6.253 1.00 97.38 381 ALA A C 1
ATOM 3084 O O . ALA A 1 381 ? 4.612 -13.269 6.801 1.00 97.38 381 ALA A O 1
ATOM 3085 N N . LEU A 1 382 ? 2.673 -13.733 5.793 1.00 96.62 382 LEU A N 1
ATOM 3086 C CA . LEU A 1 382 ? 2.144 -12.368 5.873 1.00 96.62 382 LEU A CA 1
ATOM 3087 C C . LEU A 1 382 ? 1.746 -11.954 7.297 1.00 96.62 382 LEU A C 1
ATOM 3089 O O . LEU A 1 382 ? 1.694 -10.759 7.585 1.00 96.62 382 LEU A O 1
ATOM 3093 N N . LEU A 1 383 ? 1.494 -12.925 8.178 1.00 96.44 383 LEU A N 1
ATOM 3094 C CA . LEU A 1 383 ? 1.173 -12.723 9.591 1.00 96.44 383 LEU A CA 1
ATOM 3095 C C . LEU A 1 383 ? 2.404 -12.531 10.487 1.00 96.44 383 LEU A C 1
ATOM 3097 O O . LEU A 1 383 ? 2.236 -12.203 11.660 1.00 96.44 383 LEU A O 1
ATOM 3101 N N . LEU A 1 384 ? 3.625 -12.633 9.950 1.00 95.94 384 LEU A N 1
ATOM 3102 C CA . LEU A 1 384 ? 4.866 -12.388 10.697 1.00 95.94 384 LEU A CA 1
ATOM 3103 C C . LEU A 1 384 ? 4.952 -11.055 11.465 1.00 95.94 384 LEU A C 1
ATOM 3105 O O . LEU A 1 384 ? 5.636 -11.051 12.487 1.00 95.94 384 LEU A O 1
ATOM 3109 N N . PRO A 1 385 ? 4.292 -9.942 11.069 1.00 94.56 385 PRO A N 1
ATOM 3110 C CA . PRO A 1 385 ? 4.256 -8.750 11.916 1.00 94.56 385 PRO A CA 1
ATOM 3111 C C . PRO A 1 385 ? 3.581 -8.982 13.281 1.00 94.56 385 PRO A C 1
ATOM 3113 O O . PRO A 1 385 ? 3.880 -8.261 14.225 1.00 94.56 385 PRO A O 1
ATOM 3116 N N . TRP A 1 386 ? 2.680 -9.964 13.405 1.00 93.31 386 TRP A N 1
ATOM 3117 C CA . TRP A 1 386 ? 1.906 -10.224 14.631 1.00 93.31 386 TRP A CA 1
ATOM 3118 C C . TRP A 1 386 ? 2.189 -11.574 15.272 1.00 93.31 386 TRP A C 1
ATOM 3120 O O . TRP A 1 386 ? 2.043 -11.711 16.483 1.00 93.31 386 TRP A O 1
ATOM 3130 N N . LYS A 1 387 ? 2.562 -12.576 14.473 1.00 91.06 387 LYS A N 1
ATOM 3131 C CA . LYS A 1 387 ? 2.731 -13.959 14.912 1.00 91.06 387 LYS A CA 1
ATOM 3132 C C . LYS A 1 387 ? 4.069 -14.500 14.433 1.00 91.06 387 LYS A C 1
ATOM 3134 O O . LYS A 1 387 ? 4.272 -14.726 13.240 1.00 91.06 387 LYS A O 1
ATOM 3139 N N . SER A 1 388 ? 4.966 -14.769 15.378 1.00 90.75 388 SER A N 1
ATOM 3140 C CA . SER A 1 388 ? 6.240 -15.418 15.075 1.00 90.75 388 SER A CA 1
ATOM 3141 C C . SER A 1 388 ? 6.002 -16.827 14.530 1.00 90.75 388 SER A C 1
ATOM 3143 O O . SER A 1 388 ? 5.361 -17.655 15.175 1.00 90.75 388 SER A O 1
ATOM 3145 N N . THR A 1 389 ? 6.504 -17.088 13.324 1.00 94.50 389 THR A N 1
ATOM 3146 C CA . THR A 1 389 ? 6.421 -18.392 12.657 1.00 94.50 389 THR A CA 1
ATOM 3147 C C . THR A 1 389 ? 7.762 -18.695 11.995 1.00 94.50 389 THR A C 1
ATOM 3149 O O . THR A 1 389 ? 8.333 -17.842 11.311 1.00 94.50 389 THR A O 1
ATOM 3152 N N . SER A 1 390 ? 8.289 -19.903 12.202 1.00 96.69 390 SER A N 1
ATOM 3153 C CA . SER A 1 390 ? 9.538 -20.338 11.569 1.00 96.69 390 SER A CA 1
ATOM 3154 C C . SER A 1 390 ? 9.283 -20.859 10.155 1.00 96.69 390 SER A C 1
ATOM 3156 O O . SER A 1 390 ? 8.373 -21.647 9.927 1.00 96.69 390 SER A O 1
ATOM 3158 N N . PHE A 1 391 ? 10.136 -20.446 9.226 1.00 97.69 391 PHE A N 1
ATOM 3159 C CA . PHE A 1 391 ? 10.205 -20.868 7.829 1.00 97.69 391 PHE A CA 1
ATOM 3160 C C . PHE A 1 391 ? 11.564 -21.508 7.511 1.00 97.69 391 PHE A C 1
ATOM 3162 O O . PHE A 1 391 ? 11.891 -21.714 6.345 1.00 97.69 391 PHE A O 1
ATOM 3169 N N . LEU A 1 392 ? 12.383 -21.825 8.522 1.00 96.19 392 LEU A N 1
ATOM 3170 C CA . LEU A 1 392 ? 13.720 -22.410 8.336 1.00 96.19 392 LEU A CA 1
ATOM 3171 C C . LEU A 1 392 ? 13.698 -23.808 7.693 1.00 96.19 392 LEU A C 1
ATOM 3173 O O . LEU A 1 392 ? 14.717 -24.233 7.148 1.00 96.19 392 LEU A O 1
ATOM 3177 N N . GLU A 1 393 ? 12.561 -24.500 7.744 1.00 95.62 393 GLU A N 1
ATOM 3178 C CA . GLU A 1 393 ? 12.345 -25.805 7.103 1.00 95.62 393 GLU A CA 1
ATOM 3179 C C . GLU A 1 393 ? 11.831 -25.687 5.658 1.00 95.62 393 GLU A C 1
ATOM 3181 O O . GLU A 1 393 ? 11.858 -26.663 4.915 1.00 95.62 393 GLU A O 1
ATOM 3186 N N . GLU A 1 394 ? 11.396 -24.498 5.231 1.00 96.00 394 GLU A N 1
ATOM 3187 C CA . GLU A 1 394 ? 10.905 -24.264 3.870 1.00 96.00 394 GLU A CA 1
ATOM 3188 C C . GLU A 1 394 ? 12.054 -24.062 2.879 1.00 96.00 394 GLU A C 1
ATOM 3190 O O . GLU A 1 394 ? 13.134 -23.592 3.233 1.00 96.00 394 GLU A O 1
ATOM 3195 N N . GLU A 1 395 ? 11.828 -24.366 1.606 1.00 93.69 395 GLU A N 1
ATOM 3196 C CA . GLU A 1 395 ? 12.818 -24.108 0.561 1.00 93.69 395 GLU A CA 1
ATOM 3197 C C . GLU A 1 395 ? 12.994 -22.605 0.322 1.00 93.69 395 GLU A C 1
ATOM 3199 O O . GLU A 1 395 ? 12.021 -21.853 0.245 1.00 93.69 395 GLU A O 1
ATOM 3204 N N . TYR A 1 396 ? 14.242 -22.167 0.149 1.00 94.69 396 TYR A N 1
ATOM 3205 C CA . TYR A 1 396 ? 14.558 -20.793 -0.259 1.00 94.69 396 TYR A CA 1
ATOM 3206 C C . TYR A 1 396 ? 15.012 -20.684 -1.717 1.00 94.69 396 TYR A C 1
ATOM 3208 O O . TYR A 1 396 ? 15.219 -19.583 -2.226 1.00 94.69 396 TYR A O 1
ATOM 3216 N N . ILE A 1 397 ? 15.188 -21.818 -2.393 1.00 90.88 397 ILE A N 1
ATOM 3217 C CA . ILE A 1 397 ? 15.684 -21.861 -3.763 1.00 90.88 397 ILE A CA 1
ATOM 3218 C C . ILE A 1 397 ? 14.628 -21.306 -4.723 1.00 90.88 397 ILE A C 1
ATOM 3220 O O . ILE A 1 397 ? 13.451 -21.666 -4.677 1.00 90.88 397 ILE A O 1
ATOM 3224 N N . GLN A 1 398 ? 15.072 -20.422 -5.613 1.00 89.44 398 GLN A N 1
ATOM 3225 C CA . GLN A 1 398 ? 14.242 -19.837 -6.661 1.00 89.44 398 GLN A CA 1
ATOM 3226 C C . GLN A 1 398 ? 14.163 -20.786 -7.856 1.00 89.44 398 GLN A C 1
ATOM 3228 O O . GLN A 1 398 ? 15.164 -21.386 -8.248 1.00 89.44 398 GLN A O 1
ATOM 3233 N N . VAL A 1 399 ? 12.973 -20.909 -8.443 1.00 87.56 399 VAL A N 1
ATOM 3234 C CA . VAL A 1 399 ? 12.732 -21.754 -9.617 1.00 87.56 399 VAL A CA 1
ATOM 3235 C C . VAL A 1 399 ? 12.303 -20.869 -10.772 1.00 87.56 399 VAL A C 1
ATOM 3237 O O . VAL A 1 399 ? 11.273 -20.198 -10.700 1.00 87.56 399 VAL A O 1
ATOM 3240 N N . GLU A 1 400 ? 13.081 -20.878 -11.854 1.00 90.44 400 GLU A N 1
ATOM 3241 C CA . GLU A 1 400 ? 12.771 -20.030 -12.999 1.00 90.44 400 GLU A CA 1
ATOM 3242 C C . GLU A 1 400 ? 11.587 -20.588 -13.802 1.00 90.44 400 GLU A C 1
ATOM 3244 O O . GLU A 1 400 ? 11.598 -21.760 -14.194 1.00 90.44 400 GLU A O 1
ATOM 3249 N N . PRO A 1 401 ? 10.569 -19.764 -14.101 1.00 90.56 401 PRO A N 1
ATOM 3250 C CA . PRO A 1 401 ? 9.389 -20.216 -14.822 1.00 90.56 401 PRO A CA 1
ATOM 3251 C C . PRO A 1 401 ? 9.706 -20.541 -16.289 1.00 90.56 401 PRO A C 1
ATOM 3253 O O . PRO A 1 401 ? 10.704 -20.079 -16.846 1.00 90.56 401 PRO A O 1
ATOM 3256 N N . ALA A 1 402 ? 8.833 -21.306 -16.950 1.00 90.50 402 ALA A N 1
ATOM 3257 C CA . ALA A 1 402 ? 8.956 -21.651 -18.370 1.00 90.50 402 ALA A CA 1
ATOM 3258 C C . ALA A 1 402 ? 8.685 -20.453 -19.308 1.00 90.50 402 ALA A C 1
ATOM 3260 O O . ALA A 1 402 ? 8.262 -19.382 -18.877 1.00 90.50 402 ALA A O 1
ATOM 3261 N N . LYS A 1 403 ? 8.909 -20.626 -20.620 1.00 84.94 403 LYS A N 1
ATOM 3262 C CA . LYS A 1 403 ? 8.667 -19.584 -21.643 1.00 84.94 403 LYS A CA 1
ATOM 3263 C C . LYS A 1 403 ? 7.233 -19.034 -21.602 1.00 84.94 403 LYS A C 1
ATOM 3265 O O . LYS A 1 403 ? 7.043 -17.828 -21.749 1.00 84.94 403 LYS A O 1
ATOM 3270 N N . ASP A 1 404 ? 6.253 -19.895 -21.342 1.00 86.50 404 ASP A N 1
ATOM 3271 C CA . ASP A 1 404 ? 4.831 -19.533 -21.335 1.00 86.50 404 ASP A CA 1
ATOM 3272 C C . ASP A 1 404 ? 4.475 -18.505 -20.257 1.00 86.50 404 ASP A C 1
ATOM 3274 O O . ASP A 1 404 ? 3.547 -17.726 -20.439 1.00 86.50 404 ASP A O 1
ATOM 3278 N N . TYR A 1 405 ? 5.252 -18.423 -19.174 1.00 86.75 405 TYR A N 1
ATOM 3279 C CA . TYR A 1 405 ? 5.081 -17.384 -18.159 1.00 86.75 405 TYR A CA 1
ATOM 3280 C C . TYR A 1 405 ? 5.302 -15.972 -18.724 1.00 86.75 405 TYR A C 1
ATOM 3282 O O . TYR A 1 405 ? 4.577 -15.044 -18.377 1.00 86.75 405 TYR A O 1
ATOM 3290 N N . PHE A 1 406 ? 6.271 -15.811 -19.630 1.00 84.62 406 PHE A N 1
ATOM 3291 C CA . PHE A 1 406 ? 6.568 -14.524 -20.269 1.00 84.62 406 PHE A CA 1
ATOM 3292 C C . PHE A 1 406 ? 5.579 -14.221 -21.396 1.00 84.62 406 PHE A C 1
ATOM 3294 O O . PHE A 1 406 ? 5.153 -13.078 -21.550 1.00 84.62 406 PHE A O 1
ATOM 3301 N N . LEU A 1 407 ? 5.174 -15.253 -22.147 1.00 78.38 407 LEU A N 1
ATOM 3302 C CA . LEU A 1 407 ? 4.183 -15.134 -23.222 1.00 78.38 407 LEU A CA 1
ATOM 3303 C C . LEU A 1 407 ? 2.763 -14.904 -22.703 1.00 78.38 407 LEU A C 1
ATOM 3305 O O . LEU A 1 407 ? 1.965 -14.273 -23.389 1.00 78.38 407 LEU A O 1
ATOM 3309 N N . GLY A 1 408 ? 2.458 -15.366 -21.485 1.00 69.25 408 GLY A N 1
ATOM 3310 C CA . GLY A 1 408 ? 1.188 -15.111 -20.806 1.00 69.25 408 GLY A CA 1
ATOM 3311 C C . GLY A 1 408 ? 0.882 -13.620 -20.645 1.00 69.25 408 GLY A C 1
ATOM 3312 O O . GLY A 1 408 ? -0.281 -13.264 -20.472 1.00 69.25 408 GLY A O 1
ATOM 3313 N N . GLY A 1 409 ? 1.915 -12.774 -20.777 1.00 58.59 409 GLY A N 1
ATOM 3314 C CA . GLY A 1 409 ? 1.818 -11.337 -20.978 1.00 58.59 409 GLY A CA 1
ATOM 3315 C C . GLY A 1 409 ? 1.338 -10.582 -19.741 1.00 58.59 409 GLY A C 1
ATOM 3316 O O . GLY A 1 409 ? 0.306 -10.876 -19.145 1.00 58.59 409 GLY A O 1
ATOM 3317 N N . ARG A 1 410 ? 2.047 -9.511 -19.376 1.00 69.38 410 ARG A N 1
ATOM 3318 C CA . ARG A 1 410 ? 1.462 -8.472 -18.500 1.00 69.38 410 ARG A CA 1
ATOM 3319 C C . ARG A 1 410 ? 0.452 -7.616 -19.249 1.00 69.38 410 ARG A C 1
ATOM 3321 O O . ARG A 1 410 ? -0.478 -7.080 -18.655 1.00 69.38 410 ARG A O 1
ATOM 3328 N N . VAL A 1 411 ? 0.646 -7.521 -20.560 1.00 69.38 411 VAL A N 1
ATOM 3329 C CA . VAL A 1 411 ? -0.231 -6.860 -21.514 1.00 69.38 411 VAL A CA 1
ATOM 3330 C C . VAL A 1 411 ? -0.833 -7.954 -22.386 1.00 69.38 411 VAL A C 1
ATOM 3332 O O . VAL A 1 411 ? -0.189 -8.448 -23.302 1.00 69.38 411 VAL A O 1
ATOM 3335 N N . ARG A 1 412 ? -2.063 -8.372 -22.069 1.00 67.31 412 ARG A N 1
ATOM 3336 C CA . ARG A 1 412 ? -2.741 -9.501 -22.742 1.00 67.31 412 ARG A CA 1
ATOM 3337 C C . ARG A 1 412 ? -2.946 -9.306 -24.248 1.00 67.31 412 ARG A C 1
ATOM 3339 O O . ARG A 1 412 ? -3.203 -10.266 -24.958 1.00 67.31 412 ARG A O 1
ATOM 3346 N N . GLU A 1 413 ? -2.884 -8.064 -24.703 1.00 77.50 413 GLU A N 1
ATOM 3347 C CA . GLU A 1 413 ? -3.123 -7.648 -26.088 1.00 77.50 413 GLU A CA 1
ATOM 3348 C C . GLU A 1 413 ? -1.833 -7.594 -26.921 1.00 77.50 413 GLU A C 1
ATOM 3350 O O . GLU A 1 413 ? -1.891 -7.305 -28.112 1.00 77.50 413 GLU A O 1
ATOM 3355 N N . GLU A 1 414 ? -0.667 -7.814 -26.308 1.00 88.50 414 GLU A N 1
ATOM 3356 C CA . GLU A 1 414 ? 0.612 -7.762 -27.014 1.00 88.50 414 GLU A CA 1
ATOM 3357 C C . GLU A 1 414 ? 0.846 -9.044 -27.824 1.00 88.50 414 GLU A C 1
ATOM 3359 O O . GLU A 1 414 ? 0.596 -10.149 -27.341 1.00 88.50 414 GLU A O 1
ATOM 3364 N N . SER A 1 415 ? 1.310 -8.894 -29.065 1.00 89.94 415 SER A N 1
ATOM 3365 C CA . SER A 1 415 ? 1.543 -9.994 -30.007 1.00 89.94 415 SER A CA 1
ATOM 3366 C C . SER A 1 415 ? 2.991 -10.035 -30.501 1.00 89.94 415 SER A C 1
ATOM 3368 O O . SER A 1 415 ? 3.718 -9.050 -30.423 1.00 89.94 415 SER A O 1
ATOM 3370 N N . LEU A 1 416 ? 3.426 -11.186 -31.022 1.00 89.75 416 LEU A N 1
ATOM 3371 C CA . LEU A 1 416 ? 4.654 -11.283 -31.819 1.00 89.75 416 LEU A CA 1
ATOM 3372 C C . LEU A 1 416 ? 4.358 -10.920 -33.287 1.00 89.75 416 LEU A C 1
ATOM 3374 O O . LEU A 1 416 ? 3.242 -11.189 -33.741 1.00 89.75 416 LEU A O 1
ATOM 3378 N N . PRO A 1 417 ? 5.330 -10.370 -34.041 1.00 90.19 417 PRO A N 1
ATOM 3379 C CA . PRO A 1 417 ? 5.190 -10.161 -35.482 1.00 90.19 417 PRO A CA 1
ATOM 3380 C C . PRO A 1 417 ? 4.966 -11.486 -36.221 1.00 90.19 417 PRO A C 1
ATOM 3382 O O . PRO A 1 417 ? 5.286 -12.564 -35.708 1.00 90.19 417 PRO A O 1
ATOM 3385 N N . ASP A 1 418 ? 4.411 -11.411 -37.430 1.00 89.56 418 ASP A N 1
ATOM 3386 C CA . ASP A 1 418 ? 4.272 -12.581 -38.290 1.00 89.56 418 ASP A CA 1
ATOM 3387 C C . ASP A 1 418 ? 5.656 -13.046 -38.773 1.00 89.56 418 ASP A C 1
ATOM 3389 O O . ASP A 1 418 ? 6.386 -12.295 -39.414 1.00 89.56 418 ASP A O 1
ATOM 3393 N N . GLY A 1 419 ? 6.035 -14.278 -38.424 1.00 83.88 419 GLY A N 1
ATOM 3394 C CA . GLY A 1 419 ? 7.374 -14.811 -38.684 1.00 83.88 419 GLY A CA 1
ATOM 3395 C C . GLY A 1 419 ? 7.650 -15.154 -40.150 1.00 83.88 419 GLY A C 1
ATOM 3396 O O . GLY A 1 419 ? 8.794 -15.456 -40.479 1.00 83.88 419 GLY A O 1
ATOM 3397 N N . GLU A 1 420 ? 6.628 -15.135 -41.010 1.00 87.81 420 GLU A N 1
ATOM 3398 C CA . GLU A 1 420 ? 6.769 -15.349 -42.458 1.00 87.81 420 GLU A CA 1
ATOM 3399 C C . GLU A 1 420 ? 7.081 -14.055 -43.227 1.00 87.81 420 GLU A C 1
ATOM 3401 O O . GLU A 1 420 ? 7.425 -14.113 -44.406 1.00 87.81 420 GLU A O 1
ATOM 3406 N N . ILE A 1 421 ? 6.961 -12.891 -42.580 1.00 84.56 421 ILE A N 1
ATOM 3407 C CA . ILE A 1 421 ? 7.179 -11.586 -43.205 1.00 84.56 421 ILE A CA 1
ATOM 3408 C C . ILE A 1 421 ? 8.603 -11.118 -42.910 1.00 84.56 421 ILE A C 1
ATOM 3410 O O . ILE A 1 421 ? 9.016 -11.028 -41.752 1.00 84.56 421 ILE A O 1
ATOM 3414 N N . GLU A 1 422 ? 9.359 -10.821 -43.967 1.00 82.19 422 GLU A N 1
ATOM 3415 C CA . GLU A 1 422 ? 10.698 -10.252 -43.831 1.00 82.19 422 GLU A CA 1
ATOM 3416 C C . GLU A 1 422 ? 10.639 -8.840 -43.235 1.00 82.19 422 GLU A C 1
ATOM 3418 O O . GLU A 1 422 ? 9.662 -8.108 -43.393 1.00 82.19 422 GLU A O 1
ATOM 3423 N N . GLY A 1 423 ? 11.689 -8.474 -42.498 1.00 76.50 423 GLY A N 1
ATOM 3424 C CA . GLY A 1 423 ? 11.775 -7.160 -41.875 1.00 76.50 423 GLY A CA 1
ATOM 3425 C C . GLY A 1 423 ? 11.867 -6.025 -42.905 1.00 76.50 423 GLY A C 1
ATOM 3426 O O . GLY A 1 423 ? 12.237 -6.259 -44.054 1.00 76.50 423 GLY A O 1
ATOM 3427 N N . PRO A 1 424 ? 11.585 -4.785 -42.484 1.00 82.75 424 PRO A N 1
ATOM 3428 C CA . PRO A 1 424 ? 11.588 -3.626 -43.369 1.00 82.75 424 PRO A CA 1
ATOM 3429 C C . PRO A 1 424 ? 12.951 -3.388 -44.039 1.00 82.75 424 PRO A C 1
ATOM 3431 O O . PRO A 1 424 ? 13.996 -3.381 -43.379 1.00 82.75 424 PRO A O 1
ATOM 3434 N N . GLU A 1 425 ? 12.934 -3.141 -45.351 1.00 81.31 425 GLU A N 1
ATOM 3435 C CA . GLU A 1 425 ? 14.118 -2.757 -46.128 1.00 81.31 425 GLU A CA 1
ATOM 3436 C C . GLU A 1 425 ? 14.343 -1.235 -46.108 1.00 81.31 425 GLU A C 1
ATOM 3438 O O . GLU A 1 425 ? 13.401 -0.444 -46.152 1.00 81.31 425 GLU A O 1
ATOM 3443 N N . ILE A 1 426 ? 15.610 -0.809 -46.064 1.00 81.00 426 ILE A N 1
ATOM 3444 C CA . ILE A 1 426 ? 15.987 0.613 -46.092 1.00 81.00 426 ILE A CA 1
ATOM 3445 C C . ILE A 1 426 ? 16.306 1.027 -47.532 1.00 81.00 426 ILE A C 1
ATOM 3447 O O . ILE A 1 426 ? 17.289 0.559 -48.109 1.00 81.00 426 ILE A O 1
ATOM 3451 N N . ASP A 1 427 ? 15.533 1.967 -48.083 1.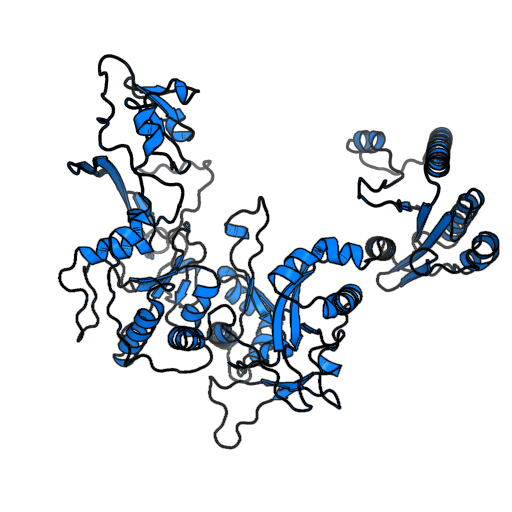00 83.31 427 ASP A N 1
ATOM 3452 C CA . ASP A 1 427 ? 15.882 2.654 -49.331 1.00 83.31 427 ASP A CA 1
ATOM 3453 C C . ASP A 1 427 ? 16.872 3.791 -49.050 1.00 83.31 427 ASP A C 1
ATOM 3455 O O . ASP A 1 427 ? 16.494 4.886 -48.638 1.00 83.31 427 ASP A O 1
ATOM 3459 N N . ALA A 1 428 ? 18.157 3.530 -49.289 1.00 81.00 428 ALA A N 1
ATOM 3460 C CA . ALA A 1 428 ? 19.234 4.489 -49.047 1.00 81.00 428 ALA A CA 1
ATOM 3461 C C . ALA A 1 428 ? 19.243 5.698 -50.010 1.00 81.00 428 ALA A C 1
ATOM 3463 O O . ALA A 1 428 ? 20.103 6.567 -49.875 1.00 81.00 428 ALA A O 1
ATOM 3464 N N . ASN A 1 429 ? 18.333 5.765 -50.992 1.00 88.69 429 ASN A N 1
ATOM 3465 C CA . ASN A 1 429 ? 18.300 6.849 -51.982 1.00 88.69 429 ASN A CA 1
ATOM 3466 C C . ASN A 1 429 ? 17.426 8.041 -51.572 1.00 88.69 429 ASN A C 1
ATOM 3468 O O . ASN A 1 429 ? 17.378 9.036 -52.300 1.00 88.69 429 ASN A O 1
ATOM 3472 N N . ARG A 1 430 ? 16.721 7.955 -50.442 1.00 92.81 430 ARG A N 1
ATOM 3473 C CA . ARG A 1 430 ? 15.877 9.036 -49.927 1.00 92.81 430 ARG A CA 1
ATOM 3474 C C . ARG A 1 430 ? 15.973 9.138 -48.405 1.00 92.81 430 ARG A C 1
ATOM 3476 O O . ARG A 1 430 ? 16.265 8.135 -47.756 1.00 92.81 430 ARG A O 1
ATOM 3483 N N . PRO A 1 431 ? 15.677 10.314 -47.828 1.00 94.25 431 PRO A N 1
ATOM 3484 C CA . PRO A 1 431 ? 15.485 10.429 -46.392 1.00 94.25 431 PRO A CA 1
ATOM 3485 C C . PRO A 1 431 ? 14.372 9.492 -45.902 1.00 94.25 431 PRO A C 1
ATOM 3487 O O . PRO A 1 431 ? 13.357 9.293 -46.586 1.00 94.25 431 PRO A O 1
ATOM 3490 N N . LEU A 1 432 ? 14.561 8.925 -44.712 1.00 94.94 432 LEU A N 1
ATOM 3491 C CA . LEU A 1 432 ? 13.534 8.157 -44.016 1.00 94.94 432 LEU A CA 1
ATOM 3492 C C . LEU A 1 432 ? 12.548 9.112 -43.350 1.00 94.94 432 LEU A C 1
ATOM 3494 O O . LEU A 1 432 ? 12.938 9.971 -42.559 1.00 94.94 432 LEU A O 1
ATOM 3498 N N . LYS A 1 433 ? 11.262 8.929 -43.633 1.00 96.06 433 LYS A N 1
ATOM 3499 C CA . LYS A 1 433 ? 10.190 9.709 -43.022 1.00 96.06 433 LYS A CA 1
ATOM 3500 C C . LYS A 1 433 ? 9.922 9.206 -41.613 1.00 96.06 433 LYS A C 1
ATOM 3502 O O . LYS A 1 433 ? 9.628 8.028 -41.420 1.00 96.06 433 LYS A O 1
ATOM 3507 N N . VAL A 1 434 ? 9.999 10.086 -40.626 1.00 96.81 434 VAL A N 1
ATOM 3508 C CA . VAL A 1 434 ? 9.859 9.748 -39.210 1.00 96.81 434 VAL A CA 1
ATOM 3509 C C . VAL A 1 434 ? 8.655 10.469 -38.631 1.00 96.81 434 VAL A C 1
ATOM 3511 O O . VAL A 1 434 ? 8.616 11.697 -38.576 1.00 96.81 434 VAL A O 1
ATOM 3514 N N . TYR A 1 435 ? 7.690 9.697 -38.146 1.00 97.12 435 TYR A N 1
ATOM 3515 C CA . TYR A 1 435 ? 6.656 10.211 -37.261 1.00 97.12 435 TYR A CA 1
ATOM 3516 C C . TYR A 1 435 ? 7.110 10.002 -35.819 1.00 97.12 435 TYR A C 1
ATOM 3518 O O . TYR A 1 435 ? 7.424 8.877 -35.429 1.00 97.12 435 TYR A O 1
ATOM 3526 N N . ALA A 1 436 ? 7.129 11.067 -35.020 1.00 96.25 436 ALA A N 1
ATOM 3527 C CA . ALA A 1 436 ? 7.480 10.992 -33.608 1.00 96.25 436 ALA A CA 1
ATOM 3528 C C . ALA A 1 436 ? 6.433 11.700 -32.752 1.00 96.25 436 ALA A C 1
ATOM 3530 O O . ALA A 1 436 ? 6.196 12.889 -32.945 1.00 96.25 436 ALA A O 1
ATOM 3531 N N . ASP A 1 437 ? 5.854 11.016 -31.765 1.00 93.06 437 ASP A N 1
ATOM 3532 C CA . ASP A 1 437 ? 4.961 11.654 -30.780 1.00 93.06 437 ASP A CA 1
ATOM 3533 C C . ASP A 1 437 ? 5.740 12.360 -29.645 1.00 93.06 437 ASP A C 1
ATOM 3535 O O . ASP A 1 437 ? 5.169 13.089 -28.829 1.00 93.06 437 ASP A O 1
ATOM 3539 N N . TYR A 1 438 ? 7.067 12.184 -29.617 1.00 91.44 438 TYR A N 1
ATOM 3540 C CA . TYR A 1 438 ? 7.965 12.758 -28.626 1.00 91.44 438 TYR A CA 1
ATOM 3541 C C . TYR A 1 438 ? 8.668 14.014 -29.157 1.00 91.44 438 TYR A C 1
ATOM 3543 O O . TYR A 1 438 ? 9.496 13.957 -30.070 1.00 91.44 438 TYR A O 1
ATOM 3551 N N . SER A 1 439 ? 8.387 15.163 -28.537 1.00 90.00 439 SER A N 1
ATOM 3552 C CA . SER A 1 439 ? 8.836 16.486 -29.004 1.00 90.00 439 SER A CA 1
ATOM 3553 C C . SER A 1 439 ? 10.357 16.652 -29.096 1.00 90.00 439 SER A C 1
ATOM 3555 O O . SER A 1 439 ? 10.843 17.402 -29.940 1.00 90.00 439 SER A O 1
ATOM 3557 N N . PHE A 1 440 ? 11.134 15.949 -28.268 1.00 91.69 440 PHE A N 1
ATOM 3558 C CA . PHE A 1 440 ? 12.597 15.996 -28.352 1.00 91.69 440 PHE A CA 1
ATOM 3559 C C . PHE A 1 440 ? 13.121 15.332 -29.625 1.00 91.69 440 PHE A C 1
ATOM 3561 O O . PHE A 1 440 ? 14.070 15.840 -30.212 1.00 91.69 440 PHE A O 1
ATOM 3568 N N . VAL A 1 441 ? 12.496 14.248 -30.090 1.00 92.12 441 VAL A N 1
ATOM 3569 C CA . VAL A 1 441 ? 12.886 13.621 -31.361 1.00 92.12 441 VAL A CA 1
ATOM 3570 C C . VAL A 1 441 ? 12.566 14.561 -32.513 1.00 92.12 441 VAL A C 1
ATOM 3572 O O . VAL A 1 441 ? 13.446 14.827 -33.321 1.00 92.12 441 VAL A O 1
ATOM 3575 N N . GLN A 1 442 ? 11.374 15.167 -32.518 1.00 90.06 442 GLN A N 1
ATOM 3576 C CA . GLN A 1 442 ? 11.009 16.176 -33.521 1.00 90.06 442 GLN A CA 1
ATOM 3577 C C . GLN A 1 442 ? 11.996 17.355 -33.557 1.00 90.06 442 GLN A C 1
ATOM 3579 O O . GLN A 1 442 ? 12.297 17.885 -34.621 1.00 90.06 442 GLN A O 1
ATOM 3584 N N . LYS A 1 443 ? 12.500 17.778 -32.391 1.00 93.88 443 LYS A N 1
ATOM 3585 C CA . LYS A 1 443 ? 13.394 18.935 -32.270 1.00 93.88 443 LYS A CA 1
ATOM 3586 C C . LYS A 1 443 ? 14.853 18.630 -32.619 1.00 93.88 443 LYS A C 1
ATOM 3588 O O . LYS A 1 443 ? 15.535 19.513 -33.130 1.00 93.88 443 LYS A O 1
ATOM 3593 N N . TYR A 1 444 ? 15.350 17.444 -32.270 1.00 95.25 444 TYR A N 1
ATOM 3594 C CA . TYR A 1 444 ? 16.785 17.135 -32.303 1.00 95.25 444 TYR A CA 1
ATOM 3595 C C . TYR A 1 444 ? 17.184 16.093 -33.356 1.00 95.25 444 TYR A C 1
ATOM 3597 O O . TYR A 1 444 ? 18.378 15.907 -33.581 1.00 95.25 444 TYR A O 1
ATOM 3605 N N . LEU A 1 445 ? 16.233 15.445 -34.036 1.00 94.00 445 LEU A N 1
ATOM 3606 C CA . LEU A 1 445 ? 16.524 14.621 -35.210 1.00 94.00 445 LEU A CA 1
ATOM 3607 C C . LEU A 1 445 ? 16.695 15.521 -36.443 1.00 94.00 445 LEU A C 1
ATOM 3609 O O . LEU A 1 445 ? 15.755 15.746 -37.197 1.00 94.00 445 LEU A O 1
ATOM 3613 N N . THR A 1 446 ? 17.895 16.078 -36.608 1.00 94.88 446 THR A N 1
ATOM 3614 C CA . THR A 1 446 ? 18.206 17.078 -37.649 1.00 94.88 446 THR A CA 1
ATOM 3615 C C . THR A 1 446 ? 19.107 16.559 -38.771 1.00 94.88 446 THR A C 1
ATOM 3617 O O . THR A 1 446 ? 19.549 17.345 -39.603 1.00 94.88 446 THR A O 1
ATOM 3620 N N . ASP A 1 447 ? 19.460 15.276 -38.754 1.00 95.50 447 ASP A N 1
ATOM 3621 C CA . ASP A 1 447 ? 20.318 14.671 -39.775 1.00 95.50 447 ASP A CA 1
ATOM 3622 C C . ASP A 1 447 ? 19.561 14.548 -41.112 1.00 95.50 447 ASP A C 1
ATOM 3624 O O . ASP A 1 447 ? 18.396 14.155 -41.125 1.00 95.50 447 ASP A O 1
ATOM 3628 N N . GLU A 1 448 ? 20.217 14.883 -42.230 1.00 94.62 448 GLU A N 1
ATOM 3629 C CA . GLU A 1 448 ? 19.619 14.907 -43.579 1.00 94.62 448 GLU A CA 1
ATOM 3630 C C . GLU A 1 448 ? 19.112 13.531 -44.046 1.00 94.62 448 GLU A C 1
ATOM 3632 O O . GLU A 1 448 ? 18.302 13.450 -44.970 1.00 94.62 448 GLU A O 1
ATOM 3637 N N . ALA A 1 449 ? 19.551 12.445 -43.400 1.00 94.31 449 ALA A N 1
ATOM 3638 C CA . ALA A 1 449 ? 19.025 11.105 -43.634 1.00 94.31 449 ALA A CA 1
ATOM 3639 C C . ALA A 1 449 ? 17.572 10.919 -43.152 1.00 94.31 449 ALA A C 1
ATOM 3641 O O . ALA A 1 449 ? 16.967 9.888 -43.459 1.00 94.31 449 ALA A O 1
ATOM 3642 N N . PHE A 1 450 ? 17.001 11.880 -42.417 1.00 95.19 450 PHE A N 1
ATOM 3643 C CA . PHE A 1 450 ? 15.656 11.794 -41.851 1.00 95.19 450 PHE A CA 1
ATOM 3644 C C . PHE A 1 450 ? 14.799 13.021 -42.184 1.00 95.19 450 PHE A C 1
ATOM 3646 O O . PHE A 1 450 ? 15.268 14.156 -42.204 1.00 95.19 450 PHE A O 1
ATOM 3653 N N . GLU A 1 451 ? 13.506 12.788 -42.392 1.00 95.81 451 GLU A N 1
ATOM 3654 C CA . GLU A 1 451 ? 12.487 13.814 -42.623 1.00 95.81 451 GLU A CA 1
ATOM 3655 C C . GLU A 1 451 ? 11.362 13.640 -41.595 1.00 95.81 451 GLU A C 1
ATOM 3657 O O . GLU A 1 451 ? 10.728 12.589 -41.547 1.00 95.81 451 GLU A O 1
ATOM 3662 N N . ILE A 1 452 ? 11.093 14.643 -40.754 1.00 96.62 452 ILE A N 1
ATOM 3663 C CA . ILE A 1 452 ? 9.970 14.582 -39.804 1.00 96.62 452 ILE A CA 1
ATOM 3664 C C . ILE A 1 452 ? 8.647 14.784 -40.551 1.00 96.62 452 ILE A C 1
ATOM 3666 O O . ILE A 1 452 ? 8.509 15.742 -41.310 1.00 96.62 452 ILE A O 1
ATOM 3670 N N . VAL A 1 453 ? 7.665 13.915 -40.293 1.00 96.69 453 VAL A N 1
ATOM 3671 C CA . VAL A 1 453 ? 6.307 14.002 -40.856 1.00 96.69 453 VAL A CA 1
ATOM 3672 C C . VAL A 1 453 ? 5.237 14.062 -39.765 1.00 96.69 453 VAL A C 1
ATOM 3674 O O . VAL A 1 453 ? 5.411 13.527 -38.670 1.00 96.69 453 VAL A O 1
ATOM 3677 N N . ASP A 1 454 ? 4.099 14.681 -40.086 1.00 94.25 454 ASP A N 1
ATOM 3678 C CA . ASP A 1 454 ? 2.998 14.908 -39.136 1.00 94.25 454 ASP A CA 1
ATOM 3679 C C . ASP A 1 454 ? 2.016 13.724 -39.027 1.00 94.25 454 ASP A C 1
ATOM 3681 O O . ASP A 1 454 ? 1.203 13.673 -38.101 1.00 94.25 454 ASP A O 1
ATOM 3685 N N . SER A 1 455 ? 2.074 12.768 -39.962 1.00 94.75 455 SER A N 1
ATOM 3686 C CA . SER A 1 455 ? 1.145 11.633 -40.059 1.00 94.75 455 SER A CA 1
ATOM 3687 C C . SER A 1 455 ? 1.881 10.285 -39.940 1.00 94.75 455 SER A C 1
ATOM 3689 O O . SER A 1 455 ? 2.848 10.049 -40.670 1.00 94.75 455 SER A O 1
ATOM 3691 N N . PRO A 1 456 ? 1.414 9.362 -39.072 1.00 94.00 456 PRO A N 1
ATOM 3692 C CA . PRO A 1 456 ? 1.940 7.994 -38.988 1.00 94.00 456 PRO A CA 1
ATOM 3693 C C . PRO A 1 456 ? 1.818 7.203 -40.299 1.00 94.00 456 PRO A C 1
ATOM 3695 O O . PRO A 1 456 ? 2.607 6.295 -40.576 1.00 94.00 456 PRO A O 1
ATOM 3698 N N . GLU A 1 457 ? 0.807 7.512 -41.111 1.00 92.88 457 GLU A N 1
ATOM 3699 C CA . GLU A 1 457 ? 0.537 6.836 -42.376 1.00 92.88 457 GLU A CA 1
ATOM 3700 C C . GLU A 1 457 ? 1.654 7.087 -43.396 1.00 92.88 457 GLU A C 1
ATOM 3702 O O . GLU A 1 457 ? 2.051 6.153 -44.094 1.00 92.88 457 GLU A O 1
ATOM 3707 N N . GLU A 1 458 ? 2.203 8.302 -43.422 1.00 93.31 458 GLU A N 1
ATOM 3708 C CA . GLU A 1 458 ? 3.263 8.732 -44.345 1.00 93.31 458 GLU A CA 1
ATOM 3709 C C . GLU A 1 458 ? 4.678 8.332 -43.903 1.00 93.31 458 GLU A C 1
ATOM 3711 O O . GLU A 1 458 ? 5.622 8.444 -44.688 1.00 93.31 458 GLU A O 1
ATOM 3716 N N . ALA A 1 459 ? 4.836 7.890 -42.655 1.00 95.38 459 ALA A N 1
ATOM 3717 C CA . ALA A 1 459 ? 6.131 7.589 -42.063 1.00 95.38 459 ALA A CA 1
ATOM 3718 C C . ALA A 1 459 ? 6.671 6.204 -42.447 1.00 95.38 459 ALA A C 1
ATOM 3720 O O . ALA A 1 459 ? 5.933 5.217 -42.487 1.00 95.38 459 ALA A O 1
ATOM 3721 N N . ASP A 1 460 ? 7.990 6.135 -42.621 1.00 94.81 460 ASP A N 1
ATOM 3722 C CA . ASP A 1 460 ? 8.775 4.900 -42.680 1.00 94.81 460 ASP A CA 1
ATOM 3723 C C . ASP A 1 460 ? 9.159 4.419 -41.272 1.00 94.81 460 ASP A C 1
ATOM 3725 O O . ASP A 1 460 ? 9.310 3.223 -41.041 1.00 94.81 460 ASP A O 1
ATOM 3729 N N . VAL A 1 461 ? 9.315 5.344 -40.319 1.00 95.12 461 VAL A N 1
ATOM 3730 C CA . VAL A 1 461 ? 9.683 5.062 -38.927 1.00 95.12 461 VAL A CA 1
ATOM 3731 C C . VAL A 1 461 ? 8.639 5.649 -37.987 1.00 95.12 461 VAL A C 1
ATOM 3733 O O . VAL A 1 461 ? 8.382 6.853 -37.995 1.00 95.12 461 VAL A O 1
ATOM 3736 N N . LEU A 1 462 ? 8.077 4.801 -37.132 1.00 95.75 462 LEU A N 1
ATOM 3737 C CA . LEU A 1 462 ? 7.225 5.204 -36.023 1.00 95.75 462 LEU A CA 1
ATOM 3738 C C . LEU A 1 462 ? 8.055 5.274 -34.740 1.00 95.75 462 LEU A C 1
ATOM 3740 O O . LEU A 1 462 ? 8.497 4.254 -34.207 1.00 95.75 462 LEU A O 1
ATOM 3744 N N . TRP A 1 463 ? 8.254 6.488 -34.236 1.00 95.50 463 TRP A N 1
ATOM 3745 C CA . TRP A 1 463 ? 8.859 6.742 -32.937 1.00 95.50 463 TRP A CA 1
ATOM 3746 C C . TRP A 1 463 ? 7.776 7.084 -31.918 1.00 95.50 463 TRP A C 1
ATOM 3748 O O . TRP A 1 463 ? 7.357 8.235 -31.775 1.00 95.50 463 TRP A O 1
ATOM 3758 N N . LEU A 1 464 ? 7.312 6.064 -31.206 1.00 94.19 464 LEU A N 1
ATOM 3759 C CA . LEU A 1 464 ? 6.216 6.190 -30.256 1.00 94.19 464 LEU A CA 1
ATOM 3760 C C . LEU A 1 464 ? 6.749 6.189 -28.824 1.00 94.19 464 LEU A C 1
ATOM 3762 O O . LEU A 1 464 ? 7.629 5.401 -28.467 1.00 94.19 464 LEU A O 1
ATOM 3766 N N . SER A 1 465 ? 6.188 7.065 -27.997 1.00 90.19 465 SER A N 1
ATOM 3767 C CA . SER A 1 465 ? 6.348 7.067 -26.540 1.00 90.19 465 SER A CA 1
ATOM 3768 C C . SER A 1 465 ? 5.289 6.203 -25.852 1.00 90.19 465 SER A C 1
ATOM 3770 O O . SER A 1 465 ? 5.478 5.772 -24.715 1.00 90.19 465 SER A O 1
ATOM 3772 N N . SER A 1 466 ? 4.181 5.927 -26.543 1.00 88.94 466 SER A N 1
ATOM 3773 C CA . SER A 1 466 ? 3.142 4.999 -26.094 1.00 88.94 466 SER A CA 1
ATOM 3774 C C . SER A 1 466 ? 3.514 3.537 -26.374 1.00 88.94 466 SER A C 1
ATOM 3776 O O . SER A 1 466 ? 4.126 3.230 -27.393 1.00 88.94 466 SER A O 1
ATOM 3778 N N . HIS A 1 467 ? 3.133 2.624 -25.469 1.00 87.56 467 HIS A N 1
ATOM 3779 C CA . HIS A 1 467 ? 3.418 1.184 -25.592 1.00 87.56 467 HIS A CA 1
ATOM 3780 C C . HIS A 1 467 ? 2.695 0.580 -26.801 1.00 87.56 467 HIS A C 1
ATOM 3782 O O . HIS A 1 467 ? 1.460 0.553 -26.833 1.00 87.56 467 HIS A O 1
ATOM 3788 N N . PHE A 1 468 ? 3.451 0.033 -27.752 1.00 91.00 468 PHE A N 1
ATOM 3789 C CA . PHE A 1 468 ? 2.912 -0.644 -28.928 1.00 91.00 468 PHE A CA 1
ATOM 3790 C C . PHE A 1 468 ? 2.643 -2.132 -28.664 1.00 91.00 468 PHE A C 1
ATOM 3792 O O . PHE A 1 468 ? 3.426 -2.802 -27.996 1.00 91.00 468 PHE A O 1
ATOM 3799 N N . LYS A 1 469 ? 1.517 -2.659 -29.163 1.00 91.75 469 LYS A N 1
ATOM 3800 C CA . LYS A 1 469 ? 1.024 -4.005 -28.800 1.00 91.75 469 LYS A CA 1
ATOM 3801 C C . LYS A 1 469 ? 0.762 -4.926 -29.995 1.00 91.75 469 LYS A C 1
ATOM 3803 O O . LYS A 1 469 ? 0.999 -6.130 -29.909 1.00 91.75 469 LYS A O 1
ATOM 3808 N N . ASP A 1 470 ? 0.273 -4.391 -31.110 1.00 92.25 470 ASP A N 1
ATOM 3809 C CA . ASP A 1 470 ? -0.229 -5.194 -32.232 1.00 92.25 470 ASP A CA 1
ATOM 3810 C C . ASP A 1 470 ? 0.835 -5.437 -33.315 1.00 92.25 470 ASP A C 1
ATOM 3812 O O . ASP A 1 470 ? 0.698 -5.036 -34.469 1.00 92.25 470 ASP A O 1
ATOM 3816 N N . TYR A 1 471 ? 1.946 -6.070 -32.932 1.00 92.81 471 TYR A N 1
ATOM 3817 C CA . TYR A 1 471 ? 3.055 -6.363 -33.846 1.00 92.81 471 TYR A CA 1
ATOM 3818 C C . TYR A 1 471 ? 2.658 -7.317 -34.975 1.00 92.81 471 TYR A C 1
ATOM 3820 O O . TYR A 1 471 ? 3.175 -7.195 -36.088 1.00 92.81 471 TYR A O 1
ATOM 3828 N N . LYS A 1 472 ? 1.735 -8.252 -34.716 1.00 92.88 472 LYS A N 1
ATOM 3829 C CA . LYS A 1 472 ? 1.283 -9.215 -35.722 1.00 92.88 472 LYS A CA 1
ATOM 3830 C C . LYS A 1 472 ? 0.579 -8.522 -36.878 1.00 92.88 472 LYS A C 1
ATOM 3832 O O . LYS A 1 472 ? 0.982 -8.708 -38.024 1.00 92.88 472 LYS A O 1
ATOM 3837 N N . GLU A 1 473 ? -0.446 -7.722 -36.599 1.00 94.12 473 GLU A N 1
ATOM 3838 C CA . GLU A 1 473 ? -1.175 -7.033 -37.662 1.00 94.12 473 GLU A CA 1
ATOM 3839 C C . GLU A 1 473 ? -0.318 -5.937 -38.304 1.00 94.12 473 GLU A C 1
ATOM 3841 O O . GLU A 1 473 ? -0.336 -5.769 -39.524 1.00 94.12 473 GLU A O 1
ATOM 3846 N N . PHE A 1 474 ? 0.523 -5.265 -37.510 1.00 93.19 474 PHE A N 1
ATOM 3847 C CA . PHE A 1 474 ? 1.470 -4.275 -38.015 1.00 93.19 474 PHE A CA 1
ATOM 3848 C C . PHE A 1 474 ? 2.412 -4.849 -39.071 1.00 93.19 474 PHE A C 1
ATOM 3850 O O . PHE A 1 474 ? 2.531 -4.265 -40.146 1.00 93.19 474 PHE A O 1
ATOM 3857 N N . SER A 1 475 ? 3.011 -6.016 -38.808 1.00 92.88 475 SER A N 1
ATOM 3858 C CA . SER A 1 475 ? 3.908 -6.673 -39.767 1.00 92.88 475 SER A CA 1
ATOM 3859 C C . SER A 1 475 ? 3.216 -7.012 -41.093 1.00 92.88 475 SER A C 1
ATOM 3861 O O . SER A 1 475 ? 3.832 -6.916 -42.148 1.00 92.88 475 SER A O 1
ATOM 3863 N N . LYS A 1 476 ? 1.914 -7.328 -41.068 1.00 93.00 476 LYS A N 1
ATOM 3864 C CA . LYS A 1 476 ? 1.124 -7.654 -42.267 1.00 93.00 476 LYS A CA 1
ATOM 3865 C C . LYS A 1 476 ? 0.761 -6.435 -43.095 1.00 93.00 476 LYS A C 1
ATOM 3867 O O . LYS A 1 476 ? 0.849 -6.470 -44.319 1.00 93.00 476 LYS A O 1
ATOM 3872 N N . GLN A 1 477 ? 0.299 -5.381 -42.432 1.00 92.94 477 GLN A N 1
ATOM 3873 C CA . GLN A 1 477 ? -0.206 -4.187 -43.107 1.00 92.94 477 GLN A CA 1
ATOM 3874 C C . GLN A 1 477 ? 0.916 -3.226 -43.504 1.00 92.94 477 GLN A C 1
ATOM 3876 O O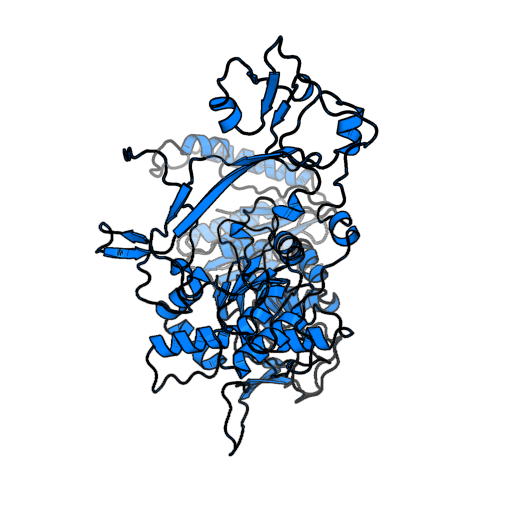 . GLN A 1 477 ? 0.789 -2.502 -44.488 1.00 92.94 477 GLN A O 1
ATOM 3881 N N . ASN A 1 478 ? 2.012 -3.216 -42.743 1.00 91.25 478 ASN A N 1
ATOM 3882 C CA . ASN A 1 478 ? 3.107 -2.263 -42.879 1.00 91.25 478 ASN A CA 1
ATOM 3883 C C . ASN A 1 478 ? 4.477 -2.971 -42.872 1.00 91.25 478 ASN A C 1
ATOM 3885 O O . ASN A 1 478 ? 5.323 -2.637 -42.041 1.00 91.25 478 ASN A O 1
ATOM 3889 N N . PRO A 1 479 ? 4.739 -3.919 -43.795 1.00 89.31 479 PRO A N 1
ATOM 3890 C CA . PRO A 1 479 ? 5.959 -4.736 -43.772 1.00 89.31 479 PRO A CA 1
ATOM 3891 C C . PRO A 1 479 ? 7.254 -3.912 -43.880 1.00 89.31 479 PRO A C 1
ATOM 3893 O O . PRO A 1 479 ? 8.290 -4.317 -43.371 1.00 89.31 479 PRO A O 1
ATOM 3896 N N . ASN A 1 480 ? 7.181 -2.723 -44.489 1.00 89.75 480 ASN A N 1
ATOM 3897 C CA . ASN A 1 480 ? 8.327 -1.837 -44.708 1.00 89.75 480 ASN A CA 1
ATOM 3898 C C . ASN A 1 480 ? 8.442 -0.687 -43.691 1.00 89.75 480 ASN A C 1
ATOM 3900 O O . ASN A 1 480 ? 9.231 0.228 -43.911 1.00 89.75 480 ASN A O 1
ATOM 3904 N N . LYS A 1 481 ? 7.671 -0.701 -42.593 1.00 92.31 481 LYS A N 1
ATOM 3905 C CA . LYS A 1 481 ? 7.771 0.323 -41.540 1.00 92.31 481 LYS A CA 1
ATOM 3906 C C . LYS A 1 481 ? 8.572 -0.166 -40.338 1.00 92.31 481 LYS A C 1
ATOM 3908 O O . LYS A 1 481 ? 8.423 -1.298 -39.883 1.00 92.31 481 LYS A O 1
ATOM 3913 N N . PHE A 1 482 ? 9.373 0.728 -39.775 1.00 92.69 482 PHE A N 1
ATOM 3914 C CA . PHE A 1 482 ? 10.089 0.528 -38.521 1.00 92.69 482 PHE A CA 1
ATOM 3915 C C . PHE A 1 482 ? 9.280 1.050 -37.334 1.00 92.69 482 PHE A C 1
ATOM 3917 O O . PHE A 1 482 ? 8.541 2.028 -37.445 1.00 92.69 482 PHE A O 1
ATOM 3924 N N . ILE A 1 483 ? 9.491 0.438 -36.170 1.00 93.69 483 ILE A N 1
ATOM 3925 C CA . ILE A 1 483 ? 9.000 0.926 -34.883 1.00 93.69 483 ILE A CA 1
ATOM 3926 C C . ILE A 1 483 ? 10.125 0.888 -33.846 1.00 93.69 483 ILE A C 1
ATOM 3928 O O . ILE A 1 483 ? 10.971 -0.004 -33.871 1.00 93.69 483 ILE A O 1
ATOM 3932 N N . ASN A 1 484 ? 10.155 1.862 -32.937 1.00 93.88 484 ASN A N 1
ATOM 3933 C CA . ASN A 1 484 ? 11.211 2.030 -31.932 1.00 93.88 484 ASN A CA 1
ATOM 3934 C C . ASN A 1 484 ? 11.081 1.121 -30.687 1.00 93.88 484 ASN A C 1
ATOM 3936 O O . ASN A 1 484 ? 11.674 1.432 -29.656 1.00 93.88 484 ASN A O 1
ATOM 3940 N N . GLN A 1 485 ? 10.299 0.042 -30.755 1.00 93.12 485 GLN A N 1
ATOM 3941 C CA . GLN A 1 485 ? 9.988 -0.847 -29.626 1.00 93.12 485 GLN A CA 1
ATOM 3942 C C . GLN A 1 485 ? 10.088 -2.316 -30.047 1.00 93.12 485 GLN A C 1
ATOM 3944 O O . GLN A 1 485 ? 9.868 -2.648 -31.214 1.00 93.12 485 GLN A O 1
ATOM 3949 N N . PHE A 1 486 ? 10.399 -3.200 -29.095 1.00 91.75 486 PHE A N 1
ATOM 3950 C CA . PHE A 1 486 ? 10.390 -4.649 -29.317 1.00 91.75 486 PHE A CA 1
ATOM 3951 C C . PHE A 1 486 ? 9.184 -5.300 -28.631 1.00 91.75 486 PHE A C 1
ATOM 3953 O O . PHE A 1 486 ? 8.858 -4.936 -27.498 1.00 91.75 486 PHE A O 1
ATOM 3960 N N . PRO A 1 487 ? 8.568 -6.326 -29.250 1.00 90.50 487 PRO A N 1
ATOM 3961 C CA . PRO A 1 487 ? 7.511 -7.082 -28.595 1.00 90.50 487 PRO A CA 1
ATOM 3962 C C . PRO A 1 487 ? 8.048 -7.740 -27.320 1.00 90.50 487 PRO A C 1
ATOM 3964 O O . PRO A 1 487 ? 9.107 -8.375 -27.334 1.00 90.50 487 PRO A O 1
ATOM 3967 N N . TYR A 1 488 ? 7.298 -7.617 -26.227 1.00 89.88 488 TYR A N 1
ATOM 3968 C CA . TYR A 1 488 ? 7.639 -8.138 -24.901 1.00 89.88 488 TYR A CA 1
ATOM 3969 C C . TYR A 1 488 ? 8.954 -7.581 -24.325 1.00 89.88 488 TYR A C 1
ATOM 3971 O O . TYR A 1 488 ? 9.637 -8.252 -23.549 1.00 89.88 488 TYR A O 1
ATOM 3979 N N . GLU A 1 489 ? 9.315 -6.330 -24.629 1.00 89.38 489 GLU A N 1
ATOM 3980 C CA . GLU A 1 489 ? 10.474 -5.673 -23.998 1.00 89.38 489 GLU A CA 1
ATOM 3981 C C . GLU A 1 489 ? 10.362 -5.581 -22.463 1.00 89.38 489 GLU A C 1
ATOM 3983 O O . GLU A 1 489 ? 11.374 -5.491 -21.762 1.00 89.38 489 GLU A O 1
ATOM 3988 N N . ASN A 1 490 ? 9.141 -5.700 -21.924 1.00 88.00 490 ASN A N 1
ATOM 3989 C CA . ASN A 1 490 ? 8.858 -5.798 -20.490 1.00 88.00 490 ASN A CA 1
ATOM 3990 C C . ASN A 1 490 ? 9.651 -6.908 -19.780 1.00 88.00 490 ASN A C 1
ATOM 3992 O O . ASN A 1 490 ? 9.930 -6.785 -18.588 1.00 88.00 490 ASN A O 1
ATOM 3996 N N . VAL A 1 491 ? 10.076 -7.944 -20.508 1.00 89.38 491 VAL A N 1
ATOM 3997 C CA . VAL A 1 491 ? 10.948 -9.014 -20.014 1.00 89.38 491 VAL A CA 1
ATOM 3998 C C . VAL A 1 491 ? 12.294 -8.472 -19.515 1.00 89.38 491 VAL A C 1
ATOM 4000 O O . VAL A 1 491 ? 12.868 -9.033 -18.584 1.00 89.38 491 VAL A O 1
ATOM 4003 N N . LEU A 1 492 ? 12.776 -7.365 -20.088 1.00 88.88 492 LEU A N 1
ATOM 4004 C CA . LEU A 1 492 ? 14.010 -6.684 -19.685 1.00 88.88 492 LEU A CA 1
ATOM 4005 C C . LEU A 1 492 ? 13.753 -5.381 -18.918 1.00 88.88 492 LEU A C 1
ATOM 4007 O O . LEU A 1 492 ? 14.577 -4.990 -18.093 1.00 88.88 492 LEU A O 1
ATOM 4011 N N . THR A 1 493 ? 12.635 -4.695 -19.168 1.00 88.62 493 THR A N 1
ATOM 4012 C CA . THR A 1 493 ? 12.369 -3.368 -18.580 1.00 88.62 493 THR A CA 1
ATOM 4013 C C . THR A 1 493 ? 11.586 -3.412 -17.263 1.00 88.62 493 THR A C 1
ATOM 4015 O O . THR A 1 493 ? 11.557 -2.419 -16.532 1.00 88.62 493 THR A O 1
ATOM 4018 N N . VAL A 1 494 ? 10.994 -4.556 -16.894 1.00 90.75 494 VAL A N 1
ATOM 4019 C CA . VAL A 1 494 ? 10.255 -4.732 -15.632 1.00 90.75 494 VAL A CA 1
ATOM 4020 C C . VAL A 1 494 ? 11.088 -5.524 -14.628 1.00 90.75 494 VAL A C 1
ATOM 4022 O O . VAL A 1 494 ? 11.620 -6.585 -14.938 1.00 90.75 494 VAL A O 1
ATOM 4025 N N . LYS A 1 495 ? 11.195 -5.015 -13.394 1.00 93.75 495 LYS A N 1
ATOM 4026 C CA . LYS A 1 495 ? 12.225 -5.444 -12.428 1.00 93.75 495 LYS A CA 1
ATOM 4027 C C . LYS A 1 495 ? 12.163 -6.923 -12.056 1.00 93.75 495 LYS A C 1
ATOM 4029 O O . LYS A 1 495 ? 13.205 -7.544 -11.871 1.00 93.75 495 LYS A O 1
ATOM 4034 N N . ASP A 1 496 ? 10.965 -7.476 -11.909 1.00 92.38 496 ASP A N 1
ATOM 4035 C CA . ASP A 1 496 ? 10.808 -8.867 -11.503 1.00 92.38 496 ASP A CA 1
ATOM 4036 C C . ASP A 1 496 ? 11.090 -9.835 -12.657 1.00 92.38 496 ASP A C 1
ATOM 4038 O O . ASP A 1 496 ? 11.827 -10.801 -12.461 1.00 92.38 496 ASP A O 1
ATOM 4042 N N . LEU A 1 497 ? 10.632 -9.517 -13.873 1.00 93.06 497 LEU A N 1
ATOM 4043 C CA . LEU A 1 497 ? 10.979 -10.276 -15.078 1.00 93.06 497 LEU A CA 1
ATOM 4044 C C . LEU A 1 497 ? 12.479 -10.207 -15.383 1.00 93.06 497 LEU A C 1
ATOM 4046 O O . LEU A 1 497 ? 13.098 -11.242 -15.625 1.00 93.06 497 LEU A O 1
ATOM 4050 N N . LEU A 1 498 ? 13.080 -9.018 -15.276 1.00 93.94 498 LEU A N 1
ATOM 4051 C CA . LEU A 1 498 ? 14.518 -8.836 -15.453 1.00 93.94 498 LEU A CA 1
ATOM 4052 C C . LEU A 1 498 ? 15.303 -9.719 -14.478 1.00 93.94 498 LEU A C 1
ATOM 4054 O O . LEU A 1 498 ? 16.241 -10.396 -14.890 1.00 93.94 498 LEU A O 1
ATOM 4058 N N . SER A 1 499 ? 14.900 -9.765 -13.203 1.00 94.00 499 SER A N 1
ATOM 4059 C CA . SER A 1 499 ? 15.586 -10.589 -12.200 1.00 94.00 499 SER A CA 1
ATOM 4060 C C . SER A 1 499 ? 15.573 -12.080 -12.555 1.00 94.00 499 SER A C 1
ATOM 4062 O O . SER A 1 499 ? 16.617 -12.724 -12.485 1.00 94.00 499 SER A O 1
ATOM 4064 N N . ILE A 1 500 ? 14.437 -12.593 -13.037 1.00 93.56 500 ILE A N 1
ATOM 4065 C CA . ILE A 1 500 ? 14.287 -13.972 -13.521 1.00 93.56 500 ILE A CA 1
ATOM 4066 C C . ILE A 1 500 ? 15.232 -14.235 -14.704 1.00 93.56 500 ILE A C 1
ATOM 4068 O O . ILE A 1 500 ? 15.971 -15.219 -14.724 1.00 93.56 500 ILE A O 1
ATOM 4072 N N . VAL A 1 501 ? 15.246 -13.341 -15.699 1.00 92.94 501 VAL A N 1
ATOM 4073 C CA . VAL A 1 501 ? 16.093 -13.488 -16.896 1.00 92.94 501 VAL A CA 1
ATOM 4074 C C . VAL A 1 501 ? 17.574 -13.480 -16.531 1.00 92.94 501 VAL A C 1
ATOM 4076 O O . VAL A 1 501 ? 18.335 -14.301 -17.038 1.00 92.94 501 VAL A O 1
ATOM 4079 N N . CYS A 1 502 ? 17.986 -12.588 -15.631 1.00 94.56 502 CYS A N 1
ATOM 4080 C CA . CYS A 1 502 ? 19.364 -12.502 -15.169 1.00 94.56 502 CYS A CA 1
ATOM 4081 C C . CYS A 1 502 ? 19.816 -13.781 -14.445 1.00 94.56 502 CYS A C 1
ATOM 4083 O O . CYS A 1 502 ? 20.928 -14.249 -14.692 1.00 94.56 502 CYS A O 1
ATOM 4085 N N . ARG A 1 503 ? 18.966 -14.376 -13.595 1.00 93.88 503 ARG A N 1
ATOM 4086 C CA . ARG A 1 503 ? 19.299 -15.607 -12.854 1.00 93.88 503 ARG A CA 1
ATOM 4087 C C . ARG A 1 503 ? 19.528 -16.814 -13.759 1.00 93.88 503 ARG A C 1
ATOM 4089 O O . ARG A 1 503 ? 20.425 -17.603 -13.483 1.00 93.88 503 ARG A O 1
ATOM 4096 N N . ARG A 1 504 ? 18.847 -16.892 -14.909 1.00 92.69 504 ARG A N 1
ATOM 4097 C CA . ARG A 1 504 ? 19.052 -17.961 -15.912 1.00 92.69 504 ARG A CA 1
ATOM 4098 C C . ARG A 1 504 ? 20.478 -18.058 -16.462 1.00 92.69 504 ARG A C 1
ATOM 4100 O O . ARG A 1 504 ? 20.829 -19.079 -17.043 1.00 92.69 504 ARG A O 1
ATOM 4107 N N . MET A 1 505 ? 21.296 -17.016 -16.304 1.00 91.06 505 MET A N 1
ATOM 4108 C CA . MET A 1 505 ? 22.711 -17.052 -16.690 1.00 91.06 505 MET A CA 1
ATOM 4109 C C . MET A 1 505 ? 23.577 -17.879 -15.731 1.00 91.06 505 MET A C 1
ATOM 4111 O O . MET A 1 505 ? 24.726 -18.179 -16.056 1.00 91.06 505 MET A O 1
ATOM 4115 N N . ALA A 1 506 ? 23.067 -18.217 -14.547 1.00 89.81 506 ALA A N 1
ATOM 4116 C CA . ALA A 1 506 ? 23.803 -18.963 -13.545 1.00 89.81 506 ALA A CA 1
ATOM 4117 C C . ALA A 1 506 ? 23.567 -20.475 -13.686 1.00 89.81 506 ALA A C 1
ATOM 4119 O O . ALA A 1 506 ? 22.437 -20.949 -13.740 1.00 89.81 506 ALA A O 1
ATOM 4120 N N . SER A 1 507 ? 24.648 -21.258 -13.698 1.00 85.25 507 SER A N 1
ATOM 4121 C CA . SER A 1 507 ? 24.574 -22.727 -13.652 1.00 85.25 507 SER A CA 1
ATOM 4122 C C . SER A 1 507 ? 24.255 -23.263 -12.251 1.00 85.25 507 SER A C 1
ATOM 4124 O O . SER A 1 507 ? 23.736 -24.364 -12.106 1.00 85.25 507 SER A O 1
ATOM 4126 N N . GLN A 1 508 ? 24.577 -22.485 -11.218 1.00 86.00 508 GLN A N 1
ATOM 4127 C CA . GLN A 1 508 ? 24.277 -22.730 -9.810 1.00 86.00 508 GLN A CA 1
ATOM 4128 C C . GLN A 1 508 ? 23.588 -21.481 -9.275 1.00 86.00 508 GLN A C 1
ATOM 4130 O O . GLN A 1 508 ? 24.079 -20.394 -9.542 1.00 86.00 508 GLN A O 1
ATOM 4135 N N . HIS A 1 509 ? 22.498 -21.616 -8.519 1.00 85.00 509 HIS A N 1
ATOM 4136 C CA . HIS A 1 509 ? 21.685 -20.465 -8.101 1.00 85.00 509 HIS A CA 1
ATOM 4137 C C . HIS A 1 509 ? 22.053 -19.932 -6.708 1.00 85.00 509 HIS A C 1
ATOM 4139 O O . HIS A 1 509 ? 21.894 -18.739 -6.451 1.00 85.00 509 HIS A O 1
ATOM 4145 N N . SER A 1 510 ? 22.604 -20.775 -5.828 1.00 90.81 510 SER A N 1
ATOM 4146 C CA . SER A 1 510 ? 23.078 -20.348 -4.509 1.00 90.81 510 SER A CA 1
ATOM 4147 C C . SER A 1 510 ? 24.166 -21.245 -3.925 1.00 90.81 510 SER A C 1
ATOM 4149 O O . SER A 1 510 ? 24.312 -22.404 -4.318 1.00 90.81 510 SER A O 1
ATOM 4151 N N . ASN A 1 511 ? 24.884 -20.717 -2.937 1.00 90.44 511 ASN A N 1
ATOM 4152 C CA . ASN A 1 511 ? 25.752 -21.459 -2.031 1.00 90.44 511 ASN A CA 1
ATOM 4153 C C . ASN A 1 511 ? 25.066 -21.581 -0.655 1.00 90.44 511 ASN A C 1
ATOM 4155 O O . ASN A 1 511 ? 24.728 -20.567 -0.053 1.00 90.44 511 ASN A O 1
ATOM 4159 N N . GLU A 1 512 ? 24.838 -22.798 -0.160 1.00 87.06 512 GLU A N 1
ATOM 4160 C CA . GLU A 1 512 ? 24.110 -23.050 1.101 1.00 87.06 512 GLU A CA 1
ATOM 4161 C C . GLU A 1 512 ? 24.878 -22.595 2.356 1.00 87.06 512 GLU A C 1
ATOM 4163 O O . GLU A 1 512 ? 24.292 -22.127 3.342 1.00 87.06 512 GLU A O 1
ATOM 4168 N N . ASP A 1 513 ? 26.209 -22.666 2.315 1.00 88.56 513 ASP A N 1
ATOM 4169 C CA . ASP A 1 513 ? 27.063 -22.280 3.434 1.00 88.56 513 ASP A CA 1
ATOM 4170 C C . ASP A 1 513 ? 27.096 -20.760 3.600 1.00 88.56 513 ASP A C 1
ATOM 4172 O O . ASP A 1 513 ? 26.900 -20.248 4.706 1.00 88.56 513 ASP A O 1
ATOM 4176 N N . THR A 1 514 ? 27.277 -20.023 2.504 1.00 91.19 514 THR A N 1
ATOM 4177 C CA . THR A 1 514 ? 27.407 -18.556 2.533 1.00 91.19 514 THR A CA 1
ATOM 4178 C C . THR A 1 514 ? 26.088 -17.817 2.314 1.00 91.19 514 THR A C 1
ATOM 4180 O O . THR A 1 514 ? 26.002 -16.623 2.605 1.00 91.19 514 THR A O 1
ATOM 4183 N N . LEU A 1 515 ? 25.057 -18.507 1.815 1.00 93.62 515 LEU A N 1
ATOM 4184 C CA . LEU A 1 515 ? 23.809 -17.931 1.302 1.00 93.62 515 LEU A CA 1
ATOM 4185 C C . LEU A 1 515 ? 24.026 -16.926 0.157 1.00 93.62 515 LEU A C 1
ATOM 4187 O O . LEU A 1 515 ? 23.135 -16.140 -0.146 1.00 93.62 515 LEU A O 1
ATOM 4191 N N . GLU A 1 516 ? 25.189 -16.922 -0.498 1.00 91.50 516 GLU A N 1
ATOM 4192 C CA . GLU A 1 516 ? 25.387 -16.129 -1.714 1.00 91.50 516 GLU A CA 1
ATOM 4193 C C . GLU A 1 516 ? 24.510 -16.671 -2.844 1.00 91.50 516 GLU A C 1
ATOM 4195 O O . GLU A 1 516 ? 24.411 -17.885 -3.026 1.00 91.50 516 GLU A O 1
ATOM 4200 N N . THR A 1 517 ? 23.903 -15.774 -3.623 1.00 92.94 517 THR A N 1
ATOM 4201 C CA . THR A 1 517 ? 23.154 -16.139 -4.832 1.00 92.94 517 THR A CA 1
ATOM 4202 C C . THR A 1 517 ? 23.905 -15.726 -6.091 1.00 92.94 517 THR A C 1
ATOM 4204 O O . THR A 1 517 ? 24.833 -14.911 -6.052 1.00 92.94 517 THR A O 1
ATOM 4207 N N . TYR A 1 518 ? 23.522 -16.328 -7.213 1.00 92.56 518 TYR A N 1
ATOM 4208 C CA . TYR A 1 518 ? 24.180 -16.139 -8.496 1.00 92.56 518 TYR A CA 1
ATOM 4209 C C . TYR A 1 518 ? 23.174 -15.754 -9.595 1.00 92.56 518 TYR A C 1
ATOM 4211 O O . TYR A 1 518 ? 22.009 -16.147 -9.531 1.00 92.56 518 TYR A O 1
ATOM 4219 N N . PRO A 1 519 ? 23.615 -15.007 -10.625 1.00 94.44 519 PRO A N 1
ATOM 4220 C CA . PRO A 1 519 ? 24.994 -14.575 -10.868 1.00 94.44 519 PRO A CA 1
ATOM 4221 C C . PRO A 1 519 ? 25.447 -13.461 -9.910 1.00 94.44 519 PRO A C 1
ATOM 4223 O O . PRO A 1 519 ? 24.649 -12.627 -9.509 1.00 94.44 519 PRO A O 1
ATOM 4226 N N . LYS A 1 520 ? 26.748 -13.410 -9.577 1.00 92.12 520 LYS A N 1
ATOM 4227 C CA . LYS A 1 520 ? 27.294 -12.496 -8.544 1.00 92.12 520 LYS A CA 1
ATOM 4228 C C . LYS A 1 520 ? 27.000 -11.007 -8.776 1.00 92.12 520 LYS A C 1
ATOM 4230 O O . LYS A 1 520 ? 27.020 -10.226 -7.833 1.00 92.12 520 LYS A O 1
ATOM 4235 N N . TRP A 1 521 ? 26.795 -10.602 -10.028 1.00 93.25 521 TRP A N 1
ATOM 4236 C CA . TRP A 1 521 ? 26.509 -9.213 -10.396 1.00 93.25 521 TRP A CA 1
ATOM 4237 C C . TRP A 1 521 ? 25.037 -8.823 -10.195 1.00 93.25 521 TRP A C 1
ATOM 4239 O O . TRP A 1 521 ? 24.719 -7.636 -10.243 1.00 93.25 521 TRP A O 1
ATOM 4249 N N . LEU A 1 522 ? 24.144 -9.790 -9.966 1.00 94.62 522 LEU A N 1
ATOM 4250 C CA . LEU A 1 522 ? 22.746 -9.554 -9.630 1.00 94.62 522 LEU A CA 1
ATOM 4251 C C . LEU A 1 522 ? 22.571 -9.697 -8.110 1.00 94.62 522 LEU A C 1
ATOM 4253 O O . LEU A 1 522 ? 22.763 -10.791 -7.583 1.00 94.62 522 LEU A O 1
ATOM 4257 N N . PRO A 1 523 ? 22.165 -8.642 -7.385 1.00 95.62 523 PRO A N 1
ATOM 4258 C CA . PRO A 1 523 ? 21.818 -8.783 -5.976 1.00 95.62 523 PRO A CA 1
ATOM 4259 C C . PRO A 1 523 ? 20.665 -9.778 -5.791 1.00 95.62 523 PRO A C 1
ATOM 4261 O O . PRO A 1 523 ? 19.712 -9.757 -6.577 1.00 95.62 523 PRO A O 1
ATOM 4264 N N . THR A 1 524 ? 20.714 -10.601 -4.734 1.00 96.25 524 THR A N 1
ATOM 4265 C CA . THR A 1 524 ? 19.650 -11.571 -4.417 1.00 96.25 524 THR A CA 1
ATOM 4266 C C . THR A 1 524 ? 18.287 -10.890 -4.483 1.00 96.25 524 THR A C 1
ATOM 4268 O O . THR A 1 524 ? 18.069 -9.894 -3.793 1.00 96.25 524 THR A O 1
ATOM 4271 N N . THR A 1 525 ? 17.379 -11.390 -5.318 1.00 96.94 525 THR A N 1
ATOM 4272 C CA . THR A 1 525 ? 16.102 -10.724 -5.603 1.00 96.94 525 THR A CA 1
ATOM 4273 C C . THR A 1 525 ? 14.978 -11.736 -5.613 1.00 96.94 525 THR A C 1
ATOM 4275 O O . THR A 1 525 ? 15.014 -12.629 -6.448 1.00 96.94 525 THR A O 1
ATOM 4278 N N . TYR A 1 526 ? 13.971 -11.538 -4.767 1.00 97.56 526 TYR A N 1
ATOM 4279 C CA . TYR A 1 526 ? 12.749 -12.336 -4.724 1.00 97.56 526 TYR A CA 1
ATOM 4280 C C . TYR A 1 526 ? 11.540 -11.512 -5.164 1.00 97.56 526 TYR A C 1
ATOM 4282 O O . TYR A 1 526 ? 11.440 -10.322 -4.861 1.00 97.56 526 TYR A O 1
ATOM 4290 N N . ASN A 1 527 ? 10.588 -12.141 -5.839 1.00 95.81 527 ASN A N 1
ATOM 4291 C CA . ASN A 1 527 ? 9.273 -11.583 -6.120 1.00 95.81 527 ASN A CA 1
ATOM 4292 C C . ASN A 1 527 ? 8.317 -11.896 -4.958 1.00 95.81 527 ASN A C 1
ATOM 4294 O O . ASN A 1 527 ? 7.948 -13.046 -4.755 1.00 95.81 527 ASN A O 1
ATOM 4298 N N . LEU A 1 528 ? 7.853 -10.883 -4.221 1.00 96.38 528 LEU A N 1
ATOM 4299 C CA . LEU A 1 528 ? 6.996 -11.082 -3.042 1.00 96.38 528 LEU A CA 1
ATOM 4300 C C . LEU A 1 528 ? 5.586 -11.593 -3.387 1.00 96.38 528 LEU A C 1
ATOM 4302 O O . LEU A 1 528 ? 4.821 -11.958 -2.496 1.00 96.38 528 LEU A O 1
ATOM 4306 N N . ASN A 1 529 ? 5.219 -11.655 -4.669 1.00 91.25 529 ASN A N 1
ATOM 4307 C CA . ASN A 1 529 ? 3.959 -12.256 -5.087 1.00 91.25 529 ASN A CA 1
ATOM 4308 C C . ASN A 1 529 ? 4.096 -13.757 -5.343 1.00 91.25 529 ASN A C 1
ATOM 4310 O O . ASN A 1 529 ? 3.203 -14.500 -4.947 1.00 91.25 529 ASN A O 1
ATOM 4314 N N . THR A 1 530 ? 5.173 -14.199 -5.993 1.00 92.00 530 THR A N 1
ATOM 4315 C CA . THR A 1 530 ? 5.339 -15.596 -6.439 1.00 92.00 530 THR A CA 1
ATOM 4316 C C . THR A 1 530 ? 6.351 -16.388 -5.618 1.00 92.00 530 THR A C 1
ATOM 4318 O O . THR A 1 530 ? 6.299 -17.609 -5.619 1.00 92.00 530 THR A O 1
ATOM 4321 N N . GLU A 1 531 ? 7.257 -15.710 -4.919 1.00 95.75 531 GLU A N 1
ATOM 4322 C CA . GLU A 1 531 ? 8.391 -16.289 -4.189 1.00 95.75 531 GLU A CA 1
ATOM 4323 C C . GLU A 1 531 ? 8.399 -15.836 -2.709 1.00 95.75 531 GLU A C 1
ATOM 4325 O O . GLU A 1 531 ? 9.455 -15.711 -2.088 1.00 95.75 531 GLU A O 1
ATOM 4330 N N . LEU A 1 532 ? 7.223 -15.523 -2.141 1.00 96.75 532 LEU A N 1
ATOM 4331 C CA . LEU A 1 532 ? 7.092 -14.976 -0.781 1.00 96.75 532 LEU A CA 1
ATOM 4332 C C . LEU A 1 532 ? 7.683 -15.911 0.282 1.00 96.75 532 LEU A C 1
ATOM 4334 O O . LEU A 1 532 ? 8.430 -15.467 1.150 1.00 96.75 532 LEU A O 1
ATOM 4338 N N . ILE A 1 533 ? 7.353 -17.201 0.202 1.00 97.44 533 ILE A N 1
ATOM 4339 C CA . ILE A 1 533 ? 7.795 -18.209 1.173 1.00 97.44 533 ILE A CA 1
ATOM 4340 C C . ILE A 1 533 ? 9.310 -18.368 1.103 1.00 97.44 533 ILE A C 1
ATOM 4342 O O . ILE A 1 533 ? 9.984 -18.322 2.130 1.00 97.44 533 ILE A O 1
ATOM 4346 N N . GLN A 1 534 ? 9.848 -18.460 -0.114 1.00 97.38 534 GLN A N 1
ATOM 4347 C CA . GLN A 1 534 ? 11.278 -18.571 -0.368 1.00 97.38 534 GLN A CA 1
ATOM 4348 C C . GLN A 1 534 ? 12.026 -17.359 0.189 1.00 97.38 534 GLN A C 1
ATOM 4350 O O . GLN A 1 534 ? 13.051 -17.515 0.851 1.00 97.38 534 GLN A O 1
ATOM 4355 N N . PHE A 1 535 ? 11.482 -16.154 -0.009 1.00 98.12 535 PHE A N 1
ATOM 4356 C CA . PHE A 1 535 ? 12.038 -14.930 0.553 1.00 98.12 535 PHE A CA 1
ATOM 4357 C C . PHE A 1 535 ? 12.088 -14.964 2.083 1.00 98.12 535 PHE A C 1
ATOM 4359 O O . PHE A 1 535 ? 13.146 -14.721 2.661 1.00 98.12 535 PHE A O 1
ATOM 4366 N N . VAL A 1 536 ? 10.968 -15.269 2.743 1.00 98.38 536 VAL A N 1
ATOM 4367 C CA . VAL A 1 536 ? 10.889 -15.315 4.213 1.00 98.38 536 VAL A CA 1
ATOM 4368 C C . VAL A 1 536 ? 11.851 -16.361 4.769 1.00 98.38 536 VAL A C 1
ATOM 4370 O O . VAL A 1 536 ? 12.606 -16.101 5.708 1.00 98.38 536 VAL A O 1
ATOM 4373 N N . SER A 1 537 ? 11.876 -17.527 4.137 1.00 97.94 537 SER A N 1
ATOM 4374 C CA . SER A 1 537 ? 12.758 -18.626 4.483 1.00 97.94 537 SER A CA 1
ATOM 4375 C C . SER A 1 537 ? 14.242 -18.248 4.336 1.00 97.94 537 SER A C 1
ATOM 4377 O O . SER A 1 537 ? 15.059 -18.502 5.227 1.00 97.94 537 SER A O 1
ATOM 4379 N N . TYR A 1 538 ? 14.608 -17.557 3.253 1.00 98.06 538 TYR A N 1
ATOM 4380 C CA . TYR A 1 538 ? 15.950 -17.004 3.050 1.00 98.06 538 TYR A CA 1
ATOM 4381 C C . TYR A 1 538 ? 16.302 -15.931 4.091 1.00 98.06 538 TYR A C 1
ATOM 4383 O O . TYR A 1 538 ? 17.397 -15.944 4.656 1.00 98.06 538 TYR A O 1
ATOM 4391 N N . PHE A 1 539 ? 15.371 -15.016 4.369 1.00 98.25 539 PHE A N 1
ATOM 4392 C CA . PHE A 1 539 ? 15.536 -13.934 5.336 1.00 98.25 539 PHE A CA 1
ATOM 4393 C C . PHE A 1 539 ? 15.856 -14.479 6.733 1.00 98.25 539 PHE A C 1
ATOM 4395 O O . PHE A 1 539 ? 16.834 -14.052 7.355 1.00 98.25 539 PHE A O 1
ATOM 4402 N N . GLN A 1 540 ? 15.083 -15.462 7.203 1.00 98.00 540 GLN A N 1
ATOM 4403 C CA . GLN A 1 540 ? 15.284 -16.075 8.515 1.00 98.00 540 GLN A CA 1
ATOM 4404 C C . GLN A 1 540 ? 16.597 -16.861 8.596 1.00 98.00 540 GLN A C 1
ATOM 4406 O O . GLN A 1 540 ? 17.279 -16.800 9.617 1.00 98.00 540 GLN A O 1
ATOM 4411 N N . ARG A 1 541 ? 17.027 -17.535 7.518 1.00 97.56 541 ARG A N 1
ATOM 4412 C CA . ARG A 1 541 ? 18.350 -18.189 7.482 1.00 97.56 541 ARG A CA 1
ATOM 4413 C C . ARG A 1 541 ? 19.496 -17.193 7.585 1.00 97.56 541 ARG A C 1
ATOM 4415 O O . ARG A 1 541 ? 20.461 -17.447 8.303 1.00 97.56 541 ARG A O 1
ATOM 4422 N N . ARG A 1 542 ? 19.399 -16.050 6.900 1.00 96.81 542 ARG A N 1
ATOM 4423 C CA . ARG A 1 542 ? 20.390 -14.973 7.038 1.00 96.81 542 ARG A CA 1
ATOM 4424 C C . ARG A 1 542 ? 20.434 -14.432 8.462 1.00 96.81 542 ARG A C 1
ATOM 4426 O O . ARG A 1 542 ? 21.526 -14.268 8.998 1.00 96.81 542 ARG A O 1
ATOM 4433 N N . GLN A 1 543 ? 19.270 -14.241 9.082 1.00 96.25 543 GLN A N 1
ATOM 4434 C CA . GLN A 1 543 ? 19.165 -13.812 10.476 1.00 96.25 543 GLN A CA 1
ATOM 4435 C C . GLN A 1 543 ? 19.797 -14.834 11.433 1.00 96.25 543 GLN A C 1
ATOM 4437 O O . GLN A 1 543 ? 20.585 -14.449 12.290 1.00 96.25 543 GLN A O 1
ATOM 4442 N N . ALA A 1 544 ? 19.536 -16.131 11.244 1.00 96.25 544 ALA A N 1
ATOM 4443 C CA . ALA A 1 544 ? 20.127 -17.207 12.044 1.00 96.25 544 ALA A CA 1
ATOM 4444 C C . ALA A 1 544 ? 21.659 -17.297 11.905 1.00 96.25 544 ALA A C 1
ATOM 4446 O O . ALA A 1 544 ? 22.341 -17.709 12.841 1.00 96.25 544 ALA A O 1
ATOM 4447 N N . LYS A 1 545 ? 22.211 -16.890 10.754 1.00 95.94 545 LYS A N 1
ATOM 4448 C CA . LYS A 1 545 ? 23.661 -16.785 10.515 1.00 95.94 545 LYS A CA 1
ATOM 4449 C C . LYS A 1 545 ? 24.246 -15.410 10.882 1.00 95.94 545 LYS A C 1
ATOM 4451 O O . LYS A 1 545 ? 25.406 -15.156 10.568 1.00 95.94 545 LYS A O 1
ATOM 4456 N N . SER A 1 546 ? 23.468 -14.524 11.512 1.00 95.88 546 SER A N 1
ATOM 4457 C CA . SER A 1 546 ? 23.871 -13.151 11.860 1.00 95.88 546 SER A CA 1
ATOM 4458 C C . SER A 1 546 ? 24.410 -12.346 10.668 1.00 95.88 546 SER A C 1
ATOM 4460 O O . SER A 1 546 ? 25.324 -11.534 10.809 1.00 95.88 546 SER A O 1
ATOM 4462 N N . LEU A 1 547 ? 23.866 -12.591 9.473 1.00 94.88 547 LEU A N 1
ATOM 4463 C CA . LEU A 1 547 ? 24.221 -11.864 8.258 1.00 94.88 547 LEU A CA 1
ATOM 4464 C C . LEU A 1 547 ? 23.395 -10.583 8.128 1.00 94.88 547 LEU A C 1
ATOM 4466 O O . LEU A 1 547 ? 22.274 -10.494 8.630 1.00 94.88 547 LEU A O 1
ATOM 4470 N N . ASP A 1 548 ? 23.917 -9.614 7.371 1.00 93.50 548 ASP A N 1
ATOM 4471 C CA . ASP A 1 548 ? 23.157 -8.408 7.050 1.00 93.50 548 ASP A CA 1
ATOM 4472 C C . ASP A 1 548 ? 21.850 -8.746 6.319 1.00 93.50 548 ASP A C 1
ATOM 4474 O O . ASP A 1 548 ? 21.833 -9.551 5.374 1.00 93.50 548 ASP A O 1
ATOM 4478 N N . ASN A 1 549 ? 20.779 -8.078 6.742 1.00 95.38 549 ASN A N 1
ATOM 4479 C CA . ASN A 1 549 ? 19.419 -8.283 6.267 1.00 95.38 549 ASN A CA 1
ATOM 4480 C C . ASN A 1 549 ? 18.755 -6.977 5.817 1.00 95.38 549 ASN A C 1
ATOM 4482 O O . ASN A 1 549 ? 17.545 -6.837 5.928 1.00 95.38 549 ASN A O 1
ATOM 4486 N N . HIS A 1 550 ? 19.513 -6.023 5.271 1.00 95.31 550 HIS A N 1
ATOM 4487 C CA . HIS A 1 550 ? 18.910 -4.858 4.623 1.00 95.31 550 HIS A CA 1
ATOM 4488 C C . HIS A 1 550 ? 18.429 -5.203 3.218 1.00 95.31 550 HIS A C 1
ATOM 4490 O O . HIS A 1 550 ? 19.195 -5.674 2.367 1.00 95.31 550 HIS A O 1
ATOM 4496 N N . TRP A 1 551 ? 17.157 -4.910 2.969 1.00 96.81 551 TRP A N 1
ATOM 4497 C CA . TRP A 1 551 ? 16.469 -5.140 1.708 1.00 96.81 551 TRP A CA 1
ATOM 4498 C C . TRP A 1 551 ? 15.897 -3.840 1.175 1.00 96.81 551 TRP A C 1
ATOM 4500 O O . TRP A 1 551 ? 15.439 -2.986 1.927 1.00 96.81 551 TRP A O 1
ATOM 4510 N N . ILE A 1 552 ? 15.897 -3.719 -0.146 1.00 95.88 552 ILE A N 1
ATOM 4511 C CA . ILE A 1 552 ? 15.165 -2.697 -0.874 1.00 95.88 552 ILE A CA 1
ATOM 4512 C C . ILE A 1 552 ? 13.983 -3.351 -1.588 1.00 95.88 552 ILE A C 1
ATOM 4514 O O . ILE A 1 552 ? 14.149 -4.167 -2.498 1.00 95.88 552 ILE A O 1
ATOM 4518 N N . CYS A 1 553 ? 12.778 -2.984 -1.172 1.00 96.44 553 CYS A N 1
ATOM 4519 C CA . CYS A 1 553 ? 11.534 -3.426 -1.775 1.00 96.44 553 CYS A CA 1
ATOM 4520 C C . CYS A 1 553 ? 11.100 -2.430 -2.848 1.00 96.44 553 CYS A C 1
ATOM 4522 O O . CYS A 1 553 ? 11.029 -1.230 -2.585 1.00 96.44 553 CYS A O 1
ATOM 4524 N N . LYS A 1 554 ? 10.827 -2.912 -4.064 1.00 94.12 554 LYS A N 1
ATOM 4525 C CA . LYS A 1 554 ? 10.541 -2.065 -5.233 1.00 94.12 554 LYS A CA 1
ATOM 4526 C C . LYS A 1 554 ? 9.279 -2.547 -5.948 1.00 94.12 554 LYS A C 1
ATOM 4528 O O . LYS A 1 554 ? 9.163 -3.752 -6.181 1.00 94.12 554 LYS A O 1
ATOM 4533 N N . PRO A 1 555 ? 8.382 -1.649 -6.384 1.00 92.50 555 PRO A N 1
ATOM 4534 C CA . PRO A 1 555 ? 7.286 -2.027 -7.266 1.00 92.50 555 PRO A CA 1
ATOM 4535 C C . PRO A 1 555 ? 7.818 -2.530 -8.611 1.00 92.50 555 PRO A C 1
ATOM 4537 O O . PRO A 1 555 ? 8.840 -2.037 -9.112 1.00 92.50 555 PRO A O 1
ATOM 4540 N N . TRP A 1 556 ? 7.107 -3.479 -9.223 1.00 88.94 556 TRP A N 1
ATOM 4541 C CA . TRP A 1 556 ? 7.511 -4.085 -10.497 1.00 88.94 556 TRP A CA 1
ATOM 4542 C C . TRP A 1 556 ? 7.798 -3.035 -11.585 1.00 88.94 556 TRP A C 1
ATOM 4544 O O . TRP A 1 556 ? 8.882 -3.027 -12.173 1.00 88.94 556 TRP A O 1
ATOM 4554 N N . ASN A 1 557 ? 6.862 -2.106 -11.795 1.00 82.12 557 ASN A N 1
ATOM 4555 C CA . ASN A 1 557 ? 6.828 -1.183 -12.935 1.00 82.12 557 ASN A CA 1
ATOM 4556 C C . ASN A 1 557 ? 6.841 0.316 -12.571 1.00 82.12 557 ASN A C 1
ATOM 4558 O O . ASN A 1 557 ? 6.889 1.140 -13.478 1.00 82.12 557 ASN A O 1
ATOM 4562 N N . LEU A 1 558 ? 6.838 0.701 -11.288 1.00 76.69 558 LEU A N 1
ATOM 4563 C CA . LEU A 1 558 ? 6.984 2.118 -10.914 1.00 76.69 558 LEU A CA 1
ATOM 4564 C C . LEU A 1 558 ? 8.441 2.594 -11.035 1.00 76.69 558 LEU A C 1
ATOM 4566 O O . LEU A 1 558 ? 9.393 1.833 -10.824 1.00 76.69 558 LEU A O 1
ATOM 4570 N N . ALA A 1 559 ? 8.596 3.872 -11.375 1.00 70.56 559 ALA A N 1
ATOM 4571 C CA . ALA A 1 559 ? 9.866 4.583 -11.515 1.00 70.56 559 ALA A CA 1
ATOM 4572 C C . ALA A 1 559 ? 9.921 5.796 -10.564 1.00 70.56 559 ALA A C 1
ATOM 4574 O O . ALA A 1 559 ? 8.933 6.097 -9.896 1.00 70.56 559 ALA A O 1
ATOM 4575 N N . ARG A 1 560 ? 11.060 6.507 -10.541 1.00 69.31 560 ARG A N 1
ATOM 4576 C CA . ARG A 1 560 ? 11.292 7.730 -9.738 1.00 69.31 560 ARG A CA 1
ATOM 4577 C C . ARG A 1 560 ? 11.215 7.508 -8.218 1.00 69.31 560 ARG A C 1
ATOM 4579 O O . ARG A 1 560 ? 10.581 8.291 -7.521 1.00 69.31 560 ARG A O 1
ATOM 4586 N N . GLY A 1 561 ? 11.730 6.373 -7.740 1.00 69.94 561 GLY A N 1
ATOM 4587 C CA . GLY A 1 561 ? 11.732 6.037 -6.307 1.00 69.94 561 GLY A CA 1
ATOM 4588 C C . GLY A 1 561 ? 10.355 5.813 -5.675 1.00 69.94 561 GLY A C 1
ATOM 4589 O O . GLY A 1 561 ? 10.270 5.518 -4.484 1.00 69.94 561 GLY A O 1
ATOM 4590 N N . LEU A 1 562 ? 9.271 5.920 -6.451 1.00 79.19 562 LEU A N 1
ATOM 4591 C CA . LEU A 1 562 ? 7.909 5.845 -5.936 1.00 79.19 562 LEU A CA 1
ATOM 4592 C C . LEU A 1 562 ? 7.630 4.477 -5.306 1.00 79.19 562 LEU A C 1
ATOM 4594 O O . LEU A 1 562 ? 7.852 3.437 -5.929 1.00 79.19 562 LEU A O 1
ATOM 4598 N N . ASP A 1 563 ? 7.129 4.515 -4.069 1.00 85.19 563 ASP A N 1
ATOM 4599 C CA . ASP A 1 563 ? 6.754 3.353 -3.253 1.00 85.19 563 ASP A CA 1
ATOM 4600 C C . ASP A 1 563 ? 7.864 2.291 -3.114 1.00 85.19 563 ASP A C 1
ATOM 4602 O O . ASP A 1 563 ? 7.609 1.081 -3.080 1.00 85.19 563 ASP A O 1
ATOM 4606 N N . MET A 1 564 ? 9.119 2.749 -3.057 1.00 88.00 564 MET A N 1
ATOM 4607 C CA . MET A 1 564 ? 10.263 1.916 -2.710 1.00 88.00 564 MET A CA 1
ATOM 4608 C C . MET A 1 564 ? 10.577 2.023 -1.220 1.00 88.00 564 MET A C 1
ATOM 4610 O O . MET A 1 564 ? 10.531 3.109 -0.664 1.00 88.00 564 MET A O 1
ATOM 4614 N N . HIS A 1 565 ? 10.931 0.914 -0.576 1.00 89.88 565 HIS A N 1
ATOM 4615 C CA . HIS A 1 565 ? 11.177 0.860 0.871 1.00 89.88 565 HIS A CA 1
ATOM 4616 C C . HIS A 1 565 ? 12.521 0.204 1.138 1.00 89.88 565 HIS A C 1
ATOM 4618 O O . HIS A 1 565 ? 12.820 -0.817 0.525 1.00 89.88 565 HIS A O 1
ATOM 4624 N N . ILE A 1 566 ? 13.321 0.759 2.045 1.00 91.31 566 ILE A N 1
ATOM 4625 C CA . ILE A 1 566 ? 14.571 0.140 2.500 1.00 91.31 566 ILE A CA 1
ATOM 4626 C C . ILE A 1 566 ? 14.413 -0.180 3.975 1.00 91.31 566 ILE A C 1
ATOM 4628 O O . ILE A 1 566 ? 14.083 0.704 4.759 1.00 91.31 566 ILE A O 1
ATOM 4632 N N . THR A 1 567 ? 14.604 -1.441 4.342 1.00 92.31 567 THR A N 1
ATOM 4633 C CA . THR A 1 567 ? 14.385 -1.903 5.712 1.00 92.31 567 THR A CA 1
ATOM 4634 C C . THR A 1 567 ? 15.089 -3.232 5.961 1.00 92.31 567 THR A C 1
ATOM 4636 O O . THR A 1 567 ? 15.378 -3.982 5.024 1.00 92.31 567 THR A O 1
ATOM 4639 N N . SER A 1 568 ? 15.364 -3.518 7.227 1.00 93.88 568 SER A N 1
ATOM 4640 C CA . SER A 1 568 ? 15.764 -4.839 7.720 1.00 93.88 568 SER A CA 1
ATOM 4641 C C . SER A 1 568 ? 14.699 -5.488 8.602 1.00 93.88 568 SER A C 1
ATOM 4643 O O . SER A 1 568 ? 14.942 -6.541 9.180 1.00 93.88 568 SER A O 1
ATOM 4645 N N . ASP A 1 569 ? 13.513 -4.886 8.689 1.00 92.94 569 ASP A N 1
ATOM 4646 C CA . ASP A 1 569 ? 12.381 -5.408 9.444 1.00 92.94 569 ASP A CA 1
ATOM 4647 C C . ASP A 1 569 ? 11.493 -6.285 8.548 1.00 92.94 569 ASP A C 1
ATOM 4649 O O . ASP A 1 569 ? 10.895 -5.810 7.577 1.00 92.94 569 ASP A O 1
ATOM 4653 N N . ILE A 1 570 ? 11.390 -7.574 8.879 1.00 95.81 570 ILE A N 1
ATOM 4654 C CA . ILE A 1 570 ? 10.528 -8.511 8.153 1.00 95.81 570 ILE A CA 1
ATOM 4655 C C . ILE A 1 570 ? 9.050 -8.127 8.263 1.00 95.81 570 ILE A C 1
ATOM 4657 O O . ILE A 1 570 ? 8.317 -8.279 7.287 1.00 95.81 570 ILE A O 1
ATOM 4661 N N . GLY A 1 571 ? 8.624 -7.566 9.398 1.00 94.62 571 GLY A N 1
ATOM 4662 C CA . GLY A 1 571 ? 7.260 -7.102 9.616 1.00 94.62 571 GLY A CA 1
ATOM 4663 C C . GLY A 1 571 ? 6.896 -5.989 8.637 1.00 94.62 571 GLY A C 1
ATOM 4664 O O . GLY A 1 571 ? 5.878 -6.072 7.951 1.00 94.62 571 GLY A O 1
ATOM 4665 N N . HIS A 1 572 ? 7.786 -5.004 8.466 1.00 94.69 572 HIS A N 1
ATOM 4666 C CA . HIS A 1 572 ? 7.654 -3.977 7.426 1.00 94.69 572 HIS A CA 1
ATOM 4667 C C . HIS A 1 572 ? 7.498 -4.615 6.045 1.00 94.69 572 HIS A C 1
ATOM 4669 O O . HIS A 1 572 ? 6.513 -4.344 5.358 1.00 94.69 572 HIS A O 1
ATOM 4675 N N . ILE A 1 573 ? 8.413 -5.506 5.648 1.00 97.19 573 ILE A N 1
ATOM 4676 C CA . ILE A 1 573 ? 8.397 -6.114 4.308 1.00 97.19 573 ILE A CA 1
ATOM 4677 C C . ILE A 1 573 ? 7.103 -6.902 4.061 1.00 97.19 573 ILE A C 1
ATOM 4679 O O . ILE A 1 573 ? 6.538 -6.793 2.974 1.00 97.19 573 ILE A O 1
ATOM 4683 N N . MET A 1 574 ? 6.591 -7.637 5.053 1.00 96.69 574 MET A N 1
ATOM 4684 C CA . MET A 1 574 ? 5.363 -8.439 4.929 1.00 96.69 574 MET A CA 1
ATOM 4685 C C . MET A 1 574 ? 4.079 -7.609 4.823 1.00 96.69 574 MET A C 1
ATOM 4687 O O . MET A 1 574 ? 3.077 -8.103 4.308 1.00 96.69 574 MET A O 1
ATOM 4691 N N . ARG A 1 575 ? 4.099 -6.325 5.205 1.00 94.75 575 ARG A N 1
ATOM 4692 C CA . ARG A 1 575 ? 2.976 -5.401 4.957 1.00 94.75 575 ARG A CA 1
ATOM 4693 C C . ARG A 1 575 ? 2.949 -4.868 3.525 1.00 94.75 575 ARG A C 1
ATOM 4695 O O . ARG A 1 575 ? 1.885 -4.513 3.022 1.00 94.75 575 ARG A O 1
ATOM 4702 N N . LEU A 1 576 ? 4.094 -4.818 2.844 1.00 94.38 576 LEU A N 1
ATOM 4703 C CA . LEU A 1 576 ? 4.216 -4.178 1.532 1.00 94.38 576 LEU A CA 1
ATOM 4704 C C . LEU A 1 576 ? 3.454 -4.861 0.378 1.00 94.38 576 LEU A C 1
ATOM 4706 O O . LEU A 1 576 ? 2.991 -4.129 -0.496 1.00 94.38 576 LEU A O 1
ATOM 4710 N N . PRO A 1 577 ? 3.258 -6.195 0.329 1.00 93.19 577 PRO A N 1
ATOM 4711 C CA . PRO A 1 577 ? 2.417 -6.825 -0.691 1.00 93.19 577 PRO A CA 1
ATOM 4712 C C . PRO A 1 577 ? 0.982 -6.279 -0.743 1.00 93.19 577 PRO A C 1
ATOM 4714 O O . PRO A 1 577 ? 0.356 -6.316 -1.801 1.00 93.19 577 PRO A O 1
ATOM 4717 N N . ALA A 1 578 ? 0.464 -5.729 0.365 1.00 90.75 578 ALA A N 1
ATOM 4718 C CA . ALA A 1 578 ? -0.859 -5.106 0.404 1.00 90.75 578 ALA A CA 1
ATOM 4719 C C . ALA A 1 578 ? -0.949 -3.824 -0.445 1.00 90.75 578 ALA A C 1
ATOM 4721 O O . ALA A 1 578 ? -2.031 -3.481 -0.910 1.00 90.75 578 ALA A O 1
ATOM 4722 N N . THR A 1 579 ? 0.173 -3.137 -0.700 1.00 89.81 579 THR A N 1
ATOM 4723 C CA . THR A 1 579 ? 0.206 -1.935 -1.553 1.00 89.81 579 THR A CA 1
ATOM 4724 C C . THR A 1 579 ? 0.460 -2.236 -3.028 1.00 89.81 579 THR A C 1
ATOM 4726 O O . THR A 1 579 ? 0.640 -1.328 -3.840 1.00 89.81 579 THR A O 1
ATOM 4729 N N . GLY A 1 580 ? 0.456 -3.517 -3.391 1.00 89.75 580 GLY A N 1
ATOM 4730 C CA . GLY A 1 580 ? 0.620 -3.994 -4.752 1.00 89.75 580 GLY A CA 1
ATOM 4731 C C . GLY A 1 580 ? 1.911 -4.786 -4.959 1.00 89.75 580 GLY A C 1
ATOM 4732 O O . GLY A 1 580 ? 2.695 -4.986 -4.030 1.00 89.75 580 GLY A O 1
ATOM 4733 N N . PRO A 1 581 ? 2.142 -5.264 -6.192 1.00 91.94 581 PRO A N 1
ATOM 4734 C CA . PRO A 1 581 ? 3.222 -6.198 -6.468 1.00 91.94 581 PRO A CA 1
ATOM 4735 C C . PRO A 1 581 ? 4.625 -5.612 -6.295 1.00 91.94 581 PRO A C 1
ATOM 4737 O O . PRO A 1 581 ? 4.931 -4.527 -6.810 1.00 91.94 581 PRO A O 1
ATOM 4740 N N . LYS A 1 582 ? 5.506 -6.355 -5.614 1.00 95.19 582 LYS A N 1
ATOM 4741 C CA . LYS A 1 582 ? 6.877 -5.918 -5.314 1.00 95.19 582 LYS A CA 1
ATOM 4742 C C . LYS A 1 582 ? 7.909 -7.023 -5.470 1.00 95.19 582 LYS A C 1
ATOM 4744 O O . LYS A 1 582 ? 7.619 -8.205 -5.314 1.00 95.19 582 LYS A O 1
ATOM 4749 N N . ILE A 1 583 ? 9.142 -6.603 -5.725 1.00 97.38 583 ILE A N 1
ATOM 4750 C CA . ILE A 1 583 ? 10.332 -7.413 -5.464 1.00 97.38 583 ILE A CA 1
ATOM 4751 C C . ILE A 1 583 ? 10.973 -6.979 -4.150 1.00 97.38 583 ILE A C 1
ATOM 4753 O O . ILE A 1 583 ? 10.956 -5.789 -3.840 1.00 97.38 583 ILE A O 1
ATOM 4757 N N . ALA A 1 584 ? 11.585 -7.914 -3.431 1.00 98.19 584 ALA A N 1
ATOM 4758 C CA . ALA A 1 584 ? 12.556 -7.649 -2.379 1.00 98.19 584 ALA A CA 1
ATOM 4759 C C . ALA A 1 584 ? 13.946 -7.995 -2.914 1.00 98.19 584 ALA A C 1
ATOM 4761 O O . ALA A 1 584 ? 14.225 -9.141 -3.260 1.00 98.19 584 ALA A O 1
ATOM 4762 N N . GLN A 1 585 ? 14.819 -6.997 -3.006 1.00 98.00 585 GLN A N 1
ATOM 4763 C CA . GLN A 1 585 ? 16.191 -7.159 -3.478 1.00 98.00 585 GLN A CA 1
ATOM 4764 C C . GLN A 1 585 ? 17.164 -6.825 -2.351 1.00 98.00 585 GLN A C 1
ATOM 4766 O O . GLN A 1 585 ? 16.959 -5.840 -1.642 1.00 98.00 585 GLN A O 1
ATOM 4771 N N . LYS A 1 586 ? 18.215 -7.627 -2.166 1.00 96.56 586 LYS A N 1
ATOM 4772 C CA . LYS A 1 586 ? 19.242 -7.360 -1.158 1.00 96.56 586 LYS A CA 1
ATOM 4773 C C . LYS A 1 586 ? 19.827 -5.973 -1.421 1.00 96.56 586 LYS A C 1
ATOM 4775 O O . LYS A 1 586 ? 20.267 -5.678 -2.534 1.00 96.56 586 LYS A O 1
ATOM 4780 N N . TYR A 1 587 ? 19.774 -5.103 -0.416 1.00 94.94 587 TYR A N 1
ATOM 4781 C CA . TYR A 1 587 ? 20.343 -3.767 -0.529 1.00 94.94 587 TYR A CA 1
ATOM 4782 C C . TYR A 1 587 ? 21.868 -3.868 -0.591 1.00 94.94 587 TYR A C 1
ATOM 4784 O O . TYR A 1 587 ? 22.438 -4.707 0.094 1.00 94.94 587 TYR A O 1
ATOM 4792 N N . ILE A 1 588 ? 22.514 -3.033 -1.408 1.00 90.75 588 ILE A N 1
ATOM 4793 C CA . ILE A 1 588 ? 23.977 -2.959 -1.487 1.00 90.75 588 ILE A CA 1
ATOM 4794 C C . ILE A 1 588 ? 24.450 -2.048 -0.354 1.00 90.75 588 ILE A C 1
ATOM 4796 O O . ILE A 1 588 ? 24.387 -0.824 -0.480 1.00 90.75 588 ILE A O 1
ATOM 4800 N N . GLU A 1 589 ? 24.892 -2.643 0.752 1.00 85.25 589 GLU A N 1
ATOM 4801 C CA . GLU A 1 589 ? 25.311 -1.911 1.953 1.00 85.25 589 GLU A CA 1
ATOM 4802 C C . GLU A 1 589 ? 26.652 -1.173 1.806 1.00 85.25 589 GLU A C 1
ATOM 4804 O O . GLU A 1 589 ? 26.847 -0.140 2.440 1.00 85.25 589 GLU A O 1
ATOM 4809 N N . ASN A 1 590 ? 27.540 -1.651 0.926 1.00 87.62 590 ASN A N 1
ATOM 4810 C CA . ASN A 1 590 ? 28.887 -1.105 0.728 1.00 87.62 590 ASN A CA 1
ATOM 4811 C C . ASN A 1 590 ? 29.088 -0.593 -0.714 1.00 87.62 590 ASN A C 1
ATOM 4813 O O . ASN A 1 590 ? 29.856 -1.188 -1.476 1.00 87.62 590 ASN A O 1
ATOM 4817 N N . PRO A 1 591 ? 28.372 0.462 -1.150 1.00 88.25 591 PRO A N 1
ATOM 4818 C CA . PRO A 1 591 ? 28.552 1.024 -2.483 1.00 88.25 591 PRO A CA 1
ATOM 4819 C C . PRO A 1 591 ? 29.871 1.801 -2.593 1.00 88.25 591 PRO A C 1
ATOM 4821 O O . PRO A 1 591 ? 30.374 2.352 -1.615 1.00 88.25 591 PRO A O 1
ATOM 4824 N N . VAL A 1 592 ? 30.395 1.925 -3.815 1.00 89.88 592 VAL A N 1
ATOM 4825 C CA . VAL A 1 592 ? 31.446 2.911 -4.106 1.00 89.88 592 VAL A CA 1
ATOM 4826 C C . VAL A 1 592 ? 30.855 4.309 -3.928 1.00 89.88 592 VAL A C 1
ATOM 4828 O O . VAL A 1 592 ? 29.764 4.595 -4.422 1.00 89.88 592 VAL A O 1
ATOM 4831 N N . LEU A 1 593 ? 31.577 5.175 -3.218 1.00 87.25 593 LEU A N 1
ATOM 4832 C CA . LEU A 1 593 ? 31.139 6.536 -2.920 1.00 87.25 593 LEU A CA 1
ATOM 4833 C C . LEU A 1 593 ? 31.906 7.560 -3.753 1.00 87.25 593 LEU A C 1
ATOM 4835 O O . LEU A 1 593 ? 33.112 7.434 -3.962 1.00 87.25 593 LEU A O 1
ATOM 4839 N N . PHE A 1 594 ? 31.203 8.600 -4.186 1.00 85.94 594 PHE A N 1
ATOM 4840 C CA . PHE A 1 594 ? 31.768 9.748 -4.879 1.00 85.94 594 PHE A CA 1
ATOM 4841 C C . PHE A 1 594 ? 32.040 10.873 -3.875 1.00 85.94 594 PHE A C 1
ATOM 4843 O O . PHE A 1 594 ? 31.171 11.216 -3.079 1.00 85.94 594 PHE A O 1
ATOM 4850 N N . HIS A 1 595 ? 33.247 11.436 -3.885 1.00 87.00 595 HIS A N 1
ATOM 4851 C CA . HIS A 1 595 ? 33.633 12.518 -2.977 1.00 87.00 595 HIS A CA 1
ATOM 4852 C C . HIS A 1 595 ? 33.283 13.889 -3.576 1.00 87.00 595 HIS A C 1
ATOM 4854 O O . HIS A 1 595 ? 33.726 14.220 -4.677 1.00 87.00 595 HIS A O 1
ATOM 4860 N N . ARG A 1 596 ? 32.516 14.699 -2.840 1.00 82.94 596 ARG A N 1
ATOM 4861 C CA . ARG A 1 596 ? 32.048 16.037 -3.231 1.00 82.94 596 ARG A CA 1
ATOM 4862 C C . ARG A 1 596 ? 32.747 17.113 -2.406 1.00 82.94 596 ARG A C 1
ATOM 4864 O O . ARG A 1 596 ? 32.418 17.334 -1.244 1.00 82.94 596 ARG A O 1
ATOM 4871 N N . THR A 1 597 ? 33.693 17.823 -3.017 1.00 83.69 597 THR A N 1
ATOM 4872 C CA . THR A 1 597 ? 34.423 18.926 -2.360 1.00 83.69 597 THR A CA 1
ATOM 4873 C C . THR A 1 597 ? 33.545 20.136 -2.059 1.00 83.69 597 THR A C 1
ATOM 4875 O O . THR A 1 597 ? 33.826 20.887 -1.135 1.00 83.69 597 THR A O 1
ATOM 4878 N N . ASP A 1 598 ? 32.487 20.328 -2.834 1.00 81.88 598 ASP A N 1
ATOM 4879 C CA . ASP A 1 598 ? 31.531 21.426 -2.703 1.00 81.88 598 ASP A CA 1
ATOM 4880 C C . ASP A 1 598 ? 30.454 21.187 -1.626 1.00 81.88 598 ASP A C 1
ATOM 4882 O O . ASP A 1 598 ? 29.760 22.123 -1.246 1.00 81.88 598 ASP A O 1
ATOM 4886 N N . LEU A 1 599 ? 30.351 19.963 -1.097 1.00 76.94 599 LEU A N 1
ATOM 4887 C CA . LEU A 1 599 ? 29.492 19.599 0.035 1.00 76.94 599 LEU A CA 1
ATOM 4888 C C . LEU A 1 599 ? 30.341 19.257 1.267 1.00 76.94 599 LEU A C 1
ATOM 4890 O O . LEU A 1 599 ? 30.233 18.164 1.812 1.00 76.94 599 LEU A O 1
ATOM 4894 N N . GLU A 1 600 ? 31.244 20.159 1.660 1.00 80.56 600 GLU A N 1
ATOM 4895 C CA . GLU A 1 600 ? 32.130 19.991 2.832 1.00 80.56 600 GLU A CA 1
ATOM 4896 C C . GLU A 1 600 ? 32.965 18.688 2.816 1.00 80.56 600 GLU A C 1
ATOM 4898 O O . GLU A 1 600 ? 33.329 18.151 3.859 1.00 80.56 600 GLU A O 1
ATOM 4903 N N . GLY A 1 601 ? 33.284 18.157 1.629 1.00 78.44 601 GLY A N 1
ATOM 4904 C CA . GLY A 1 601 ? 34.007 16.885 1.491 1.00 78.44 601 GLY A CA 1
ATOM 4905 C C . GLY A 1 601 ? 33.134 15.641 1.699 1.00 78.44 601 GLY A C 1
ATOM 4906 O O . GLY A 1 601 ? 33.649 14.557 1.973 1.00 78.44 601 GLY A O 1
ATOM 4907 N N . ALA A 1 602 ? 31.810 15.766 1.584 1.00 80.44 602 ALA A N 1
ATOM 4908 C CA . ALA A 1 602 ? 30.887 14.653 1.744 1.00 80.44 602 ALA A CA 1
ATOM 4909 C C . ALA A 1 602 ? 31.139 13.522 0.737 1.00 80.44 602 ALA A C 1
ATOM 4911 O O . ALA A 1 602 ? 31.384 13.739 -0.451 1.00 80.44 602 ALA A O 1
ATOM 4912 N N . HIS A 1 603 ? 30.981 12.289 1.210 1.00 81.69 603 HIS A N 1
ATOM 4913 C CA . HIS A 1 603 ? 30.891 11.108 0.362 1.00 81.69 603 HIS A CA 1
ATOM 4914 C C . HIS A 1 603 ? 29.421 10.799 0.071 1.00 81.69 603 HIS A C 1
ATOM 4916 O O . HIS A 1 603 ? 28.613 10.686 0.994 1.00 81.69 603 HIS A O 1
ATOM 4922 N N . VAL A 1 604 ? 29.075 10.660 -1.208 1.00 82.06 604 VAL A N 1
ATOM 4923 C CA . VAL A 1 604 ? 27.698 10.456 -1.679 1.00 82.06 604 VAL A CA 1
ATOM 4924 C C . VAL A 1 604 ? 27.600 9.237 -2.590 1.00 82.06 604 VAL A C 1
ATOM 4926 O O . VAL A 1 604 ? 28.547 8.875 -3.291 1.00 82.06 604 VAL A O 1
ATOM 4929 N N . LYS A 1 605 ? 26.437 8.582 -2.582 1.00 85.38 605 LYS A N 1
ATOM 4930 C CA . LYS A 1 605 ? 26.136 7.477 -3.497 1.00 85.38 605 LYS A CA 1
ATOM 4931 C C . LYS A 1 605 ? 25.917 8.017 -4.912 1.00 85.38 605 LYS A C 1
ATOM 4933 O O . LYS A 1 605 ? 25.468 9.150 -5.092 1.00 85.38 605 LYS A O 1
ATOM 4938 N N . PHE A 1 606 ? 26.197 7.185 -5.905 1.00 87.06 606 PHE A N 1
ATOM 4939 C CA . PHE A 1 606 ? 25.871 7.452 -7.298 1.00 87.06 606 PHE A CA 1
ATOM 4940 C C . PHE A 1 606 ? 25.427 6.172 -8.004 1.00 87.06 606 PHE A C 1
ATOM 4942 O O . PHE A 1 606 ? 25.641 5.062 -7.509 1.00 87.06 606 PHE A O 1
ATOM 4949 N N . ASP A 1 607 ? 24.807 6.337 -9.163 1.00 88.25 607 ASP A N 1
ATOM 4950 C CA . ASP A 1 607 ? 24.601 5.262 -10.121 1.00 88.25 607 ASP A CA 1
ATOM 4951 C C . ASP A 1 607 ? 25.085 5.694 -11.507 1.00 88.25 607 ASP A C 1
ATOM 4953 O O . ASP A 1 607 ? 25.260 6.884 -11.786 1.00 88.25 607 ASP A O 1
ATOM 4957 N N . VAL A 1 608 ? 25.335 4.702 -12.357 1.00 90.88 608 VAL A N 1
ATOM 4958 C CA . VAL A 1 608 ? 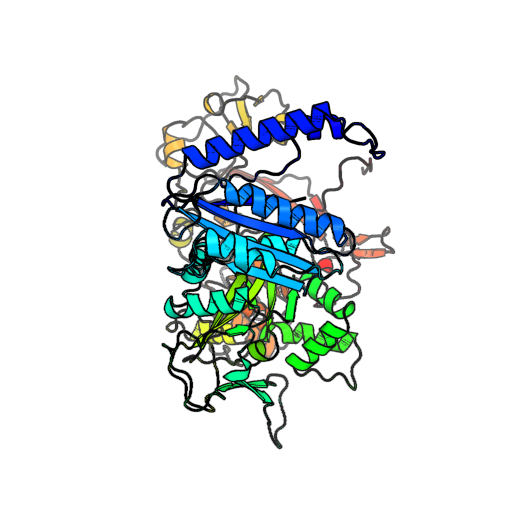25.775 4.906 -13.735 1.00 90.88 608 VAL A CA 1
ATOM 4959 C C . VAL A 1 608 ? 24.654 4.469 -14.661 1.00 90.88 608 VAL A C 1
ATOM 4961 O O . VAL A 1 608 ? 24.188 3.328 -14.598 1.00 90.88 608 VAL A O 1
ATOM 4964 N N . ARG A 1 609 ? 24.237 5.370 -15.545 1.00 91.62 609 ARG A N 1
ATOM 4965 C CA . ARG A 1 609 ? 23.281 5.083 -16.605 1.00 91.62 609 ARG A CA 1
ATOM 4966 C C . ARG A 1 609 ? 24.020 4.880 -17.920 1.00 91.62 609 ARG A C 1
ATOM 4968 O O . ARG A 1 609 ? 24.659 5.788 -18.447 1.00 91.62 609 ARG A O 1
ATOM 4975 N N . TYR A 1 610 ? 23.870 3.672 -18.446 1.00 91.81 610 TYR A N 1
ATOM 4976 C CA . TYR A 1 610 ? 24.262 3.309 -19.800 1.00 91.81 610 TYR A CA 1
ATOM 4977 C C . TYR A 1 610 ? 23.060 3.439 -20.732 1.00 91.81 610 TYR A C 1
ATOM 4979 O O . TYR A 1 610 ? 21.943 3.077 -20.358 1.00 91.81 610 TYR A O 1
ATOM 4987 N N . VAL A 1 611 ? 23.302 3.908 -21.954 1.00 91.94 611 VAL A N 1
ATOM 4988 C CA . VAL A 1 611 ? 22.315 3.873 -23.037 1.00 91.94 611 VAL A CA 1
ATOM 4989 C C . VAL A 1 611 ? 22.712 2.754 -23.993 1.00 91.94 611 VAL A C 1
ATOM 4991 O O . VAL A 1 611 ? 23.826 2.740 -24.517 1.00 91.94 611 VAL A O 1
ATOM 4994 N N . ILE A 1 612 ? 21.808 1.796 -24.186 1.00 92.38 612 ILE A N 1
ATOM 4995 C CA . ILE A 1 612 ? 22.002 0.644 -25.069 1.00 92.38 612 ILE A CA 1
ATOM 4996 C C . ILE A 1 612 ? 20.960 0.726 -26.182 1.00 92.38 612 ILE A C 1
ATOM 4998 O O . ILE A 1 612 ? 19.768 0.832 -25.906 1.00 92.38 612 ILE A O 1
ATOM 5002 N N . LEU A 1 613 ? 21.411 0.651 -27.432 1.00 93.25 613 LEU A N 1
ATOM 5003 C CA . LEU A 1 613 ? 20.558 0.516 -28.607 1.00 93.25 613 LEU A CA 1
ATOM 5004 C C . LEU A 1 613 ? 20.537 -0.953 -29.031 1.00 93.25 613 LEU A C 1
ATOM 5006 O O . LEU A 1 613 ? 21.528 -1.466 -29.552 1.00 93.25 613 LEU A O 1
ATOM 5010 N N . LEU A 1 614 ? 19.408 -1.628 -28.831 1.00 93.00 614 LEU A N 1
ATOM 5011 C CA . LEU A 1 614 ? 19.168 -2.955 -29.392 1.00 93.00 614 LEU A CA 1
ATOM 5012 C C . LEU A 1 614 ? 18.651 -2.794 -30.827 1.00 93.00 614 LEU A C 1
ATOM 5014 O O . LEU A 1 614 ? 17.587 -2.226 -31.033 1.00 93.00 614 LEU A O 1
ATOM 5018 N N . LYS A 1 615 ? 19.406 -3.270 -31.822 1.00 90.44 615 LYS A N 1
ATOM 5019 C CA . LYS A 1 615 ? 19.033 -3.185 -33.245 1.00 90.44 615 LYS A CA 1
ATOM 5020 C C . LYS A 1 615 ? 18.301 -4.436 -33.729 1.00 90.44 615 LYS A C 1
ATOM 5022 O O . LYS A 1 615 ? 17.396 -4.338 -34.545 1.00 90.44 615 LYS A O 1
ATOM 5027 N N . SER A 1 616 ? 18.718 -5.613 -33.268 1.00 89.06 616 SER A N 1
ATOM 5028 C CA . SER A 1 616 ? 18.140 -6.899 -33.675 1.00 89.06 616 SER A CA 1
ATOM 5029 C C . SER A 1 616 ? 18.311 -7.934 -32.569 1.00 89.06 616 SER A C 1
ATOM 5031 O O . SER A 1 616 ? 19.323 -7.932 -31.869 1.00 89.06 616 SER A O 1
ATOM 5033 N N . THR A 1 617 ? 17.339 -8.835 -32.425 1.00 88.38 617 THR A N 1
ATOM 5034 C CA . THR A 1 617 ? 17.397 -9.982 -31.505 1.00 88.38 617 THR A CA 1
ATOM 5035 C C . THR A 1 617 ? 17.867 -11.265 -32.192 1.00 88.38 617 THR A C 1
ATOM 5037 O O . THR A 1 617 ? 18.356 -12.164 -31.508 1.00 88.38 617 THR A O 1
ATOM 5040 N N . ASN A 1 618 ? 17.765 -11.356 -33.526 1.00 85.25 618 ASN A N 1
ATOM 5041 C CA . ASN A 1 618 ? 18.190 -12.522 -34.300 1.00 85.25 618 ASN A CA 1
ATOM 5042 C C . ASN A 1 618 ? 18.658 -12.148 -35.732 1.00 85.25 618 ASN A C 1
ATOM 5044 O O . ASN A 1 618 ? 17.812 -11.898 -36.586 1.00 85.25 618 ASN A O 1
ATOM 5048 N N . PRO A 1 619 ? 19.978 -12.123 -36.016 1.00 92.19 619 PRO A N 1
ATOM 5049 C CA . PRO A 1 619 ? 21.064 -12.290 -35.052 1.00 92.19 619 PRO A CA 1
ATOM 5050 C C . PRO A 1 619 ? 21.071 -11.141 -34.034 1.00 92.19 619 PRO A C 1
ATOM 5052 O O . PRO A 1 619 ? 20.664 -10.020 -34.350 1.00 92.19 619 PRO A O 1
ATOM 5055 N N . LEU A 1 620 ? 21.530 -11.416 -32.811 1.00 93.88 620 LEU A N 1
ATOM 5056 C CA . LEU A 1 620 ? 21.628 -10.400 -31.764 1.00 93.88 620 LEU A CA 1
ATOM 5057 C C . LEU A 1 620 ? 22.616 -9.300 -32.184 1.00 93.88 620 LEU A C 1
ATOM 5059 O O . LEU A 1 620 ? 23.793 -9.568 -32.420 1.00 93.88 620 LEU A O 1
ATOM 5063 N N . CYS A 1 621 ? 22.139 -8.059 -32.244 1.00 95.25 621 CYS A N 1
ATOM 5064 C CA . CYS A 1 621 ? 22.931 -6.879 -32.566 1.00 95.25 621 CYS A CA 1
ATOM 5065 C C . CYS A 1 621 ? 22.546 -5.738 -31.622 1.00 95.25 621 CYS A C 1
ATOM 5067 O O . CYS A 1 621 ? 21.407 -5.266 -31.648 1.00 95.25 621 CYS A O 1
ATOM 5069 N N . ALA A 1 622 ? 23.492 -5.298 -30.793 1.00 95.19 622 ALA A N 1
ATOM 5070 C CA . ALA A 1 622 ? 23.305 -4.208 -29.844 1.00 95.19 622 ALA A CA 1
ATOM 5071 C C . ALA A 1 622 ? 24.531 -3.287 -29.821 1.00 95.19 622 ALA A C 1
ATOM 5073 O O . ALA A 1 622 ? 25.663 -3.738 -30.005 1.00 95.19 622 ALA A O 1
ATOM 5074 N N . TYR A 1 623 ? 24.293 -2.005 -29.565 1.00 95.62 623 TYR A N 1
ATOM 5075 C CA . TYR A 1 623 ? 25.304 -0.959 -29.458 1.00 95.62 623 TYR A CA 1
ATOM 5076 C C . TYR A 1 623 ? 25.216 -0.307 -28.084 1.00 95.62 623 TYR A C 1
ATOM 5078 O O . TYR A 1 623 ? 24.127 -0.132 -27.541 1.00 95.62 623 TYR A O 1
ATOM 5086 N N . ILE A 1 624 ? 26.361 0.081 -27.533 1.00 94.06 624 ILE A N 1
ATOM 5087 C CA . ILE A 1 624 ? 26.443 0.857 -26.298 1.00 94.06 624 ILE A CA 1
ATOM 5088 C C . ILE A 1 624 ? 26.870 2.279 -26.642 1.00 94.06 624 ILE A C 1
ATOM 5090 O O . ILE A 1 624 ? 27.831 2.486 -27.385 1.00 94.06 624 ILE A O 1
ATOM 5094 N N . TYR A 1 625 ? 26.149 3.262 -26.120 1.00 93.19 625 TYR A N 1
ATOM 5095 C CA . TYR A 1 625 ? 26.575 4.646 -26.218 1.00 93.19 625 TYR A CA 1
ATOM 5096 C C . TYR A 1 625 ? 27.760 4.870 -25.276 1.00 93.19 625 TYR A C 1
ATOM 5098 O O . TYR A 1 625 ? 27.714 4.487 -24.108 1.00 93.19 625 TYR A O 1
ATOM 5106 N N . LEU A 1 626 ? 28.844 5.454 -25.793 1.00 91.75 626 LEU A N 1
ATOM 5107 C CA . LEU A 1 626 ? 30.097 5.590 -25.041 1.00 91.75 626 LEU A CA 1
ATOM 5108 C C . LEU A 1 626 ? 30.036 6.678 -23.963 1.00 91.75 626 LEU A C 1
ATOM 5110 O O . LEU A 1 626 ? 30.842 6.655 -23.034 1.00 91.75 626 LEU A O 1
ATOM 5114 N N . VAL A 1 627 ? 29.097 7.619 -24.076 1.00 90.38 627 VAL A N 1
ATOM 5115 C CA . VAL A 1 627 ? 28.863 8.613 -23.029 1.00 90.38 627 VAL A CA 1
ATOM 5116 C C . VAL A 1 627 ? 27.967 7.988 -21.969 1.00 90.38 627 VAL A C 1
ATOM 5118 O O . VAL A 1 627 ? 26.853 7.549 -22.253 1.00 90.38 627 VAL A O 1
ATOM 5121 N N . VAL A 1 628 ? 28.479 7.950 -20.743 1.00 87.50 628 VAL A N 1
ATOM 5122 C CA . VAL A 1 628 ? 27.760 7.463 -19.567 1.00 87.50 628 VAL A CA 1
ATOM 5123 C C . VAL A 1 628 ? 27.283 8.640 -18.733 1.00 87.50 628 VAL A C 1
ATOM 5125 O O . VAL A 1 628 ? 28.020 9.602 -18.519 1.00 87.50 628 VAL A O 1
ATOM 5128 N N . GLU A 1 629 ? 26.058 8.557 -18.233 1.00 86.38 629 GLU A N 1
ATOM 5129 C CA . GLU A 1 629 ? 25.520 9.559 -17.317 1.00 86.38 629 GLU A CA 1
ATOM 5130 C C . GLU A 1 629 ? 25.722 9.083 -15.876 1.00 86.38 629 GLU A C 1
ATOM 5132 O O . GLU A 1 629 ? 25.264 8.003 -15.497 1.00 86.38 629 GLU A O 1
ATOM 5137 N N . ILE A 1 630 ? 26.399 9.889 -15.058 1.00 85.94 630 ILE A N 1
ATOM 5138 C CA . ILE A 1 630 ? 26.546 9.636 -13.621 1.00 85.94 630 ILE A CA 1
ATOM 5139 C C . ILE A 1 630 ? 25.454 10.413 -12.889 1.00 85.94 630 ILE A C 1
ATOM 5141 O O . ILE A 1 630 ? 25.387 11.639 -12.980 1.00 85.94 630 ILE A O 1
ATOM 5145 N N . ARG A 1 631 ? 24.610 9.708 -12.134 1.00 83.50 631 ARG A N 1
ATOM 5146 C CA . ARG A 1 631 ? 23.570 10.314 -11.291 1.00 83.50 631 ARG A CA 1
ATOM 5147 C C . ARG A 1 631 ? 24.032 10.282 -9.844 1.00 83.50 631 ARG A C 1
ATOM 5149 O O . ARG A 1 631 ? 24.378 9.214 -9.351 1.00 83.50 631 ARG A O 1
ATOM 5156 N N . ILE A 1 632 ? 24.064 11.436 -9.180 1.00 79.44 632 ILE A N 1
ATOM 5157 C CA . ILE A 1 632 ? 24.622 11.620 -7.829 1.00 79.44 632 ILE A CA 1
ATOM 5158 C C . ILE A 1 632 ? 23.509 12.058 -6.867 1.00 79.44 632 ILE A C 1
ATOM 5160 O O . ILE A 1 632 ? 22.641 12.837 -7.256 1.00 79.44 632 ILE A O 1
ATOM 5164 N N . VAL A 1 633 ? 23.526 11.580 -5.614 1.00 71.31 633 VAL A N 1
ATOM 5165 C CA . VAL A 1 633 ? 22.571 12.027 -4.581 1.00 71.31 633 VAL A CA 1
ATOM 5166 C C . VAL A 1 633 ? 22.870 13.485 -4.223 1.00 71.31 633 VAL A C 1
ATOM 5168 O O . VAL A 1 633 ? 23.987 13.804 -3.822 1.00 71.31 633 VAL A O 1
ATOM 5171 N N . PHE A 1 634 ? 21.876 14.367 -4.343 1.00 57.28 634 PHE A N 1
ATOM 5172 C CA . PHE A 1 634 ? 22.065 15.814 -4.178 1.00 57.28 634 PHE A CA 1
ATOM 5173 C C . PHE A 1 634 ? 22.015 16.316 -2.726 1.00 57.28 634 PHE A C 1
ATOM 5175 O O . PHE A 1 634 ? 22.482 17.420 -2.468 1.00 57.28 634 PHE A O 1
ATOM 5182 N N . THR A 1 635 ? 21.431 15.566 -1.784 1.00 53.72 635 THR A N 1
ATOM 5183 C CA . THR A 1 635 ? 20.897 16.184 -0.554 1.00 53.72 635 THR A CA 1
ATOM 5184 C C . THR A 1 635 ? 21.482 15.721 0.779 1.00 53.72 635 THR A C 1
ATOM 5186 O O . THR A 1 635 ? 21.222 16.400 1.768 1.00 53.72 635 THR A O 1
ATOM 5189 N N . CYS A 1 636 ? 22.269 14.640 0.875 1.00 54.06 636 CYS A N 1
ATOM 5190 C CA . CYS A 1 636 ? 22.809 14.187 2.170 1.00 54.06 636 CYS A CA 1
ATOM 5191 C C . CYS A 1 636 ? 24.183 13.489 2.062 1.00 54.06 636 CYS A C 1
ATOM 5193 O O . CYS A 1 636 ? 24.326 12.565 1.258 1.00 54.06 636 CYS A O 1
ATOM 5195 N N . PRO A 1 637 ? 25.172 13.850 2.908 1.00 51.94 637 PRO A N 1
ATOM 5196 C CA . PRO A 1 637 ? 26.359 13.029 3.150 1.00 51.94 637 PRO A CA 1
ATOM 5197 C C . PRO A 1 637 ? 25.959 11.651 3.695 1.00 51.94 637 PRO A C 1
ATOM 5199 O O . PRO A 1 637 ? 25.104 11.569 4.575 1.00 51.94 637 PRO A O 1
ATOM 5202 N N . LEU A 1 638 ? 26.623 10.570 3.266 1.00 47.50 638 LEU A N 1
ATOM 5203 C CA . LEU A 1 638 ? 26.375 9.209 3.783 1.00 47.50 638 LEU A CA 1
ATOM 5204 C C . LEU A 1 638 ? 26.743 9.016 5.273 1.00 47.50 638 LEU A C 1
ATOM 5206 O O . LEU A 1 638 ? 26.642 7.907 5.793 1.00 47.50 638 LEU A O 1
ATOM 5210 N N . ALA A 1 639 ? 27.215 10.066 5.952 1.00 39.66 639 ALA A N 1
ATOM 5211 C CA . ALA A 1 639 ? 27.852 9.996 7.265 1.00 39.66 639 ALA A CA 1
ATOM 5212 C C . ALA A 1 639 ? 26.900 9.658 8.429 1.00 39.66 639 ALA A C 1
ATOM 5214 O O . ALA A 1 639 ? 27.370 9.450 9.543 1.00 39.66 639 ALA A O 1
ATOM 5215 N N . ILE A 1 640 ? 25.586 9.572 8.201 1.00 38.78 640 ILE A N 1
ATOM 5216 C CA . ILE A 1 640 ? 24.615 9.212 9.239 1.00 38.78 640 ILE A CA 1
ATOM 5217 C C . ILE A 1 640 ? 23.690 8.139 8.678 1.00 38.78 640 ILE A C 1
ATOM 5219 O O . ILE A 1 640 ? 22.593 8.418 8.215 1.00 38.78 640 ILE A O 1
ATOM 5223 N N . TRP A 1 641 ? 24.155 6.894 8.691 1.00 39.19 641 TRP A N 1
ATOM 5224 C CA . TRP A 1 641 ? 23.324 5.747 8.354 1.00 39.19 641 TRP A CA 1
ATOM 5225 C C . TRP A 1 641 ? 22.197 5.637 9.395 1.00 39.19 641 TRP A C 1
ATOM 5227 O O . TRP A 1 641 ? 22.441 5.225 10.529 1.00 39.19 641 TRP A O 1
ATOM 5237 N N . HIS A 1 642 ? 20.973 6.041 9.039 1.00 42.59 642 HIS A N 1
ATOM 5238 C CA . HIS A 1 642 ? 19.796 5.850 9.885 1.00 42.59 642 HIS A CA 1
ATOM 5239 C C . HIS A 1 642 ? 18.695 5.103 9.108 1.00 42.59 642 HIS A C 1
ATOM 5241 O O . HIS A 1 642 ? 18.259 5.592 8.065 1.00 42.59 642 HIS A O 1
ATOM 5247 N N . PRO A 1 643 ? 18.176 3.961 9.613 1.00 41.19 643 PRO A N 1
ATOM 5248 C CA . PRO A 1 643 ? 17.170 3.134 8.922 1.00 41.19 643 PRO A CA 1
ATOM 5249 C C . PRO A 1 643 ? 15.850 3.839 8.566 1.00 41.19 643 PRO A C 1
ATOM 5251 O O . PRO A 1 643 ? 15.008 3.262 7.890 1.00 41.19 643 PRO A O 1
ATOM 5254 N N . VAL A 1 644 ? 15.644 5.064 9.056 1.00 42.16 644 VAL A N 1
ATOM 5255 C CA . VAL A 1 644 ? 14.372 5.797 8.992 1.00 42.16 644 VAL A CA 1
ATOM 5256 C C . VAL A 1 644 ? 14.436 6.994 8.029 1.00 42.16 644 VAL A C 1
ATOM 5258 O O . VAL A 1 644 ? 13.407 7.591 7.724 1.00 42.16 644 VAL A O 1
ATOM 5261 N N . ASP A 1 645 ? 15.618 7.350 7.513 1.00 46.75 645 ASP A N 1
ATOM 5262 C CA . ASP A 1 645 ? 15.795 8.553 6.690 1.00 46.75 645 ASP A CA 1
ATOM 5263 C C . ASP A 1 645 ? 15.665 8.236 5.196 1.00 46.75 645 ASP A C 1
ATOM 5265 O O . ASP A 1 645 ? 16.631 8.152 4.442 1.00 46.75 645 ASP A O 1
ATOM 5269 N N . PHE A 1 646 ? 14.410 8.089 4.767 1.00 43.19 646 PHE A N 1
ATOM 5270 C CA . PHE A 1 646 ? 13.999 7.730 3.406 1.00 43.19 646 PHE A CA 1
ATOM 5271 C C . PHE A 1 646 ? 14.692 8.550 2.301 1.00 43.19 646 PHE A C 1
ATOM 5273 O O . PHE A 1 646 ? 14.979 8.014 1.238 1.00 43.19 646 PHE A O 1
ATOM 5280 N N . GLN A 1 647 ? 14.990 9.834 2.534 1.00 40.75 647 GLN A N 1
ATOM 5281 C CA . GLN A 1 647 ? 15.586 10.730 1.531 1.00 40.75 647 GLN A CA 1
ATOM 5282 C C . GLN A 1 647 ? 17.087 10.501 1.280 1.00 40.75 647 GLN A C 1
ATOM 5284 O O . GLN A 1 647 ? 17.581 10.902 0.230 1.00 40.75 647 GLN A O 1
ATOM 5289 N N . GLN A 1 648 ? 17.819 9.843 2.186 1.00 46.69 648 GLN A N 1
ATOM 5290 C CA . GLN A 1 648 ? 19.275 9.668 2.053 1.00 46.69 648 GLN A CA 1
ATOM 5291 C C . GLN A 1 648 ? 19.677 8.639 0.984 1.00 46.69 648 GLN A C 1
ATOM 5293 O O . GLN A 1 648 ? 20.840 8.568 0.586 1.00 46.69 648 GLN A O 1
ATOM 5298 N N . PHE A 1 649 ? 18.729 7.823 0.517 1.00 47.16 649 PHE A N 1
ATOM 5299 C CA . PHE A 1 649 ? 19.032 6.606 -0.237 1.00 47.16 649 PHE A CA 1
ATOM 5300 C C . PHE A 1 649 ? 18.706 6.669 -1.736 1.00 47.16 649 PHE A C 1
ATOM 5302 O O . PHE A 1 649 ? 19.105 5.759 -2.477 1.00 47.16 649 PHE A O 1
ATOM 5309 N N . TRP A 1 650 ? 18.003 7.713 -2.191 1.00 50.91 650 TRP A N 1
ATOM 5310 C CA . TRP A 1 650 ? 17.460 7.802 -3.551 1.00 50.91 650 TRP A CA 1
ATOM 5311 C C . TRP A 1 650 ? 18.295 8.685 -4.481 1.00 50.91 650 TRP A C 1
ATOM 5313 O O . TRP A 1 650 ? 18.797 9.736 -4.098 1.00 50.91 650 TRP A O 1
ATOM 5323 N N . LEU A 1 651 ? 18.405 8.239 -5.734 1.00 48.34 651 LEU A N 1
ATOM 5324 C CA . LEU A 1 651 ? 19.164 8.867 -6.825 1.00 48.34 651 LEU A CA 1
ATOM 5325 C C . LEU A 1 651 ? 18.246 9.454 -7.911 1.00 48.34 651 LEU A C 1
ATOM 5327 O O . LEU A 1 651 ? 18.589 9.487 -9.096 1.00 48.34 651 LEU A O 1
ATOM 5331 N N . ASP A 1 652 ? 17.038 9.867 -7.531 1.00 39.25 652 ASP A N 1
ATOM 5332 C CA . ASP A 1 652 ? 16.058 10.363 -8.492 1.00 39.25 652 ASP A CA 1
ATOM 5333 C C . ASP A 1 652 ? 16.367 11.791 -8.955 1.00 39.25 652 ASP A C 1
ATOM 5335 O O . ASP A 1 652 ? 16.848 12.642 -8.208 1.00 39.25 652 ASP A O 1
ATOM 5339 N N . PHE A 1 653 ? 16.089 12.038 -10.234 1.00 33.31 653 PHE A N 1
ATOM 5340 C CA . PHE A 1 653 ? 16.311 13.318 -10.893 1.00 33.31 653 PHE A CA 1
ATOM 5341 C C . PHE A 1 653 ? 15.263 14.335 -10.418 1.00 33.31 653 PHE A C 1
ATOM 5343 O O . PHE A 1 653 ? 14.070 14.141 -10.659 1.00 33.31 653 PHE A O 1
ATOM 5350 N N . ILE A 1 654 ? 15.697 15.428 -9.788 1.00 31.00 654 ILE A N 1
ATOM 5351 C CA . ILE A 1 654 ? 14.881 16.640 -9.648 1.00 31.00 654 ILE A CA 1
ATOM 5352 C C . ILE A 1 654 ? 15.178 17.491 -10.889 1.00 31.00 654 ILE A C 1
ATOM 5354 O O . ILE A 1 654 ? 16.315 17.942 -11.035 1.00 31.00 654 ILE A O 1
ATOM 5358 N N . PRO A 1 655 ? 14.221 17.700 -11.812 1.00 23.41 655 PRO A N 1
ATOM 5359 C CA . PRO A 1 655 ? 14.443 18.605 -12.927 1.00 23.41 655 PRO A CA 1
ATOM 5360 C C . PRO A 1 655 ? 14.614 20.026 -12.383 1.00 23.41 655 PRO A C 1
ATOM 5362 O O . PRO A 1 655 ? 13.693 20.598 -11.803 1.00 23.41 655 PRO A O 1
ATOM 5365 N N . ILE A 1 656 ? 15.808 20.586 -12.561 1.00 26.88 656 ILE A N 1
ATOM 5366 C CA . ILE A 1 656 ? 16.050 22.017 -12.382 1.00 26.88 656 ILE A CA 1
ATOM 5367 C C . ILE A 1 656 ? 15.251 22.728 -13.493 1.00 26.88 656 ILE A C 1
ATOM 5369 O O . ILE A 1 656 ? 15.365 22.318 -14.654 1.00 26.88 656 ILE A O 1
ATOM 5373 N N . PRO A 1 657 ? 14.421 23.746 -13.190 1.00 24.08 657 PRO A N 1
ATOM 5374 C CA . PRO A 1 657 ? 13.841 24.587 -14.227 1.00 24.08 657 PRO A CA 1
ATOM 5375 C C . PRO A 1 657 ? 14.985 25.166 -15.057 1.00 24.08 657 PRO A C 1
ATOM 5377 O O . PRO A 1 657 ? 15.929 25.727 -14.506 1.00 24.08 657 PRO A O 1
ATOM 5380 N N . ALA A 1 658 ? 14.926 24.979 -16.371 1.00 28.00 658 ALA A N 1
ATOM 5381 C CA . ALA A 1 658 ? 15.934 25.464 -17.298 1.00 28.00 658 ALA A CA 1
ATOM 5382 C C . ALA A 1 658 ? 15.915 27.001 -17.368 1.00 28.00 658 ALA A C 1
ATOM 5384 O O . ALA A 1 658 ? 15.407 27.555 -18.334 1.00 28.00 658 ALA A O 1
ATOM 5385 N N . GLU A 1 659 ? 16.444 27.684 -16.353 1.00 26.06 659 GLU A N 1
ATOM 5386 C CA . GLU A 1 659 ? 16.740 29.122 -16.420 1.00 26.06 659 GLU A CA 1
ATOM 5387 C C . GLU A 1 659 ? 18.109 29.520 -15.856 1.00 26.06 659 GLU A C 1
ATOM 5389 O O . GLU A 1 659 ? 18.583 30.597 -16.206 1.00 26.06 659 GLU A O 1
ATOM 5394 N N . ASP A 1 660 ? 18.831 28.656 -15.137 1.00 26.17 660 ASP A N 1
ATOM 5395 C CA . ASP A 1 660 ? 20.177 29.007 -14.676 1.00 26.17 660 ASP A CA 1
ATOM 5396 C C . ASP A 1 660 ? 21.270 28.274 -15.457 1.00 26.17 660 ASP A C 1
ATOM 5398 O O . ASP A 1 660 ? 21.514 27.076 -15.306 1.00 26.17 660 ASP A O 1
ATOM 5402 N N . ASN A 1 661 ? 21.941 29.052 -16.311 1.00 31.25 661 ASN A N 1
ATOM 5403 C CA . ASN A 1 661 ? 23.223 28.741 -16.931 1.00 31.25 661 ASN A CA 1
ATOM 5404 C C . ASN A 1 661 ? 24.223 28.250 -15.874 1.00 31.25 661 ASN A C 1
ATOM 5406 O O . ASN A 1 661 ? 24.880 29.053 -15.212 1.00 31.25 661 ASN A O 1
ATOM 5410 N N . ILE A 1 662 ? 24.410 26.937 -15.776 1.00 26.12 662 ILE A N 1
ATOM 5411 C CA . ILE A 1 662 ? 25.618 26.362 -15.193 1.00 26.12 662 ILE A CA 1
ATOM 5412 C C . ILE A 1 662 ? 26.362 25.667 -16.323 1.00 26.12 662 ILE A C 1
ATOM 5414 O O . ILE A 1 662 ? 26.046 24.556 -16.738 1.00 26.12 662 ILE A O 1
ATOM 5418 N N . SER A 1 663 ? 27.355 26.380 -16.844 1.00 27.58 663 SER A N 1
ATOM 5419 C CA . SER A 1 663 ? 28.404 25.820 -17.678 1.00 27.58 663 SER A CA 1
ATOM 5420 C C . SER A 1 663 ? 29.165 24.756 -16.883 1.00 27.58 663 SER A C 1
ATOM 5422 O O . SER A 1 663 ? 29.863 25.089 -15.922 1.00 27.58 663 SER A O 1
ATOM 5424 N N . CYS A 1 664 ? 29.082 23.497 -17.301 1.00 24.94 664 CYS A N 1
ATOM 5425 C CA . CYS A 1 664 ? 30.068 22.480 -16.952 1.00 24.94 664 CYS A CA 1
ATOM 5426 C C . CYS A 1 664 ? 30.559 21.806 -18.238 1.00 24.94 664 CYS A C 1
ATOM 5428 O O . CYS A 1 664 ? 29.775 21.559 -19.151 1.00 24.94 664 CYS A O 1
ATOM 5430 N N . ILE A 1 665 ? 31.882 21.645 -18.277 1.00 28.88 665 ILE A N 1
ATOM 5431 C CA . ILE A 1 665 ? 32.765 21.245 -19.385 1.00 28.88 665 ILE A CA 1
ATOM 5432 C C . ILE A 1 665 ? 32.432 19.858 -19.926 1.00 28.88 665 ILE A C 1
ATOM 5434 O O . ILE A 1 665 ? 32.142 18.972 -19.090 1.00 28.88 665 ILE A O 1
#

Organism: Phlebotomus papatasi (NCBI:txid29031)

Radius of gyration: 33.61 Å; chains: 1; bounding box: 88×78×89 Å